Protein 2G2F (pdb70)

Nearest PDB structures (foldseek):
  2g2f-assembly1_A  TM=1.004E+00  e=1.976E-54  Homo sapiens
  6bl8-assembly1_A  TM=9.936E-01  e=3.580E-49  Homo sapiens
  4xey-assembly1_A  TM=9.812E-01  e=2.771E-48  Homo sapiens
  7w7y-assembly1_A  TM=9.870E-01  e=2.144E-47  Homo sapiens
  3hmi-assembly1_A  TM=9.717E-01  e=5.959E-45  Homo sapiens

Structure (mmCIF, N/CA/C/O backbone):
data_2G2F
#
_entry.id   2G2F
#
_cell.length_a   105.669
_cell.length_b   133.322
_cell.length_c   56.576
_cell.angle_alpha   90.00
_cell.angle_beta   90.00
_cell.angle_gamma   90.00
#
_symmetry.space_group_name_H-M   'P 21 21 2'
#
loop_
_entity.id
_entity.type
_entity.pdbx_description
1 polymer 'Abl Kinase'
2 polymer 'ATP-Peptide Conjugate'
3 non-polymer 'PHOSPHOTHIOPHOSPHORIC ACID-ADENYLATE ESTER'
4 non-polymer 'THIOPHOSPHORIC ACID O-((ADENOSYL-PHOSPHO)PHOSPHO)-S-ACETAMIDYL-DIESTER'
5 water water
#
loop_
_atom_site.group_PDB
_atom_site.id
_atom_site.type_symbol
_atom_site.label_atom_id
_atom_site.label_alt_id
_atom_site.label_comp_id
_atom_site.label_asym_id
_atom_site.label_entity_id
_atom_site.label_seq_id
_atom_site.pdbx_PDB_ins_code
_atom_site.Cartn_x
_atom_site.Cartn_y
_atom_site.Cartn_z
_atom_site.occupancy
_atom_site.B_iso_or_equiv
_atom_site.auth_seq_id
_atom_site.auth_comp_id
_atom_site.auth_asym_id
_atom_site.auth_atom_id
_atom_site.pdbx_PDB_model_num
ATOM 1 N N . TYR A 1 7 ? 39.596 24.229 -5.874 1.00 87.68 232 TYR A N 1
ATOM 2 C CA . TYR A 1 7 ? 39.348 22.824 -6.312 1.00 87.99 232 TYR A CA 1
ATOM 3 C C . TYR A 1 7 ? 38.827 21.966 -5.154 1.00 87.49 232 TYR A C 1
ATOM 4 O O . TYR A 1 7 ? 39.211 22.165 -4.000 1.00 88.55 232 TYR A O 1
ATOM 13 N N . ASP A 1 8 ? 37.956 21.010 -5.474 1.00 85.82 233 ASP A N 1
ATOM 14 C CA . ASP A 1 8 ? 37.364 20.118 -4.475 1.00 82.83 233 ASP A CA 1
ATOM 15 C C . ASP A 1 8 ? 36.566 19.047 -5.227 1.00 79.97 233 ASP A C 1
ATOM 16 O O . ASP A 1 8 ? 35.780 19.375 -6.116 1.00 79.47 233 ASP A O 1
ATOM 21 N N . LYS A 1 9 ? 36.758 17.776 -4.881 1.00 76.61 234 LYS A N 1
ATOM 22 C CA . LYS A 1 9 ? 36.047 16.702 -5.579 1.00 73.64 234 LYS A CA 1
ATOM 23 C C . LYS A 1 9 ? 34.548 16.614 -5.256 1.00 71.54 234 LYS A C 1
ATOM 24 O O . LYS A 1 9 ? 33.812 15.873 -5.912 1.00 71.29 234 LYS A O 1
ATOM 30 N N . TRP A 1 10 ? 34.095 17.369 -4.254 1.00 67.85 235 TRP A N 1
ATOM 31 C CA . TRP A 1 10 ? 32.682 17.377 -3.879 1.00 63.97 235 TRP A CA 1
ATOM 32 C C . TRP A 1 10 ? 31.949 18.486 -4.624 1.00 64.72 235 TRP A C 1
ATOM 33 O O . TRP A 1 10 ? 30.723 18.509 -4.671 1.00 65.07 235 TRP A O 1
ATOM 44 N N . GLU A 1 11 ? 32.702 19.416 -5.197 1.00 65.97 236 GLU A N 1
ATOM 45 C CA . GLU A 1 11 ? 32.098 20.521 -5.923 1.00 66.99 236 GLU A CA 1
ATOM 46 C C . GLU A 1 11 ? 31.370 20.044 -7.164 1.00 68.76 236 GLU A C 1
ATOM 47 O O . GLU A 1 11 ? 31.934 19.331 -7.995 1.00 68.71 236 GLU A O 1
ATOM 53 N N . MET A 1 12 ? 30.109 20.445 -7.280 1.00 70.99 237 MET A N 1
ATOM 54 C CA . MET A 1 12 ? 29.273 20.081 -8.418 1.00 72.10 237 MET A CA 1
ATOM 55 C C . MET A 1 12 ? 28.665 21.337 -8.980 1.00 72.44 237 MET A C 1
ATOM 56 O O . MET A 1 12 ? 28.203 22.187 -8.229 1.00 71.73 237 MET A O 1
ATOM 61 N N . GLU A 1 13 ? 28.652 21.461 -10.299 1.00 73.38 238 GLU A N 1
ATOM 62 C CA . GLU A 1 13 ? 28.064 22.647 -10.885 1.00 74.71 238 GLU A CA 1
ATOM 63 C C . GLU A 1 13 ? 26.561 22.569 -10.633 1.00 72.72 238 GLU A C 1
ATOM 64 O O . GLU A 1 13 ? 25.966 21.494 -10.723 1.00 72.72 238 GLU A O 1
ATOM 70 N N . ARG A 1 14 ? 25.960 23.704 -10.302 1.00 70.29 239 ARG A N 1
ATOM 71 C CA . ARG A 1 14 ? 24.527 23.782 -10.025 1.00 70.10 239 ARG A CA 1
ATOM 72 C C . ARG A 1 14 ? 23.652 23.112 -11.095 1.00 68.85 239 ARG A C 1
ATOM 73 O O . ARG A 1 14 ? 22.543 22.645 -10.819 1.00 67.86 239 ARG A O 1
ATOM 81 N N . THR A 1 15 ? 24.175 23.066 -12.315 1.00 67.48 240 THR A N 1
ATOM 82 C CA . THR A 1 15 ? 23.490 22.496 -13.469 1.00 65.70 240 THR A CA 1
ATOM 83 C C . THR A 1 15 ? 23.213 20.986 -13.456 1.00 64.01 240 THR A C 1
ATOM 84 O O . THR A 1 15 ? 22.268 20.526 -14.097 1.00 62.21 240 THR A O 1
ATOM 88 N N . ASP A 1 16 ? 24.021 20.221 -12.726 1.00 62.92 241 ASP A N 1
ATOM 89 C CA . ASP A 1 16 ? 23.865 18.766 -12.662 1.00 60.64 241 ASP A CA 1
ATOM 90 C C . ASP A 1 16 ? 22.613 18.263 -11.953 1.00 58.03 241 ASP A C 1
ATOM 91 O O . ASP A 1 16 ? 22.224 17.108 -12.125 1.00 57.83 241 ASP A O 1
ATOM 96 N N . ILE A 1 17 ? 21.989 19.126 -11.160 1.00 55.20 242 ILE A N 1
ATOM 97 C CA . ILE A 1 17 ? 20.804 18.756 -10.387 1.00 53.31 242 ILE A CA 1
ATOM 98 C C . ILE A 1 17 ? 19.538 19.527 -10.767 1.00 52.26 242 ILE A C 1
ATOM 99 O O . ILE A 1 17 ? 19.592 20.718 -11.068 1.00 52.10 242 ILE A O 1
ATOM 104 N N . THR A 1 18 ? 18.403 18.834 -10.748 1.00 51.44 243 THR A N 1
ATOM 105 C CA . THR A 1 18 ? 17.108 19.448 -11.022 1.00 51.61 243 THR A CA 1
ATOM 106 C C . THR A 1 18 ? 16.229 19.162 -9.805 1.00 51.66 243 THR A C 1
ATOM 107 O O . THR A 1 18 ? 16.282 18.080 -9.226 1.00 50.25 243 THR A O 1
ATOM 111 N N . MET A 1 19 ? 15.432 20.144 -9.416 1.00 53.45 244 MET A N 1
ATOM 112 C CA . MET A 1 19 ? 14.553 19.999 -8.272 1.00 54.88 244 MET A CA 1
ATOM 113 C C . MET A 1 19 ? 13.262 19.373 -8.744 1.00 56.18 244 MET A C 1
ATOM 114 O O . MET A 1 19 ? 12.680 19.804 -9.741 1.00 57.13 244 MET A O 1
ATOM 119 N N . LYS A 1 20 ? 12.812 18.355 -8.027 1.00 57.07 245 LYS A N 1
ATOM 120 C CA . LYS A 1 20 ? 11.581 17.688 -8.397 1.00 57.96 245 LYS A CA 1
ATOM 121 C C . LYS A 1 20 ? 10.402 18.140 -7.546 1.00 57.12 245 LYS A C 1
ATOM 122 O O . LYS A 1 20 ? 9.483 18.791 -8.045 1.00 56.93 245 LYS A O 1
ATOM 128 N N . HIS A 1 21 ? 10.439 17.785 -6.266 1.00 56.58 246 HIS A N 1
ATOM 129 C CA . HIS A 1 21 ? 9.383 18.131 -5.325 1.00 56.57 246 HIS A CA 1
ATOM 130 C C . HIS A 1 21 ? 9.990 18.634 -4.026 1.00 57.70 246 HIS A C 1
ATOM 131 O O . HIS A 1 21 ? 11.058 18.183 -3.617 1.00 58.87 246 HIS A O 1
ATOM 138 N N . LYS A 1 22 ? 9.311 19.562 -3.366 1.00 58.91 247 LYS A N 1
ATOM 139 C CA . LYS A 1 22 ? 9.794 20.053 -2.080 1.00 60.04 247 LYS A CA 1
ATOM 140 C C . LYS A 1 22 ? 9.247 19.094 -1.025 1.00 59.31 247 LYS A C 1
ATOM 141 O O . LYS A 1 22 ? 8.073 18.740 -1.064 1.00 58.57 247 LYS A O 1
ATOM 147 N N . LEU A 1 23 ? 10.094 18.663 -0.096 1.00 60.44 248 LEU A N 1
ATOM 148 C CA . LEU A 1 23 ? 9.664 17.725 0.937 1.00 63.07 248 LEU A CA 1
ATOM 149 C C . LEU A 1 23 ? 9.057 18.450 2.131 1.00 66.94 248 LEU A C 1
ATOM 150 O O . LEU A 1 23 ? 7.866 18.330 2.413 1.00 67.39 248 LEU A O 1
ATOM 155 N N . GLY A 1 24 ? 9.896 19.194 2.836 1.00 70.92 249 GLY A N 1
ATOM 156 C CA . GLY A 1 24 ? 9.439 19.938 3.989 1.00 75.38 249 GLY A CA 1
ATOM 157 C C . GLY A 1 24 ? 10.349 21.131 4.210 1.00 79.10 249 GLY A C 1
ATOM 158 O O . GLY A 1 24 ? 11.525 21.114 3.818 1.00 78.82 249 GLY A O 1
ATOM 159 N N . GLY A 1 25 ? 9.802 22.181 4.814 1.00 81.16 250 GLY A N 1
ATOM 160 C CA . GLY A 1 25 ? 10.601 23.357 5.088 1.00 83.38 250 GLY A CA 1
ATOM 161 C C . GLY A 1 25 ? 11.407 23.096 6.342 1.00 84.55 250 GLY A C 1
ATOM 162 O O . GLY A 1 25 ? 11.303 22.023 6.946 1.00 83.94 250 GLY A O 1
ATOM 163 N N . GLY A 1 26 ? 12.213 24.068 6.744 1.00 85.61 251 GLY A N 1
ATOM 164 C CA . GLY A 1 26 ? 13.005 23.877 7.937 1.00 87.46 251 GLY A CA 1
ATOM 165 C C . GLY A 1 26 ? 13.563 25.163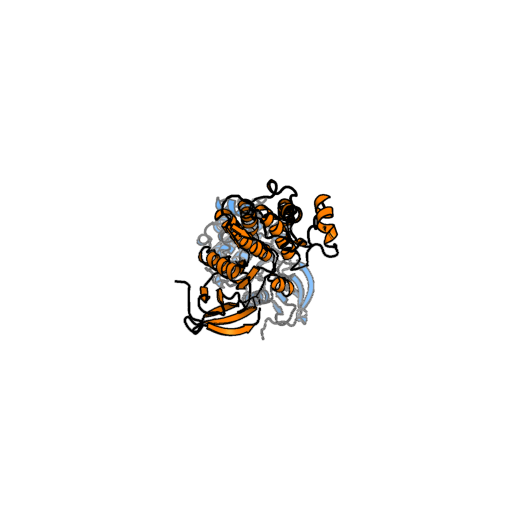 8.490 1.00 88.63 251 GLY A C 1
ATOM 166 O O . GLY A 1 26 ? 13.958 26.054 7.740 1.00 88.66 251 GLY A O 1
ATOM 167 N N . GLN A 1 27 ? 13.587 25.263 9.813 1.00 89.70 252 GLN A N 1
ATOM 168 C CA . GLN A 1 27 ? 14.128 26.442 10.464 1.00 90.88 252 GLN A CA 1
ATOM 169 C C . GLN A 1 27 ? 15.631 26.531 10.176 1.00 91.63 252 GLN A C 1
ATOM 170 O O . GLN A 1 27 ? 16.369 27.213 10.891 1.00 92.45 252 GLN A O 1
ATOM 176 N N . TYR A 1 28 ? 16.079 25.827 9.133 1.00 91.45 253 TYR A N 1
ATOM 177 C CA . TYR A 1 28 ? 17.489 25.818 8.738 1.00 90.43 253 TYR A CA 1
ATOM 178 C C . TYR A 1 28 ? 17.685 25.569 7.240 1.00 88.55 253 TYR A C 1
ATOM 179 O O . TYR A 1 28 ? 18.809 25.360 6.782 1.00 88.84 253 TYR A O 1
ATOM 188 N N . GLY A 1 29 ? 16.592 25.592 6.481 1.00 85.98 254 GLY A N 1
ATOM 189 C CA . GLY A 1 29 ? 16.688 25.370 5.047 1.00 82.69 254 GLY A CA 1
ATOM 190 C C . GLY A 1 29 ? 15.783 24.274 4.504 1.00 80.04 254 GLY A C 1
ATOM 191 O O . GLY A 1 29 ? 15.836 23.123 4.947 1.00 80.07 254 GLY A O 1
ATOM 192 N N . GLU A 1 30 ? 14.950 24.636 3.533 1.00 76.55 255 GLU A N 1
ATOM 193 C CA . GLU A 1 30 ? 14.026 23.697 2.908 1.00 73.05 255 GLU A CA 1
ATOM 194 C C . GLU A 1 30 ? 14.813 22.558 2.252 1.00 69.06 255 GLU A C 1
ATOM 195 O O . GLU A 1 30 ? 15.923 22.763 1.756 1.00 67.70 255 GLU A O 1
ATOM 201 N N . VAL A 1 31 ? 14.238 21.361 2.249 1.00 63.86 256 VAL A N 1
ATOM 202 C CA . VAL A 1 31 ? 14.898 20.224 1.623 1.00 59.72 256 VAL A CA 1
ATOM 203 C C . VAL A 1 31 ? 14.056 19.741 0.438 1.00 55.64 256 VAL A C 1
ATOM 204 O O . VAL A 1 31 ? 12.830 19.730 0.489 1.00 54.25 256 VAL A O 1
ATOM 208 N N . TYR A 1 32 ? 14.730 19.350 -0.633 1.00 52.80 257 TYR A N 1
ATOM 209 C CA . TYR A 1 32 ? 14.052 18.914 -1.840 1.00 49.78 257 TYR A CA 1
ATOM 210 C C . TYR A 1 32 ? 14.422 17.530 -2.322 1.00 47.27 257 TYR A C 1
ATOM 211 O O . TYR A 1 32 ? 15.460 16.971 -1.971 1.00 45.56 257 TYR A O 1
ATOM 220 N N . GLU A 1 33 ? 13.542 16.990 -3.113 1.00 46.05 258 GLU A N 1
ATOM 221 C CA . GLU A 1 33 ? 13.789 15.753 -3.787 1.00 46.17 258 GLU A CA 1
ATOM 222 C C . GLU A 1 33 ? 14.240 16.213 -5.158 1.00 44.64 258 GLU A C 1
ATOM 223 O O . GLU A 1 33 ? 13.511 16.926 -5.836 1.00 43.57 258 GLU A O 1
ATOM 229 N N . GLY A 1 34 ? 15.421 15.801 -5.587 1.00 43.42 259 GLY A N 1
ATOM 230 C CA . GLY A 1 34 ? 15.893 16.250 -6.876 1.00 43.62 259 GLY A CA 1
ATOM 231 C C . GLY A 1 34 ? 16.471 15.127 -7.699 1.00 43.59 259 GLY A C 1
ATOM 232 O O . GLY A 1 34 ? 16.494 13.972 -7.261 1.00 42.73 259 GLY A O 1
ATOM 233 N N . VAL A 1 35 ? 16.945 15.470 -8.894 1.00 44.42 260 VAL A N 1
ATOM 234 C CA . VAL A 1 35 ? 17.528 14.478 -9.778 1.00 44.61 260 VAL A CA 1
ATOM 235 C C . VAL A 1 35 ? 18.951 14.838 -10.183 1.00 44.52 260 VAL A C 1
ATOM 236 O O . VAL A 1 35 ? 19.234 15.978 -10.548 1.00 43.05 260 VAL A O 1
ATOM 240 N N . TRP A 1 36 ? 19.843 13.859 -10.104 1.00 46.24 261 TRP A N 1
ATOM 241 C CA . TRP A 1 36 ? 21.228 14.049 -10.509 1.00 48.48 261 TRP A CA 1
ATOM 242 C C . TRP A 1 36 ? 21.277 13.438 -11.913 1.00 48.49 261 TRP A C 1
ATOM 243 O O . TRP A 1 36 ? 21.636 12.267 -12.090 1.00 47.66 261 TRP A O 1
ATOM 254 N N . LYS A 1 37 ? 20.885 14.248 -12.896 1.00 48.44 262 LYS A N 1
ATOM 255 C CA . LYS A 1 37 ? 20.809 13.846 -14.302 1.00 48.65 262 LYS A CA 1
ATOM 256 C C . LYS A 1 37 ? 21.788 12.762 -14.771 1.00 49.53 262 LYS A C 1
ATOM 257 O O . LYS A 1 37 ? 21.358 11.663 -15.172 1.00 48.20 262 LYS A O 1
ATOM 263 N N . LYS A 1 38 ? 23.087 13.069 -14.715 1.00 49.51 263 LYS A N 1
ATOM 264 C CA . LYS A 1 38 ? 24.137 12.141 -15.138 1.00 50.05 263 LYS A CA 1
ATOM 265 C C . LYS A 1 38 ? 23.810 10.700 -14.789 1.00 49.74 263 LYS A C 1
ATOM 266 O O . LYS A 1 38 ? 23.971 9.807 -15.613 1.00 49.58 263 LYS A O 1
ATOM 272 N N . TYR A 1 39 ? 23.343 10.473 -13.564 1.00 49.46 264 TYR A N 1
ATOM 273 C CA . TYR A 1 39 ? 23.039 9.120 -13.129 1.00 48.73 264 TYR A CA 1
ATOM 274 C C . TYR A 1 39 ? 21.565 8.773 -13.051 1.00 49.29 264 TYR A C 1
ATOM 275 O O . TYR A 1 39 ? 21.230 7.647 -12.675 1.00 50.24 264 TYR A O 1
ATOM 284 N N . SER A 1 40 ? 20.682 9.708 -13.398 1.00 49.24 265 SER A N 1
ATOM 285 C CA . SER A 1 40 ? 19.243 9.428 -13.302 1.00 49.56 265 SER A CA 1
ATOM 286 C C . SER A 1 40 ? 18.998 8.952 -11.867 1.00 48.07 265 SER A C 1
ATOM 287 O O . SER A 1 40 ? 18.259 7.995 -11.636 1.00 48.82 265 SER A O 1
ATOM 290 N N . LEU A 1 41 ? 19.634 9.630 -10.914 1.00 46.35 266 LEU A N 1
ATOM 291 C CA . LEU A 1 41 ? 19.555 9.272 -9.497 1.00 42.48 266 LEU A CA 1
ATOM 292 C C . LEU A 1 41 ? 18.736 10.268 -8.674 1.00 41.12 266 LEU A C 1
ATOM 293 O O . LEU A 1 41 ? 18.909 11.489 -8.777 1.00 40.79 266 LEU A O 1
ATOM 298 N N . THR A 1 42 ? 17.819 9.747 -7.875 1.00 39.12 267 THR A N 1
ATOM 299 C CA . THR A 1 42 ? 17.010 10.602 -7.024 1.00 38.64 267 THR A CA 1
ATOM 300 C C . THR A 1 42 ? 17.850 10.959 -5.788 1.00 37.58 267 THR A C 1
ATOM 301 O O . THR A 1 42 ? 18.367 10.090 -5.091 1.00 36.40 267 THR A O 1
ATOM 305 N N . VAL A 1 43 ? 17.994 12.248 -5.528 1.00 35.92 268 VAL A N 1
ATOM 306 C CA . VAL A 1 43 ? 18.793 12.682 -4.403 1.00 35.62 268 VAL A CA 1
ATOM 307 C C . VAL A 1 43 ? 18.001 13.631 -3.512 1.00 36.60 268 VAL A C 1
ATOM 308 O O . VAL A 1 43 ? 16.852 13.975 -3.812 1.00 35.35 268 VAL A O 1
ATOM 312 N N . ALA A 1 44 ? 18.607 14.025 -2.397 1.00 35.81 269 ALA A N 1
ATOM 313 C CA . ALA A 1 44 ? 17.967 14.967 -1.490 1.00 36.07 269 ALA A CA 1
ATOM 314 C C . ALA A 1 44 ? 18.793 16.245 -1.579 1.00 35.17 269 ALA A C 1
ATOM 315 O O . ALA A 1 44 ? 20.020 16.200 -1.510 1.00 34.37 269 ALA A O 1
ATOM 317 N N . VAL A 1 45 ? 18.128 17.379 -1.758 1.00 36.02 270 VAL A N 1
ATOM 318 C CA . VAL A 1 45 ? 18.837 18.644 -1.860 1.00 37.81 270 VAL A CA 1
ATOM 319 C C . VAL A 1 45 ? 18.517 19.551 -0.680 1.00 41.57 270 VAL A C 1
ATOM 320 O O . VAL A 1 45 ? 17.358 19.893 -0.434 1.00 40.62 270 VAL A O 1
ATOM 324 N N . LYS A 1 46 ? 19.565 19.921 0.052 1.00 45.85 271 LYS A N 1
ATOM 325 C CA . LYS A 1 46 ? 19.452 20.815 1.199 1.00 49.43 271 LYS A CA 1
ATOM 326 C C . LYS A 1 46 ? 19.749 22.219 0.680 1.00 50.56 271 LYS A C 1
ATOM 327 O O . LYS A 1 46 ? 20.808 22.455 0.102 1.00 48.49 271 LYS A O 1
ATOM 333 N N . THR A 1 47 ? 18.816 23.140 0.889 1.00 55.15 272 THR A N 1
ATOM 334 C CA . THR A 1 47 ? 18.975 24.514 0.422 1.00 60.81 272 THR A CA 1
ATOM 335 C C . THR A 1 47 ? 18.948 25.541 1.562 1.00 64.65 272 THR A C 1
ATOM 336 O O . THR A 1 47 ? 18.602 25.217 2.700 1.00 65.51 272 THR A O 1
ATOM 340 N N . LEU A 1 48 ? 19.329 26.777 1.241 1.00 68.98 273 LEU A N 1
ATOM 341 C CA . LEU A 1 48 ? 19.352 27.883 2.197 1.00 72.37 273 LEU A CA 1
ATOM 342 C C . LEU A 1 48 ? 19.449 29.210 1.449 1.00 76.73 273 LEU A C 1
ATOM 343 O O . LEU A 1 48 ? 20.421 29.452 0.728 1.00 78.15 273 LEU A O 1
ATOM 348 N N . LYS A 1 49 ? 18.431 30.055 1.598 1.00 80.90 274 LYS A N 1
ATOM 349 C CA . LYS A 1 49 ? 18.418 31.379 0.955 1.00 85.14 274 LYS A CA 1
ATOM 350 C C . LYS A 1 49 ? 18.898 32.364 2.022 1.00 87.12 274 LYS A C 1
ATOM 351 O O . LYS A 1 49 ? 19.714 31.993 2.867 1.00 88.85 274 LYS A O 1
ATOM 357 N N . GLU A 1 50 ? 18.426 33.609 2.003 1.00 88.53 275 GLU A N 1
ATOM 358 C CA . GLU A 1 50 ? 18.836 34.537 3.059 1.00 90.19 275 GLU A CA 1
ATOM 359 C C . GLU A 1 50 ? 17.948 34.123 4.231 1.00 89.55 275 GLU A C 1
ATOM 360 O O . GLU A 1 50 ? 17.511 34.930 5.051 1.00 88.57 275 GLU A O 1
ATOM 366 N N . ASP A 1 51 ? 17.709 32.817 4.257 1.00 89.70 276 ASP A N 1
ATOM 367 C CA . ASP A 1 51 ? 16.878 32.102 5.211 1.00 88.85 276 ASP A CA 1
ATOM 368 C C . ASP A 1 51 ? 17.252 32.235 6.693 1.00 87.62 276 ASP A C 1
ATOM 369 O O . ASP A 1 51 ? 17.480 33.336 7.204 1.00 87.30 276 ASP A O 1
ATOM 374 N N . THR A 1 52 ? 17.306 31.087 7.363 1.00 85.12 277 THR A N 1
ATOM 375 C CA . THR A 1 52 ? 17.604 30.999 8.786 1.00 82.41 277 THR A CA 1
ATOM 376 C C . THR A 1 52 ? 19.089 31.022 9.121 1.00 79.90 277 THR A C 1
ATOM 377 O O . THR A 1 52 ? 19.549 31.904 9.839 1.00 80.89 277 THR A O 1
ATOM 381 N N . MET A 1 53 ? 19.839 30.048 8.620 1.00 76.28 278 MET A N 1
ATOM 382 C CA . MET A 1 53 ? 21.267 30.008 8.899 1.00 71.91 278 MET A CA 1
ATOM 383 C C . MET A 1 53 ? 21.991 31.125 8.190 1.00 68.98 278 MET A C 1
ATOM 384 O O . MET A 1 53 ? 21.433 31.814 7.339 1.00 68.86 278 MET A O 1
ATOM 389 N N . GLU A 1 54 ? 23.253 31.291 8.546 1.00 65.71 279 GLU A N 1
ATOM 390 C CA . GLU A 1 54 ? 24.069 32.300 7.920 1.00 62.12 279 GLU A CA 1
ATOM 391 C C . GLU A 1 54 ? 25.160 31.539 7.163 1.00 58.67 279 GLU A C 1
ATOM 392 O O . GLU A 1 54 ? 25.749 30.590 7.672 1.00 56.47 279 GLU A O 1
ATOM 398 N N . VAL A 1 55 ? 25.386 31.952 5.924 1.00 56.54 280 VAL A N 1
ATOM 399 C CA . VAL A 1 55 ? 26.347 31.331 5.024 1.00 54.60 280 VAL A CA 1
ATOM 400 C C . VAL A 1 55 ? 27.559 30.592 5.605 1.00 54.99 280 VAL A C 1
ATOM 401 O O . VAL A 1 55 ? 27.720 29.391 5.387 1.00 54.36 280 VAL A O 1
ATOM 405 N N . GLU A 1 56 ? 28.419 31.296 6.328 1.00 55.65 281 GLU A N 1
ATOM 406 C CA . GLU A 1 56 ? 29.609 30.661 6.895 1.00 55.73 281 GLU A CA 1
ATOM 407 C C . GLU A 1 56 ? 29.331 29.396 7.705 1.00 53.94 281 GLU A C 1
ATOM 408 O O . GLU A 1 56 ? 30.074 28.418 7.613 1.00 53.15 281 GLU A O 1
ATOM 414 N N . GLU A 1 57 ? 28.266 29.425 8.501 1.00 53.11 282 GLU A N 1
ATOM 415 C CA . GLU A 1 57 ? 27.884 28.292 9.338 1.00 51.37 282 GLU A CA 1
ATOM 416 C C . GLU A 1 57 ? 27.520 27.105 8.442 1.00 49.21 282 GLU A C 1
ATOM 417 O O . GLU A 1 57 ? 27.973 25.987 8.662 1.00 48.99 282 GLU A O 1
ATOM 423 N N . PHE A 1 58 ? 26.713 27.379 7.420 1.00 47.05 283 PHE A N 1
ATOM 424 C CA . PHE A 1 58 ? 26.258 26.394 6.432 1.00 45.23 283 PHE A CA 1
ATOM 425 C C . PHE A 1 58 ? 27.441 25.723 5.727 1.00 45.04 283 PHE A C 1
ATOM 426 O O . PHE A 1 58 ? 27.479 24.497 5.555 1.00 45.16 283 PHE A O 1
ATOM 434 N N . LEU A 1 59 ? 28.395 26.545 5.299 1.00 43.61 284 LEU A N 1
ATOM 435 C CA . LEU A 1 59 ? 29.577 26.058 4.611 1.00 41.68 284 LEU A CA 1
ATOM 436 C C . LEU A 1 59 ? 30.419 25.178 5.519 1.00 40.95 284 LEU A C 1
ATOM 437 O O . LEU A 1 59 ? 31.066 24.238 5.040 1.00 40.68 284 LEU A O 1
ATOM 442 N N . LYS A 1 60 ? 30.410 25.470 6.825 1.00 38.88 285 LYS A N 1
ATOM 443 C CA . LYS A 1 60 ? 31.171 24.660 7.780 1.00 36.87 285 LYS A CA 1
ATOM 444 C C . LYS A 1 60 ? 30.495 23.312 7.999 1.00 36.40 285 LYS A C 1
ATOM 445 O O . LYS A 1 60 ? 31.165 22.302 8.201 1.00 34.56 285 LYS A O 1
ATOM 451 N N . GLU A 1 61 ? 29.166 23.297 7.990 1.00 36.12 286 GLU A N 1
ATOM 452 C CA . GLU A 1 61 ? 28.464 22.042 8.152 1.00 38.06 286 GLU A CA 1
ATOM 453 C C . GLU A 1 61 ? 28.882 21.183 6.968 1.00 39.02 286 GLU A C 1
ATOM 454 O O . GLU A 1 61 ? 29.257 20.022 7.134 1.00 37.80 286 GLU A O 1
ATOM 460 N N . ALA A 1 62 ? 28.843 21.777 5.772 1.00 39.67 287 ALA A N 1
ATOM 461 C CA . ALA A 1 62 ? 29.228 21.083 4.542 1.00 38.56 287 ALA A CA 1
ATOM 462 C C . ALA A 1 62 ? 30.637 20.509 4.645 1.00 38.79 287 ALA A C 1
ATOM 463 O O . ALA A 1 62 ? 30.876 19.357 4.277 1.00 39.12 287 ALA A O 1
ATOM 465 N N . ALA A 1 63 ? 31.573 21.306 5.148 1.00 38.54 288 ALA A N 1
ATOM 466 C CA . ALA A 1 63 ? 32.943 20.825 5.302 1.00 38.93 288 ALA A CA 1
ATOM 467 C C . ALA A 1 63 ? 32.987 19.584 6.200 1.00 39.21 288 ALA A C 1
ATOM 468 O O . ALA A 1 63 ? 33.715 18.635 5.909 1.00 40.93 288 ALA A O 1
ATOM 470 N N . VAL A 1 64 ? 32.202 19.587 7.279 1.00 37.84 289 VAL A N 1
ATOM 471 C CA . VAL A 1 64 ? 32.165 18.462 8.202 1.00 38.64 289 VAL A CA 1
ATOM 472 C C . VAL A 1 64 ? 31.545 17.205 7.574 1.00 37.83 289 VAL A C 1
ATOM 473 O O . VAL A 1 64 ? 32.030 16.099 7.785 1.00 36.28 289 VAL A O 1
ATOM 477 N N . MET A 1 65 ? 30.479 17.379 6.803 1.00 38.25 290 MET A N 1
ATOM 478 C CA . MET A 1 65 ? 29.822 16.256 6.142 1.00 40.28 290 MET A CA 1
ATOM 479 C C . MET A 1 65 ? 30.751 15.510 5.166 1.00 41.76 290 MET A C 1
ATOM 480 O O . MET A 1 65 ? 30.617 14.300 4.969 1.00 43.76 290 MET A O 1
ATOM 485 N N . LYS A 1 66 ? 31.701 16.219 4.568 1.00 41.36 291 LYS A N 1
ATOM 486 C CA . LYS A 1 66 ? 32.625 15.590 3.631 1.00 41.89 291 LYS A CA 1
ATOM 487 C C . LYS A 1 66 ? 33.568 14.618 4.336 1.00 44.16 291 LYS A C 1
ATOM 488 O O . LYS A 1 66 ? 34.154 13.748 3.694 1.00 44.03 291 LYS A O 1
ATOM 494 N N . GLU A 1 67 ? 33.709 14.768 5.654 1.00 46.24 292 GLU A N 1
ATOM 495 C CA . GLU A 1 67 ? 34.627 13.932 6.431 1.00 48.18 292 GLU A CA 1
ATOM 496 C C . GLU A 1 67 ? 34.047 12.667 7.055 1.00 48.72 292 GLU A C 1
ATOM 497 O O . GLU A 1 67 ? 34.777 11.886 7.668 1.00 47.02 292 GLU A O 1
ATOM 503 N N . ILE A 1 68 ? 32.745 12.456 6.923 1.00 49.28 293 ILE A N 1
ATOM 504 C CA . ILE A 1 68 ? 32.170 11.266 7.522 1.00 51.36 293 ILE A CA 1
ATOM 505 C C . ILE A 1 68 ? 31.708 10.252 6.498 1.00 49.06 293 ILE A C 1
ATOM 506 O O . ILE A 1 68 ? 31.297 10.599 5.403 1.00 50.34 293 ILE A O 1
ATOM 511 N N . LYS A 1 69 ? 31.796 8.987 6.872 1.00 47.64 294 LYS A N 1
ATOM 512 C CA . LYS A 1 69 ? 31.376 7.897 6.017 1.00 45.25 294 LYS A CA 1
ATOM 513 C C . LYS A 1 69 ? 31.081 6.718 6.928 1.00 42.59 294 LYS A C 1
ATOM 514 O O . LYS A 1 69 ? 31.976 6.236 7.606 1.00 43.12 294 LYS A O 1
ATOM 520 N N . HIS A 1 70 ? 29.822 6.286 6.965 1.00 39.22 295 HIS A N 1
ATOM 521 C CA . HIS A 1 70 ? 29.401 5.153 7.797 1.00 36.90 295 HIS A CA 1
ATOM 522 C C . HIS A 1 70 ? 28.086 4.621 7.245 1.00 35.07 295 HIS A C 1
ATOM 523 O O . HIS A 1 70 ? 27.220 5.383 6.821 1.00 34.02 295 HIS A O 1
ATOM 530 N N . PRO A 1 71 ? 27.910 3.300 7.248 1.00 34.18 296 PRO A N 1
ATOM 531 C CA . PRO A 1 71 ? 26.646 2.801 6.712 1.00 33.23 296 PRO A CA 1
ATOM 532 C C . PRO A 1 71 ? 25.377 3.348 7.387 1.00 32.65 296 PRO A C 1
ATOM 533 O O . PRO A 1 71 ? 24.294 3.332 6.803 1.00 34.71 296 PRO A O 1
ATOM 537 N N . ASN A 1 72 ? 25.493 3.866 8.598 1.00 31.82 297 ASN A N 1
ATOM 538 C CA . ASN A 1 72 ? 24.302 4.370 9.254 1.00 30.44 297 ASN A CA 1
ATOM 539 C C . ASN A 1 72 ? 24.228 5.878 9.391 1.00 29.78 297 ASN A C 1
ATOM 540 O O . ASN A 1 72 ? 23.524 6.408 10.243 1.00 29.96 297 ASN A O 1
ATOM 545 N N . LEU A 1 73 ? 24.970 6.567 8.542 1.00 29.61 298 LEU A N 1
ATOM 546 C CA . LEU A 1 73 ? 24.940 8.015 8.517 1.00 32.16 298 LEU A CA 1
ATOM 547 C C . LEU A 1 73 ? 24.589 8.382 7.071 1.00 33.08 298 LEU A C 1
ATOM 548 O O . LEU A 1 73 ? 25.189 7.843 6.129 1.00 33.34 298 LEU A O 1
ATOM 553 N N . VAL A 1 74 ? 23.594 9.250 6.890 1.00 31.56 299 VAL A N 1
ATOM 554 C CA . VAL A 1 74 ? 23.205 9.654 5.546 1.00 31.93 299 VAL A CA 1
ATOM 555 C C . VAL A 1 74 ? 24.466 10.107 4.832 1.00 34.12 299 VAL A C 1
ATOM 556 O O . VAL A 1 74 ? 25.267 10.858 5.386 1.00 34.07 299 VAL A O 1
ATOM 560 N N . GLN A 1 75 ? 24.638 9.635 3.601 1.00 36.03 300 GLN A N 1
ATOM 561 C CA . GLN A 1 75 ? 25.822 9.924 2.806 1.00 37.05 300 GLN A CA 1
ATOM 562 C C . GLN A 1 75 ? 25.750 11.186 1.956 1.00 38.06 300 GLN A C 1
ATOM 563 O O . GLN A 1 75 ? 24.765 11.415 1.247 1.00 38.44 300 GLN A O 1
ATOM 569 N N . LEU A 1 76 ? 26.807 11.998 2.028 1.00 38.27 301 LEU A N 1
ATOM 570 C CA . LEU A 1 76 ? 26.911 13.232 1.243 1.00 38.09 301 LEU A CA 1
ATOM 571 C C . LEU A 1 76 ? 27.298 12.844 -0.183 1.00 38.84 301 LEU A C 1
ATOM 572 O O . LEU A 1 76 ? 28.149 11.973 -0.388 1.00 37.17 301 LEU A O 1
ATOM 577 N N . LEU A 1 77 ? 26.683 13.482 -1.174 1.00 38.26 302 LEU A N 1
ATOM 578 C CA . LEU A 1 77 ? 26.996 13.144 -2.555 1.00 39.51 302 LEU A CA 1
ATOM 579 C C . LEU A 1 77 ? 27.773 14.235 -3.288 1.00 41.80 302 LEU A C 1
ATOM 580 O O . LEU A 1 77 ? 28.551 13.941 -4.199 1.00 42.81 302 LEU A O 1
ATOM 585 N N . GLY A 1 78 ? 27.577 15.486 -2.880 1.00 41.02 303 GLY A N 1
ATOM 586 C CA . GLY A 1 78 ? 28.278 16.579 -3.520 1.00 40.63 303 GLY A CA 1
ATOM 587 C C . GLY A 1 78 ? 27.824 17.903 -2.956 1.00 41.55 303 GLY A C 1
ATOM 588 O O . GLY A 1 78 ? 26.900 17.944 -2.151 1.00 41.11 303 GLY A O 1
ATOM 589 N N . VAL A 1 79 ? 28.461 18.990 -3.375 1.00 43.09 304 VAL A N 1
ATOM 590 C CA . VAL A 1 79 ? 28.081 20.303 -2.880 1.00 45.56 304 VAL A CA 1
ATOM 591 C C . VAL A 1 79 ? 28.224 21.414 -3.918 1.00 47.54 304 VAL A C 1
ATOM 592 O O . VAL A 1 79 ? 28.929 21.268 -4.920 1.00 46.01 304 VAL A O 1
ATOM 596 N N . CYS A 1 80 ? 27.520 22.512 -3.662 1.00 50.44 305 CYS A N 1
ATOM 597 C CA . CYS A 1 80 ? 27.557 23.701 -4.499 1.00 55.44 305 CYS A CA 1
ATOM 598 C C . CYS A 1 80 ? 27.746 24.846 -3.527 1.00 57.79 305 CYS A C 1
ATOM 599 O O . CYS A 1 80 ? 26.779 25.464 -3.070 1.00 57.30 305 CYS A O 1
ATOM 602 N N . THR A 1 81 ? 29.011 25.108 -3.207 1.00 60.89 306 THR A N 1
ATOM 603 C CA . THR A 1 81 ? 29.367 26.139 -2.246 1.00 64.81 306 THR A CA 1
ATOM 604 C C . THR A 1 81 ? 30.079 27.364 -2.826 1.00 67.11 306 THR A C 1
ATOM 605 O O . THR A 1 81 ? 30.322 28.333 -2.106 1.00 67.71 306 THR A O 1
ATOM 609 N N . ARG A 1 82 ? 30.390 27.334 -4.120 1.00 69.91 307 ARG A N 1
ATOM 610 C CA . ARG A 1 82 ? 31.068 28.455 -4.773 1.00 71.16 307 ARG A CA 1
ATOM 611 C C . ARG A 1 82 ? 30.206 29.715 -4.909 1.00 71.62 307 ARG A C 1
ATOM 612 O O . ARG A 1 82 ? 30.646 30.808 -4.568 1.00 72.07 307 ARG A O 1
ATOM 620 N N . GLU A 1 83 ? 28.983 29.569 -5.405 1.00 72.29 308 GLU A N 1
ATOM 621 C CA . GLU A 1 83 ? 28.109 30.726 -5.589 1.00 73.53 308 GLU A CA 1
ATOM 622 C C . GLU A 1 83 ? 26.667 30.427 -5.190 1.00 72.80 308 GLU A C 1
ATOM 623 O O . GLU A 1 83 ? 26.182 29.310 -5.372 1.00 73.18 308 GLU A O 1
ATOM 629 N N . PRO A 1 84 ? 25.959 31.428 -4.645 1.00 71.63 309 PRO A N 1
ATOM 630 C CA . PRO A 1 84 ? 24.562 31.264 -4.225 1.00 71.71 309 PRO A CA 1
ATOM 631 C C . PRO A 1 84 ? 23.701 30.879 -5.428 1.00 71.20 309 PRO A C 1
ATOM 632 O O . PRO A 1 84 ? 23.975 31.305 -6.546 1.00 71.81 309 PRO A O 1
ATOM 636 N N 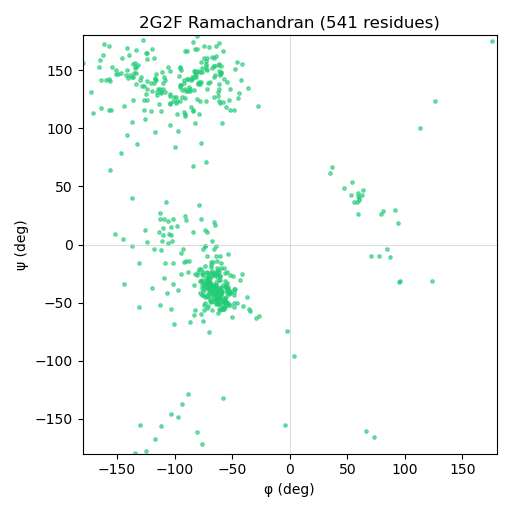. PRO A 1 85 ? 22.662 30.052 -5.225 1.00 70.54 310 PRO A N 1
ATOM 637 C CA . PRO A 1 85 ? 22.220 29.442 -3.970 1.00 68.70 310 PRO A CA 1
ATOM 638 C C . PRO A 1 85 ? 23.150 28.295 -3.615 1.00 67.48 310 PRO A C 1
ATOM 639 O O . PRO A 1 85 ? 23.741 27.674 -4.502 1.00 67.11 310 PRO A O 1
ATOM 643 N N . PHE A 1 86 ? 23.272 28.011 -2.322 1.00 66.05 311 PHE A N 1
ATOM 644 C CA . PHE A 1 86 ? 24.136 26.934 -1.869 1.00 63.39 311 PHE A CA 1
ATOM 645 C C . PHE A 1 86 ? 23.364 25.621 -1.754 1.00 60.95 311 PHE A C 1
ATOM 646 O O . PHE A 1 86 ? 22.200 25.597 -1.348 1.00 59.73 311 PHE A O 1
ATOM 654 N N . TYR A 1 87 ? 24.019 24.529 -2.134 1.00 58.70 312 TYR A N 1
ATOM 655 C CA . TYR A 1 87 ? 23.391 23.213 -2.134 1.00 56.40 312 TYR A CA 1
ATOM 656 C C . TYR A 1 87 ? 24.214 22.144 -1.436 1.00 54.51 312 TYR A C 1
ATOM 657 O O . TYR A 1 87 ? 25.437 22.108 -1.564 1.00 55.42 312 TYR A O 1
ATOM 666 N N . ILE A 1 88 ? 23.526 21.263 -0.715 1.00 51.05 313 ILE A N 1
ATOM 667 C CA . ILE A 1 88 ? 24.150 20.122 -0.058 1.00 46.95 313 ILE A CA 1
ATOM 668 C C . ILE A 1 88 ? 23.308 18.976 -0.588 1.00 43.96 313 ILE A C 1
ATOM 669 O O . ILE A 1 88 ? 22.106 18.926 -0.327 1.00 42.94 313 ILE A O 1
ATOM 674 N N . ILE A 1 89 ? 23.926 18.076 -1.346 1.00 40.48 314 ILE A N 1
ATOM 675 C CA . ILE A 1 89 ? 23.218 16.936 -1.932 1.00 38.02 314 ILE A CA 1
ATOM 676 C C . ILE A 1 89 ? 23.513 15.632 -1.192 1.00 35.73 314 ILE A C 1
ATOM 677 O O . ILE A 1 89 ? 24.669 15.283 -0.974 1.00 36.04 314 ILE A O 1
ATOM 682 N N . THR A 1 90 ? 22.469 14.906 -0.814 1.00 35.35 315 THR A N 1
ATOM 683 C CA . THR A 1 90 ? 22.649 13.636 -0.099 1.00 36.15 315 THR A CA 1
ATOM 684 C C . THR A 1 90 ? 21.778 12.544 -0.688 1.00 36.52 315 THR A C 1
ATOM 685 O O . THR A 1 90 ? 20.880 12.813 -1.493 1.00 37.99 315 THR A O 1
ATOM 689 N N . GLU A 1 91 ? 22.047 11.309 -0.284 1.00 38.20 316 GLU A N 1
ATOM 690 C CA . GLU A 1 91 ? 21.256 10.185 -0.759 1.00 39.38 316 GLU A CA 1
ATOM 691 C C . GLU A 1 91 ? 19.826 10.420 -0.291 1.00 39.62 316 GLU A C 1
ATOM 692 O O . GLU A 1 91 ? 19.592 11.142 0.676 1.00 39.61 316 GLU A O 1
ATOM 698 N N . PHE A 1 92 ? 18.875 9.825 -1.002 1.00 39.90 317 PHE A N 1
ATOM 699 C CA . PHE A 1 92 ? 17.472 9.963 -0.674 1.00 39.03 317 PHE A CA 1
ATOM 700 C C . PHE A 1 92 ? 16.967 8.728 0.061 1.00 39.76 317 PHE A C 1
ATOM 701 O O . PHE A 1 92 ? 17.094 7.606 -0.436 1.00 41.03 317 PHE A O 1
ATOM 709 N N . MET A 1 93 ? 16.414 8.941 1.253 1.00 38.93 318 MET A N 1
ATOM 710 C CA . MET A 1 93 ? 15.854 7.867 2.065 1.00 36.94 318 MET A CA 1
ATOM 711 C C . MET A 1 93 ? 14.392 7.800 1.661 1.00 36.21 318 MET A C 1
ATOM 712 O O . MET A 1 93 ? 13.637 8.733 1.937 1.00 35.39 318 MET A O 1
ATOM 717 N N . THR A 1 94 ? 13.998 6.704 1.008 1.00 33.65 319 THR A N 1
ATOM 718 C CA . THR A 1 94 ? 12.632 6.554 0.508 1.00 33.60 319 THR A CA 1
ATOM 719 C C . THR A 1 94 ? 11.474 6.554 1.502 1.00 31.80 319 THR A C 1
ATOM 720 O O . THR A 1 94 ? 10.387 7.001 1.156 1.00 31.45 319 THR A O 1
ATOM 724 N N . TYR A 1 95 ? 11.685 6.087 2.725 1.00 30.86 320 TYR A N 1
ATOM 725 C CA . TYR A 1 95 ? 10.586 6.067 3.676 1.00 31.52 320 TYR A CA 1
ATOM 726 C C . TYR A 1 95 ? 10.509 7.210 4.681 1.00 29.98 320 TYR A C 1
ATOM 727 O O . TYR A 1 95 ? 9.800 7.118 5.673 1.00 33.17 320 TYR A O 1
ATOM 736 N N . GLY A 1 96 ? 11.236 8.287 4.428 1.00 28.51 321 GLY A N 1
ATOM 737 C CA . GLY A 1 96 ? 11.175 9.428 5.319 1.00 25.85 321 GLY A CA 1
ATOM 738 C C . GLY A 1 96 ? 11.718 9.199 6.704 1.00 25.68 321 GLY A C 1
ATOM 739 O O . GLY A 1 96 ? 12.491 8.256 6.936 1.00 27.02 321 GLY A O 1
ATOM 740 N N . ASN A 1 97 ? 11.316 10.059 7.631 1.00 23.38 322 ASN A N 1
ATOM 741 C CA . ASN A 1 97 ? 11.792 9.959 8.997 1.00 23.83 322 ASN A CA 1
ATOM 742 C C . ASN A 1 97 ? 11.162 8.851 9.835 1.00 25.39 322 ASN A C 1
ATOM 743 O O . ASN A 1 97 ? 9.999 8.481 9.665 1.00 27.07 322 ASN A O 1
ATOM 748 N N . LEU A 1 98 ? 11.964 8.337 10.756 1.00 25.40 323 LEU A N 1
ATOM 749 C CA . LEU A 1 98 ? 11.579 7.263 11.654 1.00 25.27 323 LEU A CA 1
ATOM 750 C C . LEU A 1 98 ? 10.329 7.533 12.492 1.00 26.64 323 LEU A C 1
ATOM 751 O O . LEU A 1 98 ? 9.544 6.623 12.747 1.00 28.29 323 LEU A O 1
ATOM 756 N N . LEU A 1 99 ? 10.142 8.772 12.926 1.00 27.79 324 LEU A N 1
ATOM 757 C CA . LEU A 1 99 ? 8.985 9.105 13.753 1.00 29.12 324 LEU A CA 1
ATOM 758 C C . LEU A 1 99 ? 7.683 8.823 13.020 1.00 30.41 324 LEU A C 1
ATOM 759 O O . LEU A 1 99 ? 6.793 8.165 13.560 1.00 31.64 324 LEU A O 1
ATOM 764 N N . ASP A 1 100 ? 7.557 9.324 11.794 1.00 31.41 325 ASP A N 1
ATOM 765 C CA . ASP A 1 100 ? 6.336 9.090 11.032 1.00 32.14 325 ASP A CA 1
ATOM 766 C C . ASP A 1 100 ? 6.205 7.638 10.566 1.00 30.64 325 ASP A C 1
ATOM 767 O O . ASP A 1 100 ? 5.104 7.109 10.464 1.00 28.48 325 ASP A O 1
ATOM 772 N N . TYR A 1 101 ? 7.336 6.997 10.295 1.00 29.68 326 TYR A N 1
ATOM 773 C CA . TYR A 1 101 ? 7.341 5.607 9.866 1.00 29.89 326 TYR A CA 1
ATOM 774 C C . TYR A 1 101 ? 6.733 4.740 10.964 1.00 29.54 326 TYR A C 1
ATOM 775 O O . TYR A 1 101 ? 5.787 4.003 10.715 1.00 28.04 326 TYR A O 1
ATOM 784 N N . LEU A 1 102 ? 7.281 4.831 12.178 1.00 29.83 327 LEU A N 1
ATOM 785 C CA . LEU A 1 102 ? 6.772 4.078 13.332 1.00 31.56 327 LEU A CA 1
ATOM 786 C C . LEU A 1 102 ? 5.278 4.308 13.579 1.00 31.76 327 LEU A C 1
ATOM 787 O O . LEU A 1 102 ? 4.562 3.384 13.927 1.00 32.00 327 LEU A O 1
ATOM 792 N N . ARG A 1 103 ? 4.808 5.536 13.396 1.00 32.86 328 ARG A N 1
ATOM 793 C CA . ARG A 1 103 ? 3.397 5.849 13.622 1.00 34.09 328 ARG A CA 1
ATOM 794 C C . ARG A 1 103 ? 2.395 5.262 12.636 1.00 34.14 328 ARG A C 1
ATOM 795 O O . ARG A 1 103 ? 1.263 4.962 13.002 1.00 34.94 328 ARG A O 1
ATOM 803 N N . GLU A 1 104 ? 2.791 5.109 11.385 1.00 33.17 329 GLU A N 1
ATOM 804 C CA . GLU A 1 104 ? 1.866 4.590 10.392 1.00 34.09 329 GLU A CA 1
ATOM 805 C C . GLU A 1 104 ? 2.193 3.193 9.903 1.00 33.63 329 GLU A C 1
ATOM 806 O O . GLU A 1 104 ? 1.552 2.705 8.974 1.00 32.35 329 GLU A O 1
ATOM 812 N N . CYS A 1 105 ? 3.167 2.540 10.532 1.00 31.36 330 CYS A N 1
ATOM 813 C CA . CYS A 1 105 ? 3.584 1.221 10.086 1.00 29.97 330 CYS A CA 1
ATOM 814 C C . CYS A 1 105 ? 2.637 0.112 10.426 1.00 30.92 330 CYS A C 1
ATOM 815 O O . CYS A 1 105 ? 1.656 0.296 11.147 1.00 29.66 330 CYS A O 1
ATOM 818 N N . ASN A 1 106 ? 2.949 -1.016 9.855 1.00 30.18 331 ASN A N 1
ATOM 819 C CA . ASN A 1 106 ? 2.253 -2.274 10.092 1.00 29.40 331 ASN A CA 1
ATOM 820 C C . ASN A 1 106 ? 3.036 -2.880 11.238 1.00 28.03 331 ASN A C 1
ATOM 821 O O . ASN A 1 106 ? 4.194 -3.287 11.045 1.00 27.20 331 ASN A O 1
ATOM 826 N N . ARG A 1 107 ? 2.461 -2.957 12.432 1.00 26.60 332 ARG A N 1
ATOM 827 C CA . ARG A 1 107 ? 3.199 -3.499 13.572 1.00 27.35 332 ARG A CA 1
ATOM 828 C C . ARG A 1 107 ? 3.511 -4.996 13.498 1.00 29.80 332 ARG A C 1
ATOM 829 O O . ARG A 1 107 ? 4.346 -5.512 14.252 1.00 29.08 332 ARG A O 1
ATOM 837 N N . GLN A 1 108 ? 2.841 -5.708 12.599 1.00 31.45 333 GLN A N 1
ATOM 838 C CA . GLN A 1 108 ? 3.138 -7.120 12.438 1.00 32.49 333 GLN A CA 1
ATOM 839 C C . GLN A 1 108 ? 4.473 -7.183 11.669 1.00 33.56 333 GLN A C 1
ATOM 840 O O . GLN A 1 108 ? 5.343 -7.987 11.974 1.00 33.59 333 GLN A O 1
ATOM 846 N N . GLU A 1 109 ? 4.649 -6.315 10.684 1.00 34.78 334 GLU A N 1
ATOM 847 C CA . GLU A 1 109 ? 5.901 -6.297 9.948 1.00 36.41 334 GLU A CA 1
ATOM 848 C C . GLU A 1 109 ? 6.967 -5.659 10.835 1.00 36.06 334 GLU A C 1
ATOM 849 O O . GLU A 1 109 ? 8.036 -6.238 11.033 1.00 37.11 334 GLU A O 1
ATOM 855 N N . VAL A 1 110 ? 6.684 -4.466 11.367 1.00 35.40 335 VAL A N 1
ATOM 856 C CA . VAL A 1 110 ? 7.651 -3.780 12.234 1.00 35.11 335 VAL A CA 1
ATOM 857 C C . VAL A 1 110 ? 7.498 -4.316 13.657 1.00 34.25 335 VAL A C 1
ATOM 858 O O . VAL A 1 110 ? 7.067 -3.618 14.573 1.00 32.60 335 VAL A O 1
ATOM 862 N N . ASN A 1 111 ? 7.862 -5.587 13.798 1.00 36.91 336 ASN A N 1
ATOM 863 C CA . ASN A 1 111 ? 7.771 -6.357 15.037 1.00 33.92 336 ASN A CA 1
ATOM 864 C C . ASN A 1 111 ? 8.854 -6.007 16.037 1.00 32.65 336 ASN A C 1
ATOM 865 O O . ASN A 1 111 ? 9.621 -5.066 15.832 1.00 30.87 336 ASN A O 1
ATOM 870 N N . ALA A 1 112 ? 8.925 -6.791 17.108 1.00 30.34 337 ALA A N 1
ATOM 871 C CA . ALA A 1 112 ? 9.910 -6.563 18.164 1.00 29.96 337 ALA A CA 1
ATOM 872 C C . ALA A 1 112 ? 11.374 -6.708 17.756 1.00 28.51 337 ALA A C 1
ATOM 873 O O . ALA A 1 112 ? 12.218 -5.978 18.262 1.00 31.44 337 ALA A O 1
ATOM 875 N N . VAL A 1 113 ? 11.684 -7.628 16.848 1.00 27.28 338 VAL A N 1
ATOM 876 C CA . VAL A 1 113 ? 13.069 -7.824 16.437 1.00 28.07 338 VAL A CA 1
ATOM 877 C C . VAL A 1 113 ? 13.506 -6.678 15.503 1.00 30.07 338 VAL A C 1
ATOM 878 O O . VAL A 1 113 ? 14.692 -6.333 15.417 1.00 28.92 338 VAL A O 1
ATOM 882 N N . VAL A 1 114 ? 12.534 -6.082 14.819 1.00 30.16 339 VAL A N 1
ATOM 883 C CA . VAL A 1 114 ? 12.818 -4.986 13.908 1.00 30.12 339 VAL A CA 1
ATOM 884 C C . VAL A 1 114 ? 13.115 -3.722 14.701 1.00 30.35 339 VAL A C 1
ATOM 885 O O . VAL A 1 114 ? 13.900 -2.892 14.265 1.00 30.42 339 VAL A O 1
ATOM 889 N N . LEU A 1 115 ? 12.479 -3.557 15.854 1.00 29.53 340 LEU A N 1
ATOM 890 C CA . LEU A 1 115 ? 12.745 -2.372 16.666 1.00 30.33 340 LEU A CA 1
ATOM 891 C C . LEU A 1 115 ? 14.158 -2.473 17.262 1.00 31.23 340 LEU A C 1
ATOM 892 O O . LEU A 1 115 ? 14.876 -1.481 17.362 1.00 33.00 340 LEU A O 1
ATOM 897 N N . LEU A 1 116 ? 14.558 -3.683 17.638 1.00 32.39 341 LEU A N 1
ATOM 898 C CA . LEU A 1 116 ? 15.878 -3.938 18.215 1.00 33.26 341 LEU A CA 1
ATOM 899 C C . LEU A 1 116 ? 16.941 -3.709 17.121 1.00 34.84 341 LEU A C 1
ATOM 900 O O . LEU A 1 116 ? 18.009 -3.127 17.361 1.00 35.90 341 LEU A O 1
ATOM 905 N N . TYR A 1 117 ? 16.632 -4.166 15.911 1.00 33.76 342 TYR A N 1
ATOM 906 C CA . TYR A 1 117 ? 17.517 -3.996 14.767 1.00 32.74 342 TYR A CA 1
ATOM 907 C C . TYR A 1 117 ? 17.735 -2.497 14.519 1.00 33.51 342 TYR A C 1
ATOM 908 O O . TYR A 1 117 ? 18.862 -2.044 14.319 1.00 33.84 342 TYR A O 1
ATOM 917 N N . MET A 1 118 ? 16.654 -1.728 14.538 1.00 33.99 343 MET A N 1
ATOM 918 C CA . MET A 1 118 ? 16.757 -0.292 14.329 1.00 34.48 343 MET A CA 1
ATOM 919 C C . MET A 1 118 ? 17.610 0.387 15.406 1.00 33.53 343 MET A C 1
ATOM 920 O O . MET A 1 118 ? 18.438 1.248 15.099 1.00 32.46 343 MET A O 1
ATOM 925 N N . ALA A 1 119 ? 17.428 -0.004 16.661 1.00 34.08 344 ALA A N 1
ATOM 926 C CA . ALA A 1 119 ? 18.225 0.577 17.740 1.00 34.74 344 ALA A CA 1
ATOM 927 C C . ALA A 1 119 ? 19.717 0.258 17.509 1.00 35.95 344 ALA A C 1
ATOM 928 O O . ALA A 1 119 ? 20.595 1.110 17.711 1.00 37.32 344 ALA A O 1
ATOM 930 N N . THR A 1 120 ? 19.998 -0.968 17.077 1.00 34.40 345 THR A N 1
ATOM 931 C CA . THR A 1 120 ? 21.372 -1.370 16.822 1.00 33.53 345 THR A CA 1
ATOM 932 C C . THR A 1 120 ? 22.053 -0.519 15.749 1.00 32.02 345 THR A C 1
ATOM 933 O O . THR A 1 120 ? 23.231 -0.187 15.881 1.00 33.81 345 THR A O 1
ATOM 937 N N . GLN A 1 121 ? 21.320 -0.160 14.699 1.00 30.03 346 GLN A N 1
ATOM 938 C CA . GLN A 1 121 ? 21.874 0.646 13.614 1.00 28.83 346 GLN A CA 1
ATOM 939 C C . GLN A 1 121 ? 22.194 2.067 14.069 1.00 29.26 346 GLN A C 1
ATOM 940 O O . GLN A 1 121 ? 23.178 2.662 13.619 1.00 26.55 346 GLN A O 1
ATOM 946 N N . ILE A 1 122 ? 21.354 2.612 14.947 1.00 29.49 347 ILE A N 1
ATOM 947 C CA . ILE A 1 122 ? 21.569 3.960 15.457 1.00 31.87 347 ILE A CA 1
ATOM 948 C C . ILE A 1 122 ? 22.775 3.958 16.394 1.00 33.82 347 ILE A C 1
ATOM 949 O O . ILE A 1 122 ? 23.697 4.750 16.221 1.00 35.14 347 ILE A O 1
ATOM 954 N N . SER A 1 123 ? 22.784 3.074 17.385 1.00 34.66 348 SER A N 1
ATOM 955 C CA . SER A 1 123 ? 23.926 3.042 18.294 1.00 37.79 348 SER A CA 1
ATOM 956 C C . SER A 1 123 ? 25.214 2.868 17.495 1.00 37.76 348 SER A C 1
ATOM 957 O O . SER A 1 123 ? 26.250 3.438 17.836 1.00 39.57 348 SER A O 1
ATOM 960 N N . SER A 1 124 ? 25.148 2.089 16.424 1.00 36.51 349 SER A N 1
ATOM 961 C CA . SER A 1 124 ? 26.319 1.879 15.587 1.00 36.17 349 SER A CA 1
ATOM 962 C C . SER A 1 124 ? 26.867 3.213 15.059 1.00 36.55 349 SER A C 1
ATOM 963 O O . SER A 1 124 ? 28.064 3.484 15.144 1.00 37.85 349 SER A O 1
ATOM 966 N N . ALA A 1 125 ? 25.984 4.043 14.516 1.00 35.71 350 ALA A N 1
ATOM 967 C CA . ALA A 1 125 ? 26.364 5.337 13.982 1.00 34.77 350 ALA A CA 1
ATOM 968 C C . ALA A 1 125 ? 26.919 6.247 15.076 1.00 35.64 350 ALA A C 1
ATOM 969 O O . ALA A 1 125 ? 27.926 6.939 14.885 1.00 34.73 350 ALA A O 1
ATOM 971 N N . MET A 1 126 ? 26.261 6.253 16.228 1.00 37.00 351 MET A N 1
ATOM 972 C CA . MET A 1 126 ? 26.710 7.104 17.322 1.00 37.55 351 MET A CA 1
ATOM 973 C C . MET A 1 126 ? 28.059 6.663 17.878 1.00 38.09 351 MET A C 1
ATOM 974 O O . MET A 1 126 ? 28.871 7.500 18.243 1.00 38.60 351 MET A O 1
ATOM 979 N N . GLU A 1 127 ? 28.304 5.358 17.945 1.00 38.82 352 GLU A N 1
ATOM 980 C CA . GLU A 1 127 ? 29.589 4.869 18.446 1.00 40.39 352 GLU A CA 1
ATOM 981 C C . GLU A 1 127 ? 30.703 5.461 17.586 1.00 40.25 352 GLU A C 1
ATOM 982 O O . GLU A 1 127 ? 31.688 5.999 18.097 1.00 40.77 352 GLU A O 1
ATOM 988 N N . TYR A 1 128 ? 30.517 5.356 16.275 1.00 40.09 353 TYR A N 1
ATOM 989 C CA . TYR A 1 128 ? 31.457 5.856 15.281 1.00 40.24 353 TYR A CA 1
ATOM 990 C C . TYR A 1 128 ? 31.645 7.365 15.388 1.00 40.15 353 TYR A C 1
ATOM 991 O O . TYR A 1 128 ? 32.743 7.868 15.245 1.00 41.23 353 TYR A O 1
ATOM 1000 N N . LEU A 1 129 ? 30.559 8.080 15.634 1.00 41.01 354 LEU A N 1
ATOM 1001 C CA . LEU A 1 129 ? 30.583 9.530 15.763 1.00 41.41 354 LEU A CA 1
ATOM 1002 C C . LEU A 1 129 ? 31.356 9.936 17.016 1.00 42.96 354 LEU A C 1
ATOM 1003 O O . LEU A 1 129 ? 31.878 11.048 17.110 1.00 43.71 354 LEU A O 1
ATOM 1008 N N . GLU A 1 130 ? 31.411 9.020 17.974 1.00 44.56 355 GLU A N 1
ATOM 1009 C CA . GLU A 1 130 ? 32.083 9.240 19.241 1.00 47.75 355 GLU A CA 1
ATOM 1010 C C . GLU A 1 130 ? 33.595 9.148 19.061 1.00 48.96 355 GLU A C 1
ATOM 1011 O O . GLU A 1 130 ? 34.352 9.860 19.729 1.00 49.76 355 GLU A O 1
ATOM 1017 N N . LYS A 1 131 ? 34.028 8.270 18.160 1.00 50.35 356 LYS A N 1
ATOM 1018 C CA . LYS A 1 131 ? 35.453 8.096 17.873 1.00 51.52 356 LYS A CA 1
ATOM 1019 C C . LYS A 1 131 ? 35.982 9.259 17.041 1.00 51.12 356 LYS A C 1
ATOM 1020 O O . LYS A 1 131 ? 36.921 9.943 17.432 1.00 53.14 356 LYS A O 1
ATOM 1026 N N . LYS A 1 132 ? 35.366 9.485 15.892 1.00 50.77 357 LYS A N 1
ATOM 1027 C CA . LYS A 1 132 ? 35.780 10.557 15.000 1.00 51.09 357 LYS A CA 1
ATOM 1028 C C . LYS A 1 132 ? 35.587 11.949 15.592 1.00 50.13 357 LYS A C 1
ATOM 1029 O O . LYS A 1 132 ? 35.596 12.940 14.868 1.00 50.72 357 LYS A O 1
ATOM 1035 N N . ASN A 1 133 ? 35.415 12.020 16.907 1.00 48.72 358 ASN A N 1
ATOM 1036 C CA . ASN A 1 133 ? 35.220 13.296 17.599 1.00 48.90 358 ASN A CA 1
ATOM 1037 C C . ASN A 1 133 ? 34.096 14.173 17.067 1.00 47.81 358 ASN A C 1
ATOM 1038 O O . ASN A 1 133 ? 34.315 15.345 16.759 1.00 48.19 358 ASN A O 1
ATOM 1043 N N . PHE A 1 134 ? 32.893 13.605 16.979 1.00 47.27 359 PHE A N 1
ATOM 1044 C CA . PHE A 1 134 ? 31.720 14.340 16.519 1.00 44.94 359 PHE A CA 1
ATOM 1045 C C . PHE A 1 134 ? 30.581 14.281 17.530 1.00 43.31 359 PHE A C 1
ATOM 1046 O O . PHE A 1 134 ? 30.595 13.460 18.443 1.00 42.50 359 PHE A O 1
ATOM 1054 N N . ILE A 1 135 ? 29.607 15.171 17.349 1.00 42.90 360 ILE A N 1
ATOM 1055 C CA . ILE A 1 135 ? 28.394 15.239 18.171 1.00 43.16 360 ILE A CA 1
ATOM 1056 C C . ILE A 1 135 ? 27.224 15.589 17.245 1.00 43.54 360 ILE A C 1
ATOM 1057 O O . ILE A 1 135 ? 27.390 16.328 16.272 1.00 43.01 360 ILE A O 1
ATOM 1062 N N . HIS A 1 136 ? 26.046 15.054 17.549 1.00 42.95 361 HIS A N 1
ATOM 1063 C CA . HIS A 1 136 ? 24.853 15.349 16.764 1.00 41.55 361 HIS A CA 1
ATOM 1064 C C . HIS A 1 136 ? 24.028 16.339 17.586 1.00 40.63 361 HIS A C 1
ATOM 1065 O O . HIS A 1 136 ? 23.652 16.049 18.719 1.00 41.30 361 HIS A O 1
ATOM 1072 N N . ARG A 1 137 ? 23.756 17.510 17.029 1.00 40.32 362 ARG A N 1
ATOM 1073 C CA . ARG A 1 137 ? 22.992 18.529 17.753 1.00 40.37 362 ARG A CA 1
ATOM 1074 C C . ARG A 1 137 ? 21.570 18.139 18.179 1.00 39.84 362 ARG A C 1
ATOM 1075 O O . ARG A 1 137 ? 21.058 18.682 19.163 1.00 39.42 362 ARG A O 1
ATOM 1083 N N . ASP A 1 138 ? 20.930 17.216 17.453 1.00 38.75 363 ASP A N 1
ATOM 1084 C CA . ASP A 1 138 ? 19.565 16.810 17.799 1.00 38.09 363 ASP A CA 1
ATOM 1085 C C . ASP A 1 138 ? 19.235 15.344 17.509 1.00 38.39 363 ASP A C 1
ATOM 1086 O O . ASP A 1 138 ? 18.586 15.027 16.504 1.00 38.25 363 ASP A O 1
ATOM 1091 N N . LEU A 1 139 ? 19.679 14.452 18.393 1.00 36.28 364 LEU A N 1
ATOM 1092 C CA . LEU A 1 139 ? 19.397 13.037 18.230 1.00 34.08 364 LEU A CA 1
ATOM 1093 C C . LEU A 1 139 ? 17.964 12.794 18.690 1.00 35.07 364 LEU A C 1
ATOM 1094 O O . LEU A 1 139 ? 17.645 12.913 19.883 1.00 35.90 364 LEU A O 1
ATOM 1099 N N . ALA A 1 140 ? 17.113 12.457 17.725 1.00 32.34 365 ALA A N 1
ATOM 1100 C CA . ALA A 1 140 ? 15.707 12.217 17.960 1.00 28.04 365 ALA A CA 1
ATOM 1101 C C . ALA A 1 140 ? 15.167 11.494 16.732 1.00 27.69 365 ALA A C 1
ATOM 1102 O O . ALA A 1 140 ? 15.748 11.580 15.643 1.00 25.95 365 ALA A O 1
ATOM 1104 N N . ALA A 1 141 ? 14.048 10.803 16.908 1.00 25.58 366 ALA A N 1
ATOM 1105 C CA . ALA A 1 141 ? 13.447 10.046 15.831 1.00 24.71 366 ALA A CA 1
ATOM 1106 C C . ALA A 1 141 ? 13.132 10.884 14.598 1.00 25.55 366 ALA A C 1
ATOM 1107 O O . ALA A 1 141 ? 13.197 10.379 13.482 1.00 28.07 366 ALA A O 1
ATOM 1109 N N . ARG A 1 142 ? 12.811 12.163 14.781 1.00 25.87 367 ARG A N 1
ATOM 1110 C CA . ARG A 1 142 ? 12.494 13.034 13.646 1.00 24.85 367 ARG A CA 1
ATOM 1111 C C . ARG A 1 142 ? 13.717 13.273 12.763 1.00 26.30 367 ARG A C 1
ATOM 1112 O O . ARG A 1 142 ? 13.581 13.745 11.632 1.00 26.03 367 ARG A O 1
ATOM 1120 N N . ASN A 1 143 ? 14.903 12.948 13.276 1.00 26.57 368 ASN A N 1
ATOM 1121 C CA . ASN A 1 143 ? 16.132 13.121 12.517 1.00 29.62 368 ASN A CA 1
ATOM 1122 C C . ASN A 1 143 ? 16.802 11.801 12.159 1.00 31.04 368 ASN A C 1
ATOM 1123 O O . ASN A 1 143 ? 18.019 11.725 12.000 1.00 32.37 368 ASN A O 1
ATOM 1128 N N . CYS A 1 144 ? 15.998 10.751 12.058 1.00 30.98 369 CYS A N 1
ATOM 1129 C CA . CYS A 1 144 ? 16.490 9.451 11.639 1.00 29.23 369 CYS A CA 1
ATOM 1130 C C . CYS A 1 144 ? 15.676 9.178 10.380 1.00 29.43 369 CYS A C 1
ATOM 1131 O O . CYS A 1 144 ? 14.454 9.381 10.370 1.00 27.41 369 CYS A O 1
ATOM 1134 N N . LEU A 1 145 ? 16.346 8.767 9.310 1.00 29.12 370 LEU A N 1
ATOM 1135 C CA . LEU A 1 145 ? 15.657 8.494 8.053 1.00 30.41 370 LEU A CA 1
ATOM 1136 C C . LEU A 1 145 ? 15.579 7.004 7.837 1.00 31.49 370 LEU A C 1
ATOM 1137 O O . LEU A 1 145 ? 16.427 6.254 8.323 1.00 34.21 370 LEU A O 1
ATOM 1142 N N . VAL A 1 146 ? 14.570 6.558 7.103 1.00 31.96 371 VAL A N 1
ATOM 1143 C CA . VAL A 1 146 ? 14.437 5.130 6.851 1.00 31.92 371 VAL A CA 1
ATOM 1144 C C . VAL A 1 146 ? 14.465 4.758 5.368 1.00 31.81 371 VAL A C 1
ATOM 1145 O O . VAL A 1 146 ? 13.905 5.447 4.526 1.00 30.04 371 VAL A O 1
ATOM 1149 N N . GLY A 1 147 ? 15.151 3.664 5.057 1.00 34.40 372 GLY A N 1
ATOM 1150 C CA . GLY A 1 147 ? 15.234 3.199 3.685 1.00 36.02 372 GLY A CA 1
ATOM 1151 C C . GLY A 1 147 ? 14.586 1.829 3.556 1.00 38.01 372 GLY A C 1
ATOM 1152 O O . GLY A 1 147 ? 13.886 1.372 4.471 1.00 36.95 372 GLY A O 1
ATOM 1153 N N . GLU A 1 148 ? 14.806 1.164 2.425 1.00 39.30 373 GLU A N 1
ATOM 1154 C CA . GLU A 1 148 ? 14.233 -0.160 2.222 1.00 39.46 373 GLU A CA 1
ATOM 1155 C C . GLU A 1 148 ? 14.743 -1.137 3.268 1.00 37.69 373 GLU A C 1
ATOM 1156 O O . GLU A 1 148 ? 15.858 -0.999 3.777 1.00 35.47 373 GLU A O 1
ATOM 1162 N N . ASN A 1 149 ? 13.894 -2.109 3.596 1.00 35.52 374 ASN A N 1
ATOM 1163 C CA . ASN A 1 149 ? 14.224 -3.165 4.546 1.00 34.15 374 ASN A CA 1
ATOM 1164 C C . ASN A 1 149 ? 14.596 -2.727 5.941 1.00 34.96 374 ASN A C 1
ATOM 1165 O O . ASN A 1 149 ? 15.545 -3.234 6.518 1.00 36.45 374 ASN A O 1
ATOM 1170 N N . HIS A 1 150 ? 13.847 -1.790 6.494 1.00 36.82 375 HIS A N 1
ATOM 1171 C CA . HIS A 1 150 ? 14.116 -1.324 7.843 1.00 36.60 375 HIS A CA 1
ATOM 1172 C C . HIS A 1 150 ? 15.508 -0.738 8.032 1.00 36.04 375 HIS A C 1
ATOM 1173 O O . HIS A 1 150 ? 16.047 -0.757 9.140 1.00 37.79 375 HIS A O 1
ATOM 1180 N N . LEU A 1 151 ? 16.095 -0.216 6.959 1.00 35.70 376 LEU A N 1
ATOM 1181 C CA . LEU A 1 151 ? 17.420 0.404 7.045 1.00 33.93 376 LEU A CA 1
ATOM 1182 C C . LEU A 1 151 ? 17.239 1.799 7.656 1.00 33.66 376 LEU A C 1
ATOM 1183 O O . LEU A 1 151 ? 16.457 2.621 7.152 1.00 32.06 376 LEU A O 1
ATOM 1188 N N . VAL A 1 152 ? 17.937 2.056 8.758 1.00 32.61 377 VAL A N 1
ATOM 1189 C CA . VAL A 1 152 ? 17.846 3.357 9.401 1.00 31.83 377 VAL A CA 1
ATOM 1190 C C . VAL A 1 152 ? 19.203 4.050 9.405 1.00 30.84 377 VAL A C 1
ATOM 1191 O O . VAL A 1 152 ? 20.226 3.417 9.632 1.00 30.50 377 VAL A O 1
ATOM 1195 N N . LYS A 1 153 ? 19.193 5.352 9.144 1.00 29.36 378 LYS A N 1
ATOM 1196 C CA . LYS A 1 153 ? 20.407 6.156 9.123 1.00 31.27 378 LYS A CA 1
ATOM 1197 C C . LYS A 1 153 ? 20.169 7.448 9.891 1.00 32.70 378 LYS A C 1
ATOM 1198 O O . LYS A 1 153 ? 19.043 7.923 9.973 1.00 34.65 378 LYS A O 1
ATOM 1204 N N . VAL A 1 154 ? 21.225 8.017 10.456 1.00 33.72 379 VAL A N 1
ATOM 1205 C CA . VAL A 1 154 ? 21.096 9.274 11.175 1.00 34.42 379 VAL A CA 1
ATOM 1206 C C . VAL A 1 154 ? 21.415 10.412 10.215 1.00 35.48 379 VAL A C 1
ATOM 1207 O O . VAL A 1 154 ? 22.371 10.339 9.436 1.00 33.66 379 VAL A O 1
ATOM 1211 N N . ALA A 1 155 ? 20.606 11.464 10.276 1.00 37.46 380 ALA A N 1
ATOM 1212 C CA . ALA A 1 155 ? 20.795 12.635 9.427 1.00 39.04 380 ALA A CA 1
ATOM 1213 C C . ALA A 1 155 ? 22.148 13.238 9.769 1.00 39.48 380 ALA A C 1
ATOM 1214 O O . ALA A 1 155 ? 22.430 13.496 10.932 1.00 39.31 380 ALA A O 1
ATOM 1216 N N . ASP A 1 156 ? 22.980 13.463 8.758 1.00 42.26 381 ASP A N 1
ATOM 1217 C CA . ASP A 1 156 ? 24.315 14.006 8.993 1.00 45.56 381 ASP A CA 1
ATOM 1218 C C . ASP A 1 156 ? 24.444 15.535 9.042 1.00 45.08 381 ASP A C 1
ATOM 1219 O O . ASP A 1 156 ? 25.461 16.042 9.508 1.00 47.18 381 ASP A O 1
ATOM 1224 N N . PHE A 1 157 ? 23.429 16.263 8.585 1.00 44.20 382 PHE A N 1
ATOM 1225 C CA . PHE A 1 157 ? 23.476 17.726 8.596 1.00 46.19 382 PHE A CA 1
ATOM 1226 C C . PHE A 1 157 ? 23.536 18.336 10.002 1.00 47.55 382 PHE A C 1
ATOM 1227 O O . PHE A 1 157 ? 23.768 19.535 10.154 1.00 47.45 382 PHE A O 1
ATOM 1235 N N . GLY A 1 158 ? 23.336 17.516 11.029 1.00 48.02 383 GLY A N 1
ATOM 1236 C CA . GLY A 1 158 ? 23.370 18.023 12.388 1.00 48.47 383 GLY A CA 1
ATOM 1237 C C . GLY A 1 158 ? 24.642 17.708 13.156 1.00 49.79 383 GLY A C 1
ATOM 1238 O O . GLY A 1 158 ? 24.661 17.845 14.377 1.00 50.35 383 GLY A O 1
ATOM 1239 N N . LEU A 1 159 ? 25.695 17.293 12.450 1.00 49.76 384 LEU A N 1
ATOM 1240 C CA . LEU A 1 159 ? 26.988 16.964 13.068 1.00 48.87 384 LEU A CA 1
ATOM 1241 C C . LEU A 1 159 ? 27.840 18.194 13.353 1.00 48.51 384 LEU A C 1
ATOM 1242 O O . LEU A 1 159 ? 27.821 19.162 12.593 1.00 48.88 384 LEU A O 1
ATOM 1247 N N . SER A 1 160 ? 28.609 18.134 14.436 1.00 46.63 385 SER A N 1
ATOM 1248 C CA . SER A 1 160 ? 29.497 19.225 14.803 1.00 44.94 385 SER A CA 1
ATOM 1249 C C . SER A 1 160 ? 30.809 18.657 15.294 1.00 46.19 385 SER A C 1
ATOM 1250 O O . SER A 1 160 ? 30.904 17.473 15.608 1.00 47.17 385 SER A O 1
ATOM 1253 N N . ARG A 1 161 ? 31.831 19.500 15.336 1.00 48.84 386 ARG A N 1
ATOM 1254 C CA . ARG A 1 161 ? 33.150 19.084 15.792 1.00 50.62 386 ARG A CA 1
ATOM 1255 C C . ARG A 1 161 ? 33.254 19.320 17.287 1.00 49.97 386 ARG A C 1
ATOM 1256 O O . ARG A 1 161 ? 32.889 20.390 17.781 1.00 50.15 386 ARG A O 1
ATOM 1264 N N . LEU A 1 162 ? 33.763 18.327 17.999 1.00 48.09 387 LEU A N 1
ATOM 1265 C CA . LEU A 1 162 ? 33.927 18.437 19.434 1.00 47.54 387 LEU A CA 1
ATOM 1266 C C . LEU A 1 162 ? 34.729 17.237 19.852 1.00 49.22 387 LEU A C 1
ATOM 1267 O O . LEU A 1 162 ? 34.268 16.106 19.734 1.00 49.37 387 LEU A O 1
ATOM 1272 N N . MET A 1 163 ? 35.949 17.473 20.310 1.00 50.75 388 MET A N 1
ATOM 1273 C CA . MET A 1 163 ? 36.791 16.370 20.743 1.00 50.91 388 MET A CA 1
ATOM 1274 C C . MET A 1 163 ? 35.997 15.620 21.791 1.00 49.49 388 MET A C 1
ATOM 1275 O O . MET A 1 163 ? 35.630 16.184 22.825 1.00 46.96 388 MET A O 1
ATOM 1280 N N . THR A 1 164 ? 35.706 14.359 21.490 1.00 48.86 389 THR A N 1
ATOM 1281 C CA . THR A 1 164 ? 34.937 13.509 22.387 1.00 48.72 389 THR A CA 1
ATOM 1282 C C . THR A 1 164 ? 35.478 13.573 23.810 1.00 48.00 389 THR A C 1
ATOM 1283 O O . THR A 1 164 ? 36.610 13.178 24.082 1.00 47.05 389 THR A O 1
ATOM 1287 N N . GLY A 1 165 ? 34.648 14.088 24.709 1.00 47.41 390 GLY A N 1
ATOM 1288 C CA . GLY A 1 165 ? 35.042 14.235 26.093 1.00 47.94 390 GLY A CA 1
ATOM 1289 C C . GLY A 1 165 ? 34.896 15.684 26.515 1.00 48.44 390 GLY A C 1
ATOM 1290 O O . GLY A 1 165 ? 34.608 15.965 27.679 1.00 49.93 390 GLY A O 1
ATOM 1291 N N . ASP A 1 166 ? 35.086 16.611 25.578 1.00 46.70 391 ASP A N 1
ATOM 1292 C CA . ASP A 1 166 ? 34.966 18.026 25.897 1.00 45.99 391 ASP A CA 1
ATOM 1293 C C . ASP A 1 166 ? 33.532 18.514 25.896 1.00 44.38 391 ASP A C 1
ATOM 1294 O O . ASP A 1 166 ? 32.626 17.831 25.430 1.00 43.11 391 ASP A O 1
ATOM 1299 N N . THR A 1 167 ? 33.346 19.721 26.414 1.00 42.80 392 THR A N 1
ATOM 1300 C CA . THR A 1 167 ? 32.033 20.316 26.540 1.00 41.16 392 THR A CA 1
ATOM 1301 C C . THR A 1 167 ? 31.854 21.584 25.735 1.00 42.61 392 THR A C 1
ATOM 1302 O O . THR A 1 167 ? 32.761 22.407 25.635 1.00 45.72 392 THR A O 1
ATOM 1306 N N . TYR A 1 168 ? 30.657 21.749 25.191 1.00 41.62 393 TYR A N 1
ATOM 1307 C CA . TYR A 1 168 ? 30.317 22.917 24.401 1.00 41.39 393 TYR A CA 1
ATOM 1308 C C . TYR A 1 168 ? 29.331 23.788 25.180 1.00 40.21 393 TYR A C 1
ATOM 1309 O O . TYR A 1 168 ? 28.475 23.275 25.898 1.00 40.27 393 TYR A O 1
ATOM 1318 N N . THR A 1 169 ? 29.449 25.105 25.048 1.00 39.27 394 THR A N 1
ATOM 1319 C CA . THR A 1 169 ? 28.517 25.996 25.726 1.00 37.48 394 THR A CA 1
ATOM 1320 C C . THR A 1 169 ? 27.797 26.839 24.689 1.00 40.55 394 THR A C 1
ATOM 1321 O O . THR A 1 169 ? 28.408 27.651 24.000 1.00 41.42 394 THR A O 1
ATOM 1325 N N . ALA A 1 170 ? 26.493 26.628 24.585 1.00 42.09 395 ALA A N 1
ATOM 1326 C CA . ALA A 1 170 ? 25.668 27.337 23.631 1.00 44.87 395 ALA A CA 1
ATOM 1327 C C . ALA A 1 170 ? 25.347 28.756 24.074 1.00 46.65 395 ALA A C 1
ATOM 1328 O O . ALA A 1 170 ? 25.390 29.079 25.255 1.00 45.66 395 ALA A O 1
ATOM 1330 N N . PRO A 1 171 ? 25.018 29.628 23.114 1.00 48.71 396 PRO A N 1
ATOM 1331 C CA . PRO A 1 171 ? 24.686 31.014 23.432 1.00 50.36 396 PRO A CA 1
ATOM 1332 C C . PRO A 1 171 ? 23.522 31.087 24.409 1.00 52.58 396 PRO A C 1
ATOM 1333 O O . PRO A 1 171 ? 22.833 30.097 24.638 1.00 54.32 396 PRO A O 1
ATOM 1337 N N . ALA A 1 172 ? 23.307 32.263 24.985 1.00 54.11 397 ALA A N 1
ATOM 1338 C CA . ALA A 1 172 ? 22.221 32.450 25.939 1.00 55.40 397 ALA A CA 1
ATOM 1339 C C . ALA A 1 172 ? 20.908 32.764 25.223 1.00 56.05 397 ALA A C 1
ATOM 1340 O O . ALA A 1 172 ? 20.897 33.480 24.217 1.00 56.59 397 ALA A O 1
ATOM 1342 N N . GLY A 1 173 ? 19.806 32.225 25.752 1.00 55.61 398 GLY A N 1
ATOM 1343 C CA . GLY A 1 173 ? 18.498 32.453 25.161 1.00 52.68 398 GLY A CA 1
ATOM 1344 C C . GLY A 1 173 ? 18.167 31.503 24.020 1.00 52.44 398 GLY A C 1
ATOM 1345 O O . GLY A 1 173 ? 17.062 31.557 23.472 1.00 53.44 398 GLY A O 1
ATOM 1346 N N . ALA A 1 174 ? 19.115 30.642 23.653 1.00 50.19 399 ALA A N 1
ATOM 1347 C CA . ALA A 1 174 ? 18.896 29.685 22.576 1.00 48.54 399 ALA A CA 1
ATOM 1348 C C . ALA A 1 174 ? 17.839 28.627 22.953 1.00 48.40 399 ALA A C 1
ATOM 1349 O O . ALA A 1 174 ? 17.648 28.291 24.127 1.00 46.52 399 ALA A O 1
ATOM 1351 N N . LYS A 1 175 ? 17.154 28.109 21.940 1.00 47.73 400 LYS A N 1
ATOM 1352 C CA . LYS A 1 175 ? 16.108 27.115 22.147 1.00 47.48 400 LYS A CA 1
ATOM 1353 C C . LYS A 1 175 ? 16.610 25.684 21.955 1.00 45.03 400 LYS A C 1
ATOM 1354 O O . LYS A 1 175 ? 17.465 25.422 21.115 1.00 45.57 400 LYS A O 1
ATOM 1360 N N . PHE A 1 176 ? 16.072 24.761 22.742 1.00 42.16 401 PHE A N 1
ATOM 1361 C CA . PHE A 1 176 ? 16.455 23.355 22.655 1.00 38.86 401 PHE A CA 1
ATOM 1362 C C . PHE A 1 176 ? 15.201 22.500 22.617 1.00 35.25 401 PHE A C 1
ATOM 1363 O O . PHE A 1 176 ? 14.136 22.912 23.093 1.00 34.28 401 PHE A O 1
ATOM 1371 N N . PRO A 1 177 ? 15.300 21.300 22.027 1.00 32.16 402 PRO A N 1
ATOM 1372 C CA . PRO A 1 177 ? 14.109 20.445 22.005 1.00 30.67 402 PRO A CA 1
ATOM 1373 C C . PRO A 1 177 ? 14.054 19.890 23.439 1.00 29.64 402 PRO A C 1
ATOM 1374 O O . PRO A 1 177 ? 14.611 18.841 23.732 1.00 28.79 402 PRO A O 1
ATOM 1378 N N . ILE A 1 178 ? 13.409 20.641 24.324 1.00 29.09 403 ILE A N 1
ATOM 1379 C CA . ILE A 1 178 ? 13.304 20.321 25.750 1.00 30.39 403 ILE A CA 1
ATOM 1380 C C . ILE A 1 178 ? 13.210 18.864 26.221 1.00 30.12 403 ILE A C 1
ATOM 1381 O O . ILE A 1 178 ? 14.036 18.416 27.011 1.00 30.88 403 ILE A O 1
ATOM 1386 N N . LYS A 1 179 ? 12.212 18.129 25.746 1.00 29.94 404 LYS A N 1
ATOM 1387 C CA . LYS A 1 179 ? 12.008 16.740 26.154 1.00 28.25 404 LYS A CA 1
ATOM 1388 C C . LYS A 1 179 ? 13.092 15.747 25.733 1.00 26.90 404 LYS A C 1
ATOM 1389 O O . LYS A 1 179 ? 13.042 14.578 26.113 1.00 26.03 404 LYS A O 1
ATOM 1395 N N . TRP A 1 180 ? 14.074 16.199 24.967 1.00 24.12 405 TRP A N 1
ATOM 1396 C CA . TRP A 1 180 ? 15.153 15.311 24.537 1.00 24.91 405 TRP A CA 1
ATOM 1397 C C . TRP A 1 180 ? 16.495 15.786 25.080 1.00 26.16 405 TRP A C 1
ATOM 1398 O O . TRP A 1 180 ? 17.513 15.127 24.892 1.00 28.18 405 TRP A O 1
ATOM 1409 N N . THR A 1 181 ? 16.484 16.930 25.754 1.00 26.55 406 THR A N 1
ATOM 1410 C CA . THR A 1 181 ? 17.697 17.549 26.280 1.00 29.17 406 THR A CA 1
ATOM 1411 C C . THR A 1 181 ? 18.133 17.094 27.684 1.00 29.43 406 THR A C 1
ATOM 1412 O O . THR A 1 181 ? 17.319 16.978 28.600 1.00 28.67 406 THR A O 1
ATOM 1416 N N . ALA A 1 182 ? 19.433 16.841 27.834 1.00 29.83 407 ALA A N 1
ATOM 1417 C CA . ALA A 1 182 ? 20.010 16.413 29.100 1.00 27.91 407 ALA A CA 1
ATOM 1418 C C . ALA A 1 182 ? 19.936 17.544 30.123 1.00 30.69 407 ALA A C 1
ATOM 1419 O O . ALA A 1 182 ? 19.757 18.717 29.769 1.00 28.17 407 ALA A O 1
ATOM 1421 N N . PRO A 1 183 ? 20.069 17.201 31.421 1.00 33.28 408 PRO A N 1
ATOM 1422 C CA . PRO A 1 183 ? 20.013 18.174 32.515 1.00 33.14 408 PRO A CA 1
ATOM 1423 C C . PRO A 1 183 ? 21.095 19.245 32.445 1.00 33.24 408 PRO A C 1
ATOM 1424 O O . PRO A 1 183 ? 20.812 20.418 32.665 1.00 32.51 408 PRO A O 1
ATOM 1428 N N . GLU A 1 184 ? 22.325 18.854 32.132 1.00 34.14 409 GLU A N 1
ATOM 1429 C CA . GLU A 1 184 ? 23.411 19.830 32.032 1.00 36.62 409 GLU A CA 1
ATOM 1430 C C . GLU A 1 184 ? 23.137 20.898 30.950 1.00 38.27 409 GLU A C 1
ATOM 1431 O O . GLU A 1 184 ? 23.622 22.027 31.048 1.00 39.35 409 GLU A O 1
ATOM 1437 N N . SER A 1 185 ? 22.358 20.554 29.925 1.00 38.21 410 SER A N 1
ATOM 1438 C CA . SER A 1 185 ? 22.050 21.513 28.864 1.00 38.60 410 SER A CA 1
ATOM 1439 C C . SER A 1 185 ? 20.892 22.435 29.245 1.00 39.18 410 SER A C 1
ATOM 1440 O O . SER A 1 185 ? 20.863 23.610 28.867 1.00 38.77 410 SER A O 1
ATOM 1443 N N . LEU A 1 186 ? 19.920 21.906 29.978 1.00 39.54 411 LEU A N 1
ATOM 1444 C CA . LEU A 1 186 ? 18.783 22.728 30.349 1.00 40.16 411 LEU A CA 1
ATOM 1445 C C . LEU A 1 186 ? 19.207 23.765 31.373 1.00 41.80 411 LEU A C 1
ATOM 1446 O O . LEU A 1 186 ? 18.858 24.942 31.258 1.00 42.67 411 LEU A O 1
ATOM 1451 N N . ALA A 1 187 ? 19.985 23.330 32.358 1.00 42.14 412 ALA A N 1
ATOM 1452 C CA . ALA A 1 187 ? 20.427 24.222 33.421 1.00 42.46 412 ALA A CA 1
ATOM 1453 C C . ALA A 1 187 ? 21.578 25.148 33.054 1.00 42.43 412 ALA A C 1
ATOM 1454 O O . ALA A 1 187 ? 21.559 26.323 33.429 1.00 40.05 412 ALA A O 1
ATOM 1456 N N . TYR A 1 188 ? 22.576 24.638 32.330 1.00 42.53 413 TYR A N 1
ATOM 1457 C CA . TYR A 1 188 ? 23.728 25.467 31.987 1.00 42.81 413 TYR A CA 1
ATOM 1458 C C . TYR A 1 188 ? 24.115 25.594 30.523 1.00 42.33 413 TYR A C 1
ATOM 1459 O O . TYR A 1 188 ? 25.202 26.087 30.232 1.00 42.96 413 TYR A O 1
ATOM 1468 N N . ASN A 1 189 ? 23.261 25.156 29.603 1.00 41.55 414 ASN A N 1
ATOM 1469 C CA . ASN A 1 189 ? 23.573 25.255 28.176 1.00 40.03 414 ASN A CA 1
ATOM 1470 C C . ASN A 1 189 ? 24.868 24.516 27.804 1.00 41.36 414 ASN A C 1
ATOM 1471 O O . ASN A 1 189 ? 25.624 24.968 26.948 1.00 42.48 414 ASN A O 1
ATOM 1476 N N . LYS A 1 190 ? 25.125 23.375 28.438 1.00 41.27 415 LYS A N 1
ATOM 1477 C CA . LYS A 1 190 ? 26.328 22.594 28.136 1.00 42.84 415 LYS A CA 1
ATOM 1478 C C . LYS A 1 190 ? 26.016 21.304 27.368 1.00 41.18 415 LYS A C 1
ATOM 1479 O O . LYS A 1 190 ? 25.019 20.650 27.633 1.00 41.92 415 LYS A O 1
ATOM 1485 N N . PHE A 1 191 ? 26.866 20.943 26.413 1.00 38.81 416 PHE A N 1
ATOM 1486 C CA . PHE A 1 191 ? 26.648 19.737 25.630 1.00 37.66 416 PHE A CA 1
ATOM 1487 C C . PHE A 1 191 ? 27.910 18.901 25.505 1.00 36.86 416 PHE A C 1
ATOM 1488 O O . PHE A 1 191 ? 29.012 19.420 25.555 1.00 38.66 416 PHE A O 1
ATOM 1496 N N . SER A 1 192 ? 27.739 17.600 25.340 1.00 34.79 417 SER A N 1
ATOM 1497 C CA . SER A 1 192 ? 28.871 16.708 25.195 1.00 34.97 417 SER A CA 1
ATOM 1498 C C . SER A 1 192 ? 28.328 15.436 24.570 1.00 35.34 417 SER A C 1
ATOM 1499 O O . SER A 1 192 ? 27.121 15.301 24.425 1.00 36.05 417 SER A O 1
ATOM 1502 N N . ILE A 1 193 ? 29.201 14.511 24.189 1.00 34.49 418 ILE A N 1
ATOM 1503 C CA . ILE A 1 193 ? 28.731 13.264 23.615 1.00 34.33 418 ILE A CA 1
ATOM 1504 C C . ILE A 1 193 ? 27.764 12.627 24.636 1.00 35.56 418 ILE A C 1
ATOM 1505 O O . ILE A 1 193 ? 26.886 11.856 24.270 1.00 37.53 418 ILE A O 1
ATOM 1510 N N . LYS A 1 194 ? 27.907 12.970 25.917 1.00 35.53 419 LYS A N 1
ATOM 1511 C CA . LYS A 1 194 ? 27.021 12.435 26.960 1.00 34.63 419 LYS A CA 1
ATOM 1512 C C . LYS A 1 194 ? 25.611 13.007 26.843 1.00 35.13 419 LYS A C 1
ATOM 1513 O O . LYS A 1 194 ? 24.636 12.376 27.253 1.00 36.58 419 LYS A O 1
ATOM 1519 N N . SER A 1 195 ? 25.503 14.216 26.306 1.00 34.57 420 SER A N 1
ATOM 1520 C CA . SER A 1 195 ? 24.200 14.809 26.094 1.00 33.39 420 SER A CA 1
ATOM 1521 C C . SER A 1 195 ? 23.527 13.985 24.994 1.00 33.17 420 SER A C 1
ATOM 1522 O O . SER A 1 195 ? 22.313 13.794 25.002 1.00 34.19 420 SER A O 1
ATOM 1525 N N . ASP A 1 196 ? 24.317 13.494 24.043 1.00 33.20 421 ASP A N 1
ATOM 1526 C CA . ASP A 1 196 ? 23.764 12.676 22.977 1.00 32.81 421 ASP A CA 1
ATOM 1527 C C . ASP A 1 196 ? 23.281 11.369 23.567 1.00 31.49 421 ASP A C 1
ATOM 1528 O O . ASP A 1 196 ? 22.252 10.847 23.151 1.00 34.29 421 ASP A O 1
ATOM 1533 N N . VAL A 1 197 ? 24.011 10.842 24.545 1.00 28.91 422 VAL A N 1
ATOM 1534 C CA . VAL A 1 197 ? 23.611 9.583 25.182 1.00 26.83 422 VAL A CA 1
ATOM 1535 C C . VAL A 1 197 ? 22.243 9.733 25.821 1.00 25.38 422 VAL A C 1
ATOM 1536 O O . VAL A 1 197 ? 21.411 8.828 25.744 1.00 23.67 422 VAL A O 1
ATOM 1540 N N . TRP A 1 198 ? 22.007 10.875 26.466 1.00 24.42 423 TRP A N 1
ATOM 1541 C CA . TRP A 1 198 ? 20.716 11.127 27.091 1.00 21.94 423 TRP A CA 1
ATOM 1542 C C . TRP A 1 198 ? 19.610 11.155 26.031 1.00 21.92 423 TRP A C 1
ATOM 1543 O O . TRP A 1 198 ? 18.541 10.584 26.232 1.00 22.02 423 TRP A O 1
ATOM 1554 N N . ALA A 1 199 ? 19.865 11.821 24.904 1.00 22.46 424 ALA A N 1
ATOM 1555 C CA . ALA A 1 199 ? 18.870 11.901 23.840 1.00 22.89 424 ALA A CA 1
ATOM 1556 C C . ALA A 1 199 ? 18.595 10.509 23.274 1.00 23.76 424 ALA A C 1
ATOM 1557 O O . ALA A 1 199 ? 17.464 10.205 22.903 1.00 23.64 424 ALA A O 1
ATOM 1559 N N . PHE A 1 200 ? 19.623 9.665 23.215 1.00 22.59 425 PHE A N 1
ATOM 1560 C CA . PHE A 1 200 ? 19.469 8.304 22.702 1.00 25.40 425 PHE A CA 1
ATOM 1561 C C . PHE A 1 200 ? 18.448 7.546 23.553 1.00 27.21 425 PHE A C 1
ATOM 1562 O O . PHE A 1 200 ? 17.638 6.768 23.041 1.00 27.75 425 PHE A O 1
ATOM 1570 N N . GLY A 1 201 ? 18.509 7.770 24.862 1.00 28.98 426 GLY A N 1
ATOM 1571 C CA . GLY A 1 201 ? 17.579 7.124 25.767 1.00 26.78 426 GLY A CA 1
ATOM 1572 C C . GLY A 1 201 ? 16.165 7.525 25.409 1.00 25.32 426 GLY A C 1
ATOM 1573 O O . GLY A 1 201 ? 15.269 6.688 25.414 1.00 26.51 426 GLY A O 1
ATOM 1574 N N . VAL A 1 202 ? 15.954 8.800 25.091 1.00 23.80 427 VAL A N 1
ATOM 1575 C CA . VAL A 1 202 ? 14.621 9.258 24.728 1.00 23.34 427 VAL A CA 1
ATOM 1576 C C . VAL A 1 202 ? 14.240 8.677 23.373 1.00 23.60 427 VAL A C 1
ATOM 1577 O O . VAL A 1 202 ? 13.088 8.338 23.140 1.00 23.77 427 VAL A O 1
ATOM 1581 N N . LEU A 1 203 ? 15.216 8.537 22.484 1.00 24.16 428 LEU A N 1
ATOM 1582 C CA . LEU A 1 203 ? 14.937 7.968 21.176 1.00 24.66 428 LEU A CA 1
ATOM 1583 C C . LEU A 1 203 ? 14.481 6.519 21.358 1.00 26.85 428 LEU A C 1
ATOM 1584 O O . LEU A 1 203 ? 13.549 6.067 20.674 1.00 27.90 428 LEU A O 1
ATOM 1589 N N . LEU A 1 204 ? 15.116 5.794 22.286 1.00 25.92 429 LEU A N 1
ATOM 1590 C CA . LEU A 1 204 ? 14.735 4.406 22.548 1.00 26.77 429 LEU A CA 1
ATOM 1591 C C . LEU A 1 204 ? 13.277 4.339 22.980 1.00 28.14 429 LEU A C 1
ATOM 1592 O O . LEU A 1 204 ? 12.546 3.407 22.605 1.00 29.90 429 LEU A O 1
ATOM 1597 N N . TRP A 1 205 ? 12.850 5.337 23.748 1.00 26.77 430 TRP A N 1
ATOM 1598 C CA . TRP A 1 205 ? 11.465 5.416 24.207 1.00 26.42 430 TRP A CA 1
ATOM 1599 C C . TRP A 1 205 ? 10.499 5.716 23.051 1.00 27.83 430 TRP A C 1
ATOM 1600 O O . TRP A 1 205 ? 9.410 5.151 23.003 1.00 28.85 430 TRP A O 1
ATOM 1611 N N . GLU A 1 206 ? 10.878 6.599 22.124 1.00 27.37 431 GLU A N 1
ATOM 1612 C CA . GLU A 1 206 ? 9.987 6.890 20.998 1.00 28.23 431 GLU A CA 1
ATOM 1613 C C . GLU A 1 206 ? 9.814 5.596 20.194 1.00 27.42 431 GLU A C 1
ATOM 1614 O O . GLU A 1 206 ? 8.726 5.283 19.713 1.00 25.99 431 GLU A O 1
ATOM 1620 N N . ILE A 1 207 ? 10.910 4.860 20.034 1.00 27.26 432 ILE A N 1
ATOM 1621 C CA . ILE A 1 207 ? 10.890 3.595 19.306 1.00 25.94 432 ILE A CA 1
ATOM 1622 C C . ILE A 1 207 ? 10.019 2.550 20.021 1.00 26.40 432 ILE A C 1
ATOM 1623 O O . ILE A 1 207 ? 9.170 1.927 19.402 1.00 25.85 432 ILE A O 1
ATOM 1628 N N . ALA A 1 208 ? 10.218 2.364 21.321 1.00 26.38 433 ALA A N 1
ATOM 1629 C CA . ALA A 1 208 ? 9.428 1.374 22.038 1.00 27.51 433 ALA A CA 1
ATOM 1630 C C . ALA A 1 208 ? 7.945 1.690 22.053 1.00 27.55 433 ALA A C 1
ATOM 1631 O O . ALA A 1 208 ? 7.138 0.785 22.204 1.00 33.19 433 ALA A O 1
ATOM 1633 N N . THR A 1 209 ? 7.579 2.958 21.895 1.00 27.57 434 THR A N 1
ATOM 1634 C CA . THR A 1 209 ? 6.165 3.358 21.894 1.00 26.40 434 THR A CA 1
ATOM 1635 C C . THR A 1 209 ? 5.630 3.636 20.491 1.00 27.17 434 THR A C 1
ATOM 1636 O O . THR A 1 209 ? 4.527 4.134 20.347 1.00 27.21 434 THR A O 1
ATOM 1640 N N . TYR A 1 210 ? 6.420 3.332 19.463 1.00 29.38 435 TYR A N 1
ATOM 1641 C CA . TYR A 1 210 ? 6.033 3.575 18.070 1.00 30.51 435 TYR A CA 1
ATOM 1642 C C . TYR A 1 210 ? 5.740 5.046 17.747 1.00 31.21 435 TYR A C 1
ATOM 1643 O O . TYR A 1 210 ? 4.786 5.367 17.040 1.00 31.68 435 TYR A O 1
ATOM 1652 N N . GLY A 1 211 ? 6.560 5.945 18.272 1.00 31.40 436 GLY A N 1
ATOM 1653 C CA . GLY A 1 211 ? 6.365 7.345 17.963 1.00 33.12 436 GLY A CA 1
ATOM 1654 C C . GLY A 1 211 ? 5.534 8.194 18.900 1.00 34.67 436 GLY A C 1
ATOM 1655 O O . GLY A 1 211 ? 5.073 9.259 18.491 1.00 34.10 436 GLY A O 1
ATOM 1656 N N . MET A 1 212 ? 5.322 7.742 20.135 1.00 34.71 437 MET A N 1
ATOM 1657 C CA . MET A 1 212 ? 4.566 8.541 21.093 1.00 35.86 437 MET A CA 1
ATOM 1658 C C . MET A 1 212 ? 5.434 9.719 21.526 1.00 35.34 437 MET A C 1
ATOM 1659 O O . MET A 1 212 ? 6.657 9.647 21.461 1.00 35.18 437 MET A O 1
ATOM 1664 N N . SER A 1 213 ? 4.806 10.805 21.968 1.00 35.28 438 SER A N 1
ATOM 1665 C CA . SER A 1 213 ? 5.550 11.982 22.422 1.00 34.14 438 SER A CA 1
ATOM 1666 C C . SER A 1 213 ? 6.069 11.798 23.841 1.00 32.80 438 SER A C 1
ATOM 1667 O O . SER A 1 213 ? 5.374 11.281 24.709 1.00 32.46 438 SER A O 1
ATOM 1670 N N . PRO A 1 214 ? 7.308 12.222 24.095 1.00 32.46 439 PRO A N 1
ATOM 1671 C CA . PRO A 1 214 ? 7.896 12.088 25.436 1.00 31.83 439 PRO A CA 1
ATOM 1672 C C . PRO A 1 214 ? 7.092 12.822 26.519 1.00 30.12 439 PRO A C 1
ATOM 1673 O O . PRO A 1 214 ? 6.417 13.808 26.232 1.00 26.33 439 PRO A O 1
ATOM 1677 N N . TYR A 1 215 ? 7.196 12.333 27.756 1.00 31.19 440 TYR A N 1
ATOM 1678 C CA . TYR A 1 215 ? 6.503 12.886 28.929 1.00 31.10 440 TYR A CA 1
ATOM 1679 C C . TYR A 1 215 ? 5.119 13.421 28.602 1.00 33.16 440 TYR A C 1
ATOM 1680 O O . TYR A 1 215 ? 4.829 14.613 28.796 1.00 32.62 440 TYR A O 1
ATOM 1689 N N . PRO A 1 216 ? 4.231 12.537 28.126 1.00 34.97 441 PRO A N 1
ATOM 1690 C CA . PRO A 1 216 ? 2.850 12.882 27.753 1.00 34.89 441 PRO A CA 1
ATOM 1691 C C . PRO A 1 216 ? 2.124 13.766 28.757 1.00 36.73 441 PRO A C 1
ATOM 1692 O O . PRO A 1 216 ? 2.048 13.442 29.941 1.00 38.70 441 PRO A O 1
ATOM 1696 N N . GLY A 1 217 ? 1.598 14.889 28.281 1.00 36.27 442 GLY A N 1
ATOM 1697 C CA . GLY A 1 217 ? 0.872 15.779 29.159 1.00 35.45 442 GLY A CA 1
ATOM 1698 C C . GLY A 1 217 ? 1.712 16.651 30.068 1.00 37.03 442 GLY A C 1
ATOM 1699 O O . GLY A 1 217 ? 1.183 17.541 30.721 1.00 38.55 442 GLY A O 1
ATOM 1700 N N . ILE A 1 218 ? 3.011 16.403 30.137 1.00 39.04 443 ILE A N 1
ATOM 1701 C CA . ILE A 1 218 ? 3.884 17.219 30.975 1.00 39.76 443 ILE A CA 1
ATOM 1702 C C . ILE A 1 218 ? 4.296 18.435 30.154 1.00 41.89 443 ILE A C 1
ATOM 1703 O O . ILE A 1 218 ? 4.918 18.299 29.100 1.00 43.59 443 ILE A O 1
ATOM 1708 N N . ASP A 1 219 ? 3.936 19.616 30.631 1.00 43.52 444 ASP A N 1
ATOM 1709 C CA . ASP A 1 219 ? 4.270 20.876 29.966 1.00 45.92 444 ASP A CA 1
ATOM 1710 C C . ASP A 1 219 ? 5.785 21.120 29.960 1.00 45.44 444 ASP A C 1
ATOM 1711 O O . ASP A 1 219 ? 6.467 20.797 30.928 1.00 45.23 444 ASP A O 1
ATOM 1716 N N . LEU A 1 220 ? 6.304 21.705 28.883 1.00 45.69 445 LEU A N 1
ATOM 1717 C CA . LEU A 1 220 ? 7.740 21.966 28.782 1.00 45.31 445 LEU A CA 1
ATOM 1718 C C . LEU A 1 220 ? 8.356 22.643 29.998 1.00 44.86 445 LEU A C 1
ATOM 1719 O O . LEU A 1 220 ? 9.476 22.332 30.390 1.00 45.06 445 LEU A O 1
ATOM 1724 N N . SER A 1 221 ? 7.630 23.575 30.594 1.00 45.48 446 SER A N 1
ATOM 1725 C CA . SER A 1 221 ? 8.141 24.293 31.752 1.00 46.21 446 SER A CA 1
ATOM 1726 C C . SER A 1 221 ? 8.341 23.432 32.993 1.00 46.15 446 SER A C 1
ATOM 1727 O O . SER A 1 221 ? 9.159 23.760 33.850 1.00 46.13 446 SER A O 1
ATOM 1730 N N . GLN A 1 222 ? 7.617 22.324 33.097 1.00 45.59 447 GLN A N 1
ATOM 1731 C CA . GLN A 1 222 ? 7.743 21.476 34.280 1.00 45.84 447 GLN A CA 1
ATOM 1732 C C . GLN A 1 222 ? 8.729 20.297 34.176 1.00 43.82 447 GLN A C 1
ATOM 1733 O O . GLN A 1 222 ? 9.014 19.636 35.181 1.00 43.88 447 GLN A O 1
ATOM 1739 N N . VAL A 1 223 ? 9.266 20.047 32.981 1.00 40.16 448 VAL A N 1
ATOM 1740 C CA . VAL A 1 223 ? 10.189 18.928 32.770 1.00 36.69 448 VAL A CA 1
ATOM 1741 C C . VAL A 1 223 ? 11.458 18.952 33.623 1.00 35.18 448 VAL A C 1
ATOM 1742 O O . VAL A 1 223 ? 11.755 17.987 34.323 1.00 33.98 448 VAL A O 1
ATOM 1746 N N . TYR A 1 224 ? 12.209 20.044 33.574 1.00 35.58 449 TYR A N 1
ATOM 1747 C CA . TYR A 1 224 ? 13.428 20.124 34.372 1.00 36.32 449 TYR A CA 1
ATOM 1748 C C . TYR A 1 224 ? 13.182 19.883 35.872 1.00 36.23 449 TYR A C 1
ATOM 1749 O O . TYR A 1 224 ? 13.883 19.084 36.487 1.00 35.35 449 TYR A O 1
ATOM 1758 N N . GLU A 1 225 ? 12.205 20.570 36.463 1.00 37.89 450 GLU A N 1
ATOM 1759 C CA . GLU A 1 225 ? 11.914 20.368 37.885 1.00 41.03 450 GLU A CA 1
ATOM 1760 C C . GLU A 1 225 ? 11.644 18.884 38.200 1.00 39.84 450 GLU A C 1
ATOM 1761 O O . GLU A 1 225 ? 12.125 18.359 39.211 1.00 38.78 450 GLU A O 1
ATOM 1767 N N . LEU A 1 226 ? 10.891 18.205 37.336 1.00 38.55 451 LEU A N 1
ATOM 1768 C CA . LEU A 1 226 ? 10.614 16.777 37.535 1.00 37.05 451 LEU A CA 1
ATOM 1769 C C . LEU A 1 226 ? 11.915 15.960 37.480 1.00 37.17 451 LEU A C 1
ATOM 1770 O O . LEU A 1 226 ? 12.182 15.154 38.369 1.00 35.36 451 LEU A O 1
ATOM 1775 N N . LEU A 1 227 ? 12.720 16.173 36.434 1.00 38.12 452 LEU A N 1
ATOM 1776 C CA . LEU A 1 227 ? 13.981 15.449 36.284 1.00 38.83 452 LEU A CA 1
ATOM 1777 C C . LEU A 1 227 ? 14.864 15.603 37.513 1.00 39.44 452 LEU A C 1
ATOM 1778 O O . LEU A 1 227 ? 15.543 14.665 37.925 1.00 38.58 452 LEU A O 1
ATOM 1783 N N . GLU A 1 228 ? 14.853 16.805 38.079 1.00 42.06 453 GLU A N 1
ATOM 1784 C CA . GLU A 1 228 ? 15.642 17.126 39.263 1.00 43.42 453 GLU A CA 1
ATOM 1785 C C . GLU A 1 228 ? 15.244 16.260 40.445 1.00 42.14 453 GLU A C 1
ATOM 1786 O O . GLU A 1 228 ? 16.092 15.639 41.080 1.00 42.16 453 GLU A O 1
ATOM 1792 N N . LYS A 1 229 ? 13.947 16.220 40.733 1.00 40.87 454 LYS A N 1
ATOM 1793 C CA . LYS A 1 229 ? 13.442 15.428 41.840 1.00 40.37 454 LYS A CA 1
ATOM 1794 C C . LYS A 1 229 ? 13.443 13.934 41.569 1.00 39.17 454 LYS A C 1
ATOM 1795 O O . LYS A 1 229 ? 12.850 13.160 42.305 1.00 41.73 454 LYS A O 1
ATOM 1801 N N . ASP A 1 230 ? 14.130 13.547 40.502 1.00 39.08 455 ASP A N 1
ATOM 1802 C CA . ASP A 1 230 ? 14.306 12.158 40.090 1.00 38.98 455 ASP A CA 1
ATOM 1803 C C . ASP A 1 230 ? 13.187 11.417 39.349 1.00 36.78 455 ASP A C 1
ATOM 1804 O O . ASP A 1 230 ? 13.114 10.191 39.406 1.00 36.41 455 ASP A O 1
ATOM 1809 N N . TYR A 1 231 ? 12.332 12.146 38.643 1.00 33.08 456 TYR A N 1
ATOM 1810 C CA . TYR A 1 231 ? 11.265 11.521 37.872 1.00 29.84 456 TYR A CA 1
ATOM 1811 C C . TYR A 1 231 ? 11.844 11.057 36.531 1.00 30.28 456 TYR A C 1
ATOM 1812 O O . TYR A 1 231 ? 12.753 11.683 35.987 1.00 31.81 456 TYR A O 1
ATOM 1821 N N . ARG A 1 232 ? 11.322 9.960 35.999 1.00 29.91 457 ARG A N 1
ATOM 1822 C CA . ARG A 1 232 ? 11.772 9.444 34.711 1.00 29.85 457 ARG A CA 1
ATOM 1823 C C . ARG A 1 232 ? 10.599 8.710 34.068 1.00 29.35 457 ARG A C 1
ATOM 1824 O O . ARG A 1 232 ? 9.784 8.131 34.766 1.00 30.37 457 ARG A O 1
ATOM 1832 N N . MET A 1 233 ? 10.501 8.745 32.744 1.00 29.44 458 MET A N 1
ATOM 1833 C CA . MET A 1 233 ? 9.413 8.057 32.073 1.00 31.26 458 MET A CA 1
ATOM 1834 C C . MET A 1 233 ? 9.357 6.577 32.471 1.00 32.76 458 MET A C 1
ATOM 1835 O O . MET A 1 233 ? 10.391 5.929 32.611 1.00 31.85 458 MET A O 1
ATOM 1840 N N . GLU A 1 234 ? 8.147 6.052 32.669 1.00 35.08 459 GLU A N 1
ATOM 1841 C CA . GLU A 1 234 ? 7.981 4.640 33.028 1.00 38.19 459 GLU A CA 1
ATOM 1842 C C . GLU A 1 234 ? 8.248 3.692 31.850 1.00 36.27 459 GLU A C 1
ATOM 1843 O O . GLU A 1 234 ? 8.176 4.077 30.687 1.00 34.74 459 GLU A O 1
ATOM 1849 N N . ARG A 1 235 ? 8.559 2.447 32.167 1.00 37.09 460 ARG A N 1
ATOM 1850 C CA . ARG A 1 235 ? 8.824 1.447 31.146 1.00 37.49 460 ARG A CA 1
ATOM 1851 C C . ARG A 1 235 ? 7.615 1.245 30.251 1.00 36.57 460 ARG A C 1
ATOM 1852 O O . ARG A 1 235 ? 6.544 0.890 30.717 1.00 37.15 460 ARG A O 1
ATOM 1860 N N . PRO A 1 236 ? 7.780 1.458 28.942 1.00 35.79 461 PRO A N 1
ATOM 1861 C CA . PRO A 1 236 ? 6.668 1.290 28.019 1.00 36.05 461 PRO A CA 1
ATOM 1862 C C . PRO A 1 236 ? 6.136 -0.121 27.985 1.00 37.71 461 PRO A C 1
ATOM 1863 O O . PRO A 1 236 ? 6.845 -1.071 28.278 1.00 38.41 461 PRO A O 1
ATOM 1867 N N . GLU A 1 237 ? 4.871 -0.224 27.606 1.00 41.81 462 GLU A N 1
ATOM 1868 C CA . GLU A 1 237 ? 4.137 -1.481 27.464 1.00 45.83 462 GLU A CA 1
ATOM 1869 C C . GLU A 1 237 ? 4.801 -2.367 26.395 1.00 45.85 462 GLU A C 1
ATOM 1870 O O . GLU A 1 237 ? 4.968 -1.948 25.246 1.00 46.42 462 GLU A O 1
ATOM 1876 N N . GLY A 1 238 ? 5.185 -3.582 26.770 1.00 45.18 463 GLY A N 1
ATOM 1877 C CA . GLY A 1 238 ? 5.810 -4.476 25.811 1.00 45.17 463 GLY A CA 1
ATOM 1878 C C . GLY A 1 238 ? 7.317 -4.329 25.671 1.00 45.69 463 GLY A C 1
ATOM 1879 O O . GLY A 1 238 ? 7.981 -5.164 25.042 1.00 45.78 463 GLY A O 1
ATOM 1880 N N . CYS A 1 239 ? 7.866 -3.273 26.263 1.00 45.24 464 CYS A N 1
ATOM 1881 C CA . CYS A 1 239 ? 9.301 -3.008 26.197 1.00 43.23 464 CYS A CA 1
ATOM 1882 C C . CYS A 1 239 ? 10.118 -3.970 27.071 1.00 42.67 464 CYS A C 1
ATOM 1883 O O . CYS A 1 239 ? 9.890 -4.093 28.276 1.00 41.28 464 CYS A O 1
ATOM 1886 N N . PRO A 1 240 ? 11.074 -4.680 26.461 1.00 42.95 465 PRO A N 1
ATOM 1887 C CA . PRO A 1 240 ? 11.909 -5.617 27.217 1.00 44.65 465 PRO A CA 1
ATOM 1888 C C . PRO A 1 240 ? 12.635 -4.910 28.357 1.00 46.17 465 PRO A C 1
ATOM 1889 O O . PRO A 1 240 ? 13.083 -3.774 28.204 1.00 47.99 465 PRO A O 1
ATOM 1893 N N . GLU A 1 241 ? 12.758 -5.583 29.492 1.00 48.55 466 GLU A N 1
ATOM 1894 C CA . GLU A 1 241 ? 13.410 -5.004 30.666 1.00 50.61 466 GLU A CA 1
ATOM 1895 C C . GLU A 1 241 ? 14.859 -4.572 30.453 1.00 49.72 466 GLU A C 1
ATOM 1896 O O . GLU A 1 241 ? 15.285 -3.524 30.950 1.00 48.54 466 GLU A O 1
ATOM 1902 N N . LYS A 1 242 ? 15.621 -5.377 29.722 1.00 49.22 467 LYS A N 1
ATOM 1903 C CA . LYS A 1 242 ? 17.025 -5.055 29.484 1.00 48.10 467 LYS A CA 1
ATOM 1904 C C . LYS A 1 242 ? 17.159 -3.743 28.718 1.00 44.62 467 LYS A C 1
ATOM 1905 O O . LYS A 1 242 ? 18.047 -2.946 28.995 1.00 43.20 467 LYS A O 1
ATOM 1911 N N . VAL A 1 243 ? 16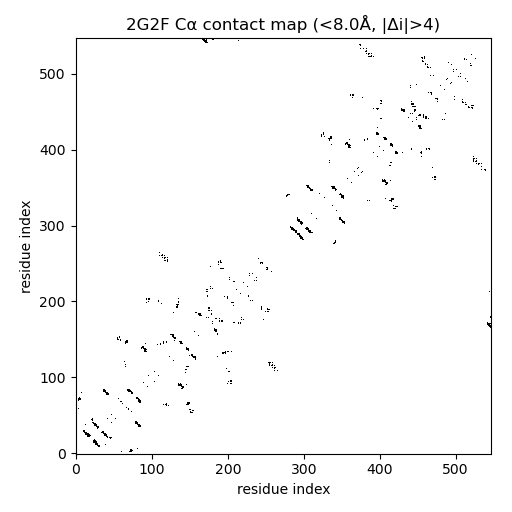.262 -3.520 27.763 1.00 42.33 468 VAL A N 1
ATOM 1912 C CA . VAL A 1 243 ? 16.276 -2.298 26.974 1.00 39.98 468 VAL A CA 1
ATOM 1913 C C . VAL A 1 243 ? 15.922 -1.116 27.874 1.00 40.81 468 VAL A C 1
ATOM 1914 O O . VAL A 1 243 ? 16.465 -0.015 27.721 1.00 40.92 468 VAL A O 1
ATOM 1918 N N . TYR A 1 244 ? 15.025 -1.348 28.827 1.00 39.17 469 TYR A N 1
ATOM 1919 C CA . TYR A 1 244 ? 14.629 -0.298 29.749 1.00 37.52 469 TYR A CA 1
ATOM 1920 C C . TYR A 1 244 ? 15.755 0.066 30.708 1.00 38.33 469 TYR A C 1
ATOM 1921 O O . TYR A 1 244 ? 15.833 1.191 31.190 1.00 40.17 469 TYR A O 1
ATOM 1930 N N . GLU A 1 245 ? 16.627 -0.883 31.003 1.00 38.43 470 GLU A N 1
ATOM 1931 C CA . GLU A 1 245 ? 17.729 -0.595 31.902 1.00 39.22 470 GLU A CA 1
ATOM 1932 C C . GLU A 1 245 ? 18.748 0.327 31.250 1.00 37.58 470 GLU A C 1
ATOM 1933 O O . GLU A 1 245 ? 19.315 1.197 31.914 1.00 34.48 470 GLU A O 1
ATOM 1939 N N . LEU A 1 246 ? 18.991 0.109 29.956 1.00 36.74 471 LEU A N 1
ATOM 1940 C CA . LEU A 1 246 ? 19.914 0.933 29.181 1.00 36.56 471 LEU A CA 1
ATOM 1941 C C . LEU A 1 246 ? 19.287 2.317 29.101 1.00 35.99 471 LEU A C 1
ATOM 1942 O O . LEU A 1 246 ? 19.935 3.339 29.333 1.00 36.15 471 LEU A O 1
ATOM 1947 N N . MET A 1 247 ? 18.004 2.328 28.778 1.00 34.58 472 MET A N 1
ATOM 1948 C CA . MET A 1 247 ? 17.237 3.550 28.679 1.00 34.51 472 MET A CA 1
ATOM 1949 C C . MET A 1 247 ? 17.444 4.325 29.975 1.00 34.44 472 MET A C 1
ATOM 1950 O O . MET A 1 247 ? 17.590 5.548 29.968 1.00 34.96 472 MET A O 1
ATOM 1955 N N . ARG A 1 248 ? 17.474 3.604 31.091 1.00 33.57 473 ARG A N 1
ATOM 1956 C CA . ARG A 1 248 ? 17.658 4.232 32.395 1.00 33.68 473 ARG A CA 1
ATOM 1957 C C . ARG A 1 248 ? 19.088 4.642 32.698 1.00 32.66 473 ARG A C 1
ATOM 1958 O O . ARG A 1 248 ? 19.330 5.601 33.428 1.00 31.81 473 ARG A O 1
ATOM 1966 N N . ALA A 1 249 ? 20.036 3.893 32.156 1.00 34.19 474 ALA A N 1
ATOM 1967 C CA . ALA A 1 249 ? 21.441 4.198 32.351 1.00 34.30 474 ALA A CA 1
ATOM 1968 C C . ALA A 1 249 ? 21.758 5.474 31.560 1.00 35.53 474 ALA A C 1
ATOM 1969 O O . ALA A 1 249 ? 22.640 6.245 31.948 1.00 37.57 474 ALA A O 1
ATOM 1971 N N . CYS A 1 250 ? 21.022 5.693 30.463 1.00 34.42 475 CYS A N 1
ATOM 1972 C CA . CYS A 1 250 ? 21.185 6.877 29.618 1.00 33.22 475 CYS A CA 1
ATOM 1973 C C . CYS A 1 250 ? 20.671 8.150 30.287 1.00 32.69 475 CYS A C 1
ATOM 1974 O O . CYS A 1 250 ? 21.105 9.258 29.939 1.00 34.62 475 CYS A O 1
ATOM 1977 N N . TRP A 1 251 ? 19.739 8.007 31.229 1.00 30.60 476 TRP A N 1
ATOM 1978 C CA . TRP A 1 251 ? 19.190 9.176 31.908 1.00 29.32 476 TRP A CA 1
ATOM 1979 C C . TRP A 1 251 ? 19.776 9.408 33.304 1.00 30.84 476 TRP A C 1
ATOM 1980 O O . TRP A 1 251 ? 19.166 10.065 34.149 1.00 32.22 476 TRP A O 1
ATOM 1991 N N . GLN A 1 252 ? 20.958 8.865 33.561 1.00 30.67 477 GLN A N 1
ATOM 1992 C CA . GLN A 1 252 ? 21.604 9.106 34.835 1.00 32.28 477 GLN A CA 1
ATOM 1993 C C . GLN A 1 252 ? 21.833 10.613 34.882 1.00 33.01 477 GLN A C 1
ATOM 1994 O O . GLN A 1 252 ? 22.323 11.205 33.926 1.00 33.56 477 GLN A O 1
ATOM 2000 N N . TRP A 1 253 ? 21.460 11.242 35.988 1.00 34.14 478 TRP A N 1
ATOM 2001 C CA . TRP A 1 253 ? 21.611 12.687 36.136 1.00 34.42 478 TRP A CA 1
ATOM 2002 C C . TRP A 1 253 ? 23.030 13.194 35.888 1.00 37.36 478 TRP A C 1
ATOM 2003 O O . TRP A 1 253 ? 23.222 14.303 35.386 1.00 38.71 478 TRP A O 1
ATOM 2014 N N . ASN A 1 254 ? 24.019 12.379 36.245 1.00 39.54 479 ASN A N 1
ATOM 2015 C CA . ASN A 1 254 ? 25.428 12.735 36.092 1.00 40.79 479 ASN A CA 1
ATOM 2016 C C . ASN A 1 254 ? 26.086 12.162 34.822 1.00 40.78 479 ASN A C 1
ATOM 2017 O O . ASN A 1 254 ? 26.280 10.946 34.693 1.00 39.98 479 ASN A O 1
ATOM 2022 N N . PRO A 1 255 ? 26.450 13.044 33.880 1.00 39.92 480 PRO A N 1
ATOM 2023 C CA . PRO A 1 255 ? 27.088 12.746 32.594 1.00 39.75 480 PRO A CA 1
ATOM 2024 C C . PRO A 1 255 ? 28.074 11.590 32.576 1.00 40.01 480 PRO A C 1
ATOM 2025 O O . PRO A 1 255 ? 27.939 10.647 31.785 1.00 40.01 480 PRO A O 1
ATOM 2029 N N . SER A 1 256 ? 29.078 11.661 33.438 1.00 41.78 481 SER A N 1
ATOM 2030 C CA . SER A 1 256 ? 30.081 10.612 33.497 1.00 42.62 481 SER A CA 1
ATOM 2031 C C . SER A 1 256 ? 29.555 9.275 34.003 1.00 43.36 481 SER A C 1
ATOM 2032 O O . SER A 1 256 ? 30.318 8.322 34.130 1.00 46.12 481 SER A O 1
ATOM 2035 N N . ASP A 1 257 ? 28.258 9.191 34.279 1.00 43.38 482 ASP A N 1
ATOM 2036 C CA . ASP A 1 257 ? 27.675 7.938 34.745 1.00 42.64 482 ASP A CA 1
ATOM 2037 C C . ASP A 1 257 ? 26.945 7.198 33.633 1.00 41.06 482 ASP A C 1
ATOM 2038 O O . ASP A 1 257 ? 26.642 6.012 33.754 1.00 42.31 482 ASP A O 1
ATOM 2043 N N . ARG A 1 258 ? 26.661 7.911 32.550 1.00 38.81 483 ARG A N 1
ATOM 2044 C CA . ARG A 1 258 ? 25.959 7.339 31.413 1.00 35.80 483 ARG A CA 1
ATOM 2045 C C . ARG A 1 258 ? 26.965 6.536 30.610 1.00 34.47 483 ARG A C 1
ATOM 2046 O O . ARG A 1 258 ? 28.104 6.946 30.442 1.00 34.25 483 ARG A O 1
ATOM 2054 N N . PRO A 1 259 ? 26.560 5.376 30.104 1.00 33.28 484 PRO A N 1
ATOM 2055 C CA . PRO A 1 259 ? 27.514 4.589 29.327 1.00 32.93 484 PRO A CA 1
ATOM 2056 C C . PRO A 1 259 ? 27.953 5.293 28.054 1.00 33.93 484 PRO A C 1
ATOM 2057 O O . PRO A 1 259 ? 27.420 6.329 27.674 1.00 33.37 484 PRO A O 1
ATOM 2061 N N . SER A 1 260 ? 28.948 4.710 27.410 1.00 34.73 485 SER A N 1
ATOM 2062 C CA . SER A 1 260 ? 29.479 5.214 26.161 1.00 36.11 485 SER A CA 1
ATOM 2063 C C . SER A 1 260 ? 28.659 4.542 25.071 1.00 37.08 485 SER A C 1
ATOM 2064 O O . SER A 1 260 ? 27.952 3.566 25.336 1.00 36.83 485 SER A O 1
ATOM 2067 N N . PHE A 1 261 ? 28.764 5.051 23.846 1.00 37.46 486 PHE A N 1
ATOM 2068 C CA . PHE A 1 261 ? 28.051 4.456 22.720 1.00 35.97 486 PHE A CA 1
ATOM 2069 C C . PHE A 1 261 ? 28.737 3.154 22.329 1.00 36.33 486 PHE A C 1
ATOM 2070 O O . PHE A 1 261 ? 28.150 2.303 21.659 1.00 36.87 486 PHE A O 1
ATOM 2078 N N . ALA A 1 262 ? 29.982 2.995 22.763 1.00 38.03 487 ALA A N 1
ATOM 2079 C CA . ALA A 1 262 ? 30.717 1.777 22.472 1.00 40.23 487 ALA A CA 1
ATOM 2080 C C . ALA A 1 262 ? 30.112 0.640 23.296 1.00 42.00 487 ALA A C 1
ATOM 2081 O O . ALA A 1 262 ? 30.036 -0.500 22.839 1.00 41.86 487 ALA A O 1
ATOM 2083 N N . GLU A 1 263 ? 29.669 0.953 24.511 1.00 44.50 488 GLU A N 1
ATOM 2084 C CA . GLU A 1 263 ? 29.056 -0.064 25.371 1.00 46.32 488 GLU A CA 1
ATOM 2085 C C . GLU A 1 263 ? 27.634 -0.345 24.887 1.00 45.32 488 GLU A C 1
ATOM 2086 O O . GLU A 1 263 ? 27.214 -1.506 24.794 1.00 44.89 488 GLU A O 1
ATOM 2092 N N . ILE A 1 264 ? 26.909 0.729 24.570 1.00 43.00 489 ILE A N 1
ATOM 2093 C CA . ILE A 1 264 ? 25.532 0.639 24.097 1.00 42.21 489 ILE A CA 1
ATOM 2094 C C . ILE A 1 264 ? 25.391 -0.142 22.800 1.00 42.11 489 ILE A C 1
ATOM 2095 O O . ILE A 1 264 ? 24.425 -0.873 22.619 1.00 40.64 489 ILE A O 1
ATOM 2100 N N . HIS A 1 265 ? 26.348 0.012 21.891 1.00 43.48 490 HIS A N 1
ATOM 2101 C CA . HIS A 1 265 ? 26.267 -0.706 20.630 1.00 44.68 490 HIS A CA 1
ATOM 2102 C C . HIS A 1 265 ? 26.555 -2.179 20.864 1.00 44.83 490 HIS A C 1
ATOM 2103 O O . HIS A 1 265 ? 26.024 -3.047 20.174 1.00 44.89 490 HIS A O 1
ATOM 2110 N N . GLN A 1 266 ? 27.402 -2.450 21.850 1.00 45.92 491 GLN A N 1
ATOM 2111 C CA . GLN A 1 266 ? 27.765 -3.809 22.206 1.00 45.94 491 GLN A CA 1
ATOM 2112 C C . GLN A 1 266 ? 26.525 -4.483 22.766 1.00 46.38 491 GLN A C 1
ATOM 2113 O O . GLN A 1 266 ? 26.209 -5.615 22.411 1.00 47.97 491 GLN A O 1
ATOM 2119 N N . ALA A 1 267 ? 25.809 -3.771 23.634 1.00 45.45 492 ALA A N 1
ATOM 2120 C CA . ALA A 1 267 ? 24.602 -4.305 24.251 1.00 42.93 492 ALA A CA 1
ATOM 2121 C C . ALA A 1 267 ? 23.559 -4.714 23.222 1.00 43.84 492 ALA A C 1
ATOM 2122 O O . ALA A 1 267 ? 23.099 -5.861 23.217 1.00 45.20 492 ALA A O 1
ATOM 2124 N N . PHE A 1 268 ? 23.183 -3.778 22.352 1.00 42.52 493 PHE A N 1
ATOM 2125 C CA . PHE A 1 268 ? 22.179 -4.047 21.328 1.00 41.65 493 PHE A CA 1
ATOM 2126 C C . PHE A 1 268 ? 22.627 -5.114 20.338 1.00 42.50 493 PHE A C 1
ATOM 2127 O O . PHE A 1 268 ? 21.824 -5.928 19.888 1.00 42.39 493 PHE A O 1
ATOM 2135 N N . GLU A 1 269 ? 23.909 -5.112 20.002 1.00 44.62 494 GLU A N 1
ATOM 2136 C CA . GLU A 1 269 ? 24.447 -6.123 19.099 1.00 47.78 494 GLU A CA 1
ATOM 2137 C C . GLU A 1 269 ? 24.071 -7.494 19.665 1.00 46.78 494 GLU A C 1
ATOM 2138 O O . GLU A 1 269 ? 23.521 -8.346 18.960 1.00 45.31 494 GLU A O 1
ATOM 2144 N N . THR A 1 270 ? 24.362 -7.680 20.951 1.00 45.75 495 THR A N 1
ATOM 2145 C CA . THR A 1 270 ? 24.083 -8.929 21.664 1.00 46.25 495 THR A CA 1
ATOM 2146 C C . THR A 1 270 ? 22.605 -9.316 21.673 1.00 46.66 495 THR A C 1
ATOM 2147 O O . THR A 1 270 ? 22.252 -10.477 21.461 1.00 45.59 495 THR A O 1
ATOM 2151 N N . MET A 1 271 ? 21.740 -8.344 21.935 1.00 47.14 496 MET A N 1
ATOM 2152 C CA . MET A 1 271 ? 20.324 -8.635 21.978 1.00 47.58 496 MET A CA 1
ATOM 2153 C C . MET A 1 271 ? 19.765 -8.914 20.593 1.00 48.38 496 MET A C 1
ATOM 2154 O O . MET A 1 271 ? 18.849 -9.725 20.436 1.00 49.66 496 MET A O 1
ATOM 2159 N N . PHE A 1 272 ? 20.317 -8.269 19.576 1.00 48.31 497 PHE A N 1
ATOM 2160 C CA . PHE A 1 272 ? 19.795 -8.507 18.244 1.00 48.32 497 PHE A CA 1
ATOM 2161 C C . PHE A 1 272 ? 20.165 -9.877 17.716 1.00 49.71 497 PHE A C 1
ATOM 2162 O O . PHE A 1 272 ? 19.370 -10.505 17.026 1.00 49.33 497 PHE A O 1
ATOM 2170 N N . GLN A 1 273 ? 21.368 -10.348 18.018 1.00 54.21 498 GLN A N 1
ATOM 2171 C CA . GLN A 1 273 ? 21.745 -11.672 17.534 1.00 58.70 498 GLN A CA 1
ATOM 2172 C C . GLN A 1 273 ? 20.978 -12.744 18.309 1.00 59.52 498 GLN A C 1
ATOM 2173 O O . GLN A 1 273 ? 20.294 -13.568 17.710 1.00 59.26 498 GLN A O 1
ATOM 2179 N N . GLU A 1 274 ? 21.071 -12.724 19.638 1.00 60.23 499 GLU A N 1
ATOM 2180 C CA . GLU A 1 274 ? 20.378 -13.719 20.438 1.00 61.40 499 GLU A CA 1
ATOM 2181 C C . GLU A 1 274 ? 18.875 -13.652 20.211 1.00 61.94 499 GLU A C 1
ATOM 2182 O O . GLU A 1 274 ? 18.133 -14.527 20.643 1.00 63.48 499 GLU A O 1
ATOM 2188 N N . SER A 1 275 ? 18.424 -12.615 19.519 1.00 63.04 500 SER A N 1
ATOM 2189 C CA . SER A 1 275 ? 17.005 -12.481 19.223 1.00 63.18 500 SER A CA 1
ATOM 2190 C C . SER A 1 275 ? 16.727 -13.077 17.849 1.00 63.74 500 SER A C 1
ATOM 2191 O O . SER A 1 275 ? 15.611 -13.504 17.557 1.00 63.50 500 SER A O 1
ATOM 2194 N N . SER A 1 276 ? 17.753 -13.094 17.004 1.00 64.87 501 SER A N 1
ATOM 2195 C CA . SER A 1 276 ? 17.640 -13.653 15.664 1.00 65.64 501 SER A CA 1
ATOM 2196 C C . SER A 1 276 ? 17.743 -15.171 15.769 1.00 67.15 501 SER A C 1
ATOM 2197 O O . SER A 1 276 ? 17.269 -15.896 14.896 1.00 67.50 501 SER A O 1
ATOM 2200 N N . ILE A 1 277 ? 18.367 -15.646 16.845 1.00 69.09 502 ILE A N 1
ATOM 2201 C CA . ILE A 1 277 ? 18.529 -17.077 17.064 1.00 70.80 502 ILE A CA 1
ATOM 2202 C C . ILE A 1 277 ? 17.232 -17.695 17.564 1.00 72.14 502 ILE A C 1
ATOM 2203 O O . ILE A 1 277 ? 16.681 -18.589 16.925 1.00 72.08 502 ILE A O 1
ATOM 2208 N N . SER A 1 278 ? 16.740 -17.220 18.704 1.00 73.85 503 SER A N 1
ATOM 2209 C CA . SER A 1 278 ? 15.502 -17.767 19.246 1.00 76.57 503 SER A CA 1
ATOM 2210 C C . SER A 1 278 ? 14.414 -17.669 18.185 1.00 77.83 503 SER A C 1
ATOM 2211 O O . SER A 1 278 ? 13.439 -18.418 18.209 1.00 78.84 503 SER A O 1
ATOM 2214 N N . ASP A 1 279 ? 14.599 -16.743 17.248 1.00 79.47 504 ASP A N 1
ATOM 2215 C CA . ASP A 1 279 ? 13.651 -16.535 16.161 1.00 81.00 504 ASP A CA 1
ATOM 2216 C C . ASP A 1 279 ? 13.699 -17.708 15.186 1.00 82.73 504 ASP A C 1
ATOM 2217 O O . ASP A 1 279 ? 12.806 -18.557 15.174 1.00 82.81 504 ASP A O 1
ATOM 2219 N N . GLU A 1 280 ? 14.754 -17.753 14.377 1.00 84.84 505 GLU A N 1
ATOM 2220 C CA . GLU A 1 280 ? 14.937 -18.811 13.388 1.00 86.79 505 GLU A CA 1
ATOM 2221 C C . GLU A 1 280 ? 14.847 -20.206 14.000 1.00 88.27 505 GLU A C 1
ATOM 2222 O O . GLU A 1 280 ? 14.826 -21.200 13.277 1.00 89.30 505 GLU A O 1
ATOM 2224 N N . VAL A 1 281 ? 14.797 -20.277 15.328 1.00 89.28 506 VAL A N 1
ATOM 2225 C CA . VAL A 1 281 ? 14.703 -21.556 16.029 1.00 89.40 506 VAL A CA 1
ATOM 2226 C C . VAL A 1 281 ? 13.237 -21.925 16.253 1.00 89.61 506 VAL A C 1
ATOM 2227 O O . VAL A 1 281 ? 12.811 -21.997 17.428 1.00 89.64 506 VAL A O 1
ATOM 2229 N N . LYS B 1 9 ? 41.581 121.266 60.063 1.00 111.00 234 LYS B N 1
ATOM 2230 C CA . LYS B 1 9 ? 42.152 120.130 59.271 1.00 111.16 234 LYS B CA 1
ATOM 2231 C C . LYS B 1 9 ? 41.853 120.281 57.789 1.00 110.96 234 LYS B C 1
ATOM 2232 O O . LYS B 1 9 ? 42.723 120.051 56.951 1.00 111.10 234 LYS B O 1
ATOM 2238 N N . TRP B 1 10 ? 40.619 120.669 57.477 1.00 110.40 235 TRP B N 1
ATOM 2239 C CA . TRP B 1 10 ? 40.185 120.813 56.096 1.00 109.31 235 TRP B CA 1
ATOM 2240 C C . TRP B 1 10 ? 40.969 121.790 55.230 1.00 110.17 235 TRP B C 1
ATOM 2241 O O . TRP B 1 10 ? 41.447 121.419 54.157 1.00 110.32 235 TRP B O 1
ATOM 2252 N N . GLU B 1 11 ? 41.101 123.032 55.682 1.00 111.13 236 GLU B N 1
ATOM 2253 C CA . GLU B 1 11 ? 41.819 124.040 54.911 1.00 112.09 236 GLU B CA 1
ATOM 2254 C C . GLU B 1 11 ? 43.012 123.448 54.168 1.00 112.49 236 GLU B C 1
ATOM 2255 O O . GLU B 1 11 ? 43.772 122.664 54.731 1.00 112.43 236 GLU B O 1
ATOM 2261 N N . MET B 1 12 ? 43.166 123.819 52.900 1.00 113.57 237 MET B N 1
ATOM 2262 C CA . MET B 1 12 ? 44.279 123.335 52.084 1.00 114.89 237 MET B CA 1
ATOM 2263 C C . MET B 1 12 ? 44.996 124.489 51.388 1.00 115.53 237 MET B C 1
ATOM 2264 O O . MET B 1 12 ? 44.953 125.633 51.845 1.00 115.76 237 MET B O 1
ATOM 2269 N N . GLU B 1 13 ? 45.652 124.170 50.275 1.00 115.67 238 GLU B N 1
ATOM 2270 C CA . GLU B 1 13 ? 46.375 125.158 49.485 1.00 116.03 238 GLU B CA 1
ATOM 2271 C C . GLU B 1 13 ? 46.027 124.954 48.017 1.00 115.90 238 GLU B C 1
ATOM 2272 O O . GLU B 1 13 ? 45.954 123.818 47.548 1.00 116.13 238 GLU B O 1
ATOM 2278 N N . ARG B 1 14 ? 45.814 126.049 47.293 1.00 115.66 239 ARG B N 1
ATOM 2279 C CA . ARG B 1 14 ? 45.462 125.958 45.880 1.00 115.20 239 ARG B CA 1
ATOM 2280 C C . ARG B 1 14 ? 46.659 125.647 44.985 1.00 114.89 239 ARG B C 1
ATOM 2281 O O . ARG B 1 14 ? 46.637 125.918 43.785 1.00 114.79 239 ARG B O 1
ATOM 2289 N N . THR B 1 15 ? 47.698 125.068 45.578 1.00 114.80 240 THR B N 1
ATOM 2290 C CA . THR B 1 15 ? 48.905 124.706 44.843 1.00 114.31 240 THR B CA 1
ATOM 2291 C C . THR B 1 15 ? 48.852 123.238 44.457 1.00 113.87 240 THR B C 1
ATOM 2292 O O . THR B 1 15 ? 49.258 122.858 43.359 1.00 113.92 240 THR B O 1
ATOM 2296 N N . ASP B 1 16 ? 48.346 122.419 45.371 1.00 113.38 241 ASP B N 1
ATOM 2297 C CA . ASP B 1 16 ? 48.239 120.983 45.153 1.00 112.89 241 ASP B CA 1
ATOM 2298 C C . ASP B 1 16 ? 47.252 120.675 44.032 1.00 112.28 241 ASP B C 1
ATOM 2299 O O . ASP B 1 16 ? 47.442 119.730 43.266 1.00 112.14 241 ASP B O 1
ATOM 2304 N N . ILE B 1 17 ? 46.200 121.480 43.944 1.00 111.82 242 ILE B N 1
ATOM 2305 C CA . ILE B 1 17 ? 45.171 121.305 42.925 1.00 111.20 242 ILE B CA 1
ATOM 2306 C C . ILE B 1 17 ? 45.583 121.930 41.598 1.00 111.46 242 ILE B C 1
ATOM 2307 O O . ILE B 1 17 ? 46.314 122.920 41.565 1.00 111.30 242 ILE B O 1
ATOM 2312 N N . THR B 1 18 ? 45.110 121.337 40.505 1.00 111.74 243 THR B N 1
ATOM 2313 C CA . THR B 1 18 ? 45.413 121.820 39.165 1.00 111.89 243 THR B CA 1
ATOM 2314 C C . THR B 1 18 ? 44.160 121.797 38.300 1.00 112.16 243 THR B C 1
ATOM 2315 O O . THR B 1 18 ? 43.722 120.734 37.865 1.00 112.16 243 THR B O 1
ATOM 2319 N N . MET B 1 19 ? 43.588 122.972 38.052 1.00 112.61 244 MET B N 1
ATOM 2320 C CA . MET B 1 19 ? 42.382 123.086 37.236 1.00 113.16 244 MET B CA 1
ATOM 2321 C C . MET B 1 19 ? 42.668 122.525 35.841 1.00 113.44 244 MET B C 1
ATOM 2322 O O . MET B 1 19 ? 43.790 122.634 35.347 1.00 113.52 244 MET B O 1
ATOM 2327 N N . LYS B 1 20 ? 41.660 121.929 35.205 1.00 113.41 245 LYS B N 1
ATOM 2328 C CA . LYS B 1 20 ? 41.856 121.352 33.877 1.00 113.61 245 LYS B CA 1
ATOM 2329 C C . LYS B 1 20 ? 40.677 121.476 32.921 1.00 113.44 245 LYS B C 1
ATOM 2330 O O . LYS B 1 20 ? 40.870 121.606 31.713 1.00 114.03 245 LYS B O 1
ATOM 2336 N N . HIS B 1 21 ? 39.459 121.423 33.450 1.00 112.76 246 HIS B N 1
ATOM 2337 C CA . HIS B 1 21 ? 38.277 121.509 32.601 1.00 112.07 246 HIS B CA 1
ATOM 2338 C C . HIS B 1 21 ? 37.131 122.140 33.379 1.00 111.16 246 HIS B C 1
ATOM 2339 O O . HIS B 1 21 ? 37.061 122.000 34.597 1.00 111.82 246 HIS B O 1
ATOM 2346 N N . LYS B 1 22 ? 36.239 122.838 32.686 1.00 109.95 247 LYS B N 1
ATOM 2347 C CA . LYS B 1 22 ? 35.099 123.457 33.354 1.00 108.97 247 LYS B CA 1
ATOM 2348 C C . LYS B 1 22 ? 33.824 122.658 33.094 1.00 108.20 247 LYS B C 1
ATOM 2349 O O . LYS B 1 22 ? 33.489 122.364 31.947 1.00 108.00 247 LYS B O 1
ATOM 2355 N N . LEU B 1 23 ? 33.120 122.303 34.165 1.00 107.25 248 LEU B N 1
ATOM 2356 C CA . LEU B 1 23 ? 31.887 121.532 34.051 1.00 105.10 248 LEU B CA 1
ATOM 2357 C C . LEU B 1 23 ? 30.708 122.314 34.626 1.00 103.24 248 LEU B C 1
ATOM 2358 O O . LEU B 1 23 ? 30.121 123.161 33.954 1.00 104.43 248 LEU B O 1
ATOM 2363 N N . GLY B 1 29 ? 28.752 128.695 42.533 1.00 104.18 254 GLY B N 1
ATOM 2364 C CA . GLY B 1 29 ? 29.538 129.334 41.492 1.00 102.26 254 GLY B CA 1
ATOM 2365 C C . GLY B 1 29 ? 29.917 128.391 40.363 1.00 101.32 254 GLY B C 1
ATOM 2366 O O . GLY B 1 29 ? 29.236 127.391 40.124 1.00 102.22 254 GLY B O 1
ATOM 2367 N N . GLU B 1 30 ? 31.008 128.712 39.669 1.00 100.46 255 GLU B N 1
ATOM 2368 C CA . GLU B 1 30 ? 31.499 127.904 38.553 1.00 99.25 255 GLU B CA 1
ATOM 2369 C C . GLU B 1 30 ? 32.275 126.682 39.048 1.00 98.49 255 GLU B C 1
ATOM 2370 O O . GLU B 1 30 ? 33.058 126.779 39.991 1.00 97.82 255 GLU B O 1
ATOM 2372 N N . VAL B 1 31 ? 32.066 125.538 38.401 1.00 98.35 256 VAL B N 1
ATOM 2373 C CA . VAL B 1 31 ? 32.741 124.304 38.800 1.00 98.48 256 VAL B CA 1
ATOM 2374 C C . VAL B 1 31 ? 33.766 123.782 37.792 1.00 98.82 256 VAL B C 1
ATOM 2375 O O . VAL B 1 31 ? 33.476 123.655 36.599 1.00 98.95 256 VAL B O 1
ATOM 2379 N N . TYR B 1 32 ? 34.961 123.474 38.294 1.00 98.57 257 TYR B N 1
ATOM 2380 C CA . TYR B 1 32 ? 36.051 122.950 37.479 1.00 98.14 257 TYR B CA 1
ATOM 2381 C C . TYR B 1 32 ? 36.421 121.543 37.923 1.00 98.16 257 TYR B C 1
ATOM 2382 O O . TYR B 1 32 ? 36.345 121.210 39.107 1.00 97.41 257 TYR B O 1
ATOM 2391 N N . GLU B 1 33 ? 36.836 120.729 36.961 1.00 98.54 258 GLU B N 1
ATOM 2392 C CA . GLU B 1 33 ? 37.255 119.365 37.235 1.00 98.44 258 GLU B CA 1
ATOM 2393 C C . GLU B 1 33 ? 38.774 119.343 37.163 1.00 98.29 258 GLU B C 1
ATOM 2394 O O . GLU B 1 33 ? 39.351 119.363 36.080 1.00 98.51 258 GLU B O 1
ATOM 2400 N N . GLY B 1 34 ? 39.423 119.316 38.319 1.00 98.46 259 GLY B N 1
ATOM 2401 C CA . GLY B 1 34 ? 40.872 119.307 38.336 1.00 99.04 259 GLY B CA 1
ATOM 2402 C C . GLY B 1 34 ? 41.475 118.009 38.835 1.00 99.68 259 GLY B C 1
ATOM 2403 O O . GLY B 1 34 ? 40.850 116.949 38.768 1.00 99.72 259 GLY B O 1
ATOM 2404 N N . VAL B 1 35 ? 42.705 118.099 39.330 1.00 100.11 260 VAL B N 1
ATOM 2405 C CA . VAL B 1 35 ? 43.418 116.943 39.852 1.00 100.24 260 VAL B CA 1
ATOM 2406 C C . VAL B 1 35 ? 44.309 117.371 41.009 1.00 100.37 260 VAL B C 1
ATOM 2407 O O . VAL B 1 35 ? 44.828 118.486 41.035 1.00 99.83 260 VAL B O 1
ATOM 2411 N N . TRP B 1 36 ? 44.469 116.468 41.966 1.00 101.04 261 TRP B N 1
ATOM 2412 C CA . TRP B 1 36 ? 45.290 116.710 43.140 1.00 101.37 261 TRP B CA 1
ATOM 2413 C C . TRP B 1 36 ? 46.636 116.037 42.876 1.00 101.89 261 TRP B C 1
ATOM 2414 O O . TRP B 1 36 ? 46.690 114.834 42.614 1.00 102.18 261 TRP B O 1
ATOM 2425 N N . LYS B 1 37 ? 47.718 116.810 42.914 1.00 102.29 262 LYS B N 1
ATOM 2426 C CA . LYS B 1 37 ? 49.046 116.245 42.687 1.00 102.30 262 LYS B CA 1
ATOM 2427 C C . LYS B 1 37 ? 49.315 115.228 43.788 1.00 102.33 262 LYS B C 1
ATOM 2428 O O . LYS B 1 37 ? 49.543 114.047 43.512 1.00 102.05 262 LYS B O 1
ATOM 2434 N N . LYS B 1 38 ? 49.273 115.690 45.034 1.00 102.24 263 LYS B N 1
ATOM 2435 C CA . LYS B 1 38 ? 49.479 114.813 46.179 1.00 101.91 263 LYS B CA 1
ATOM 2436 C C . LYS B 1 38 ? 48.355 113.784 46.120 1.00 101.38 263 LYS B C 1
ATOM 2437 O O . LYS B 1 38 ? 47.208 114.132 45.832 1.00 101.45 263 LYS B O 1
ATOM 2443 N N . TYR B 1 39 ? 48.680 112.525 46.391 1.00 100.13 264 TYR B N 1
ATOM 2444 C CA . TYR B 1 39 ? 47.698 111.445 46.350 1.00 98.40 264 TYR B CA 1
ATOM 2445 C C . TYR B 1 39 ? 47.278 111.156 44.902 1.00 97.50 264 TYR B C 1
ATOM 2446 O O . TYR B 1 39 ? 46.601 110.158 44.637 1.00 97.57 264 TYR B O 1
ATOM 2455 N N . SER B 1 40 ? 47.685 112.027 43.975 1.00 95.74 265 SER B N 1
ATOM 2456 C CA . SER B 1 40 ? 47.348 111.883 42.557 1.00 94.11 265 SER B CA 1
ATOM 2457 C C . SER B 1 40 ? 45.931 111.337 42.433 1.00 92.93 265 SER B C 1
ATOM 2458 O O . SER B 1 40 ? 45.715 110.212 41.980 1.00 93.01 265 SER B O 1
ATOM 2461 N N . LEU B 1 41 ? 44.971 112.152 42.846 1.00 91.03 266 LEU B N 1
ATOM 2462 C CA . LEU B 1 41 ? 43.569 111.773 42.829 1.00 88.94 266 LEU B CA 1
ATOM 2463 C C . LEU B 1 41 ? 42.783 112.839 42.066 1.00 87.62 266 LEU B C 1
ATOM 2464 O O . LEU B 1 41 ? 43.016 114.033 42.252 1.00 88.04 266 LEU B O 1
ATOM 2469 N N . THR B 1 42 ? 41.865 112.414 41.199 1.00 85.59 267 THR B N 1
ATOM 2470 C CA . THR B 1 42 ? 41.055 113.360 40.425 1.00 83.17 267 THR B CA 1
ATOM 2471 C C . THR B 1 42 ? 39.959 113.933 41.323 1.00 81.62 267 THR B C 1
ATOM 2472 O O . THR B 1 42 ? 39.368 113.207 42.121 1.00 81.35 267 THR B O 1
ATOM 2476 N N . VAL B 1 43 ? 39.685 115.227 41.200 1.00 79.23 268 VAL B N 1
ATOM 2477 C CA . VAL B 1 43 ? 38.665 115.842 42.040 1.00 77.46 268 VAL B CA 1
ATOM 2478 C C . VAL B 1 43 ? 37.816 116.883 41.320 1.00 77.40 268 VAL B C 1
ATOM 2479 O O . VAL B 1 43 ? 38.115 117.286 40.197 1.00 77.60 268 VAL B O 1
ATOM 2483 N N . ALA B 1 44 ? 36.741 117.300 41.982 1.00 76.97 269 ALA B N 1
ATOM 2484 C CA . ALA B 1 44 ? 35.845 118.319 41.450 1.00 76.36 269 ALA B CA 1
ATOM 2485 C C . ALA B 1 44 ? 35.998 119.535 42.357 1.00 75.74 269 ALA B C 1
ATOM 2486 O O . ALA B 1 44 ? 35.992 119.405 43.582 1.00 74.97 269 ALA B O 1
ATOM 2488 N N . VAL B 1 45 ? 36.137 120.713 41.757 1.00 75.37 270 VAL B N 1
ATOM 2489 C CA . VAL B 1 45 ? 36.315 121.929 42.534 1.00 75.14 270 VAL B CA 1
ATOM 2490 C C . VAL B 1 45 ? 35.315 123.027 42.213 1.00 75.41 270 VAL B C 1
ATOM 2491 O O . VAL B 1 45 ? 35.386 123.646 41.154 1.00 75.23 270 VAL B O 1
ATOM 2495 N N . LYS B 1 46 ? 34.389 123.268 43.133 1.00 76.09 271 LYS B N 1
ATOM 2496 C CA . LYS B 1 46 ? 33.397 124.319 42.955 1.00 76.61 271 LYS B CA 1
ATOM 2497 C C . LYS B 1 46 ? 34.080 125.610 43.389 1.00 76.5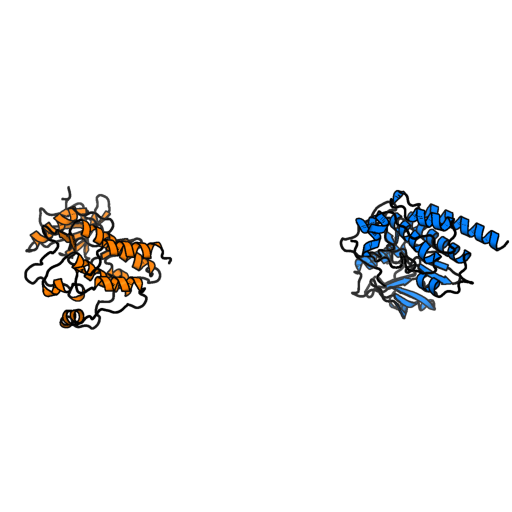5 271 LYS B C 1
ATOM 2498 O O . LYS B 1 46 ? 34.878 125.614 44.329 1.00 76.75 271 LYS B O 1
ATOM 2504 N N . THR B 1 47 ? 33.769 126.705 42.708 1.00 77.07 272 THR B N 1
ATOM 2505 C CA . THR B 1 47 ? 34.391 127.984 43.022 1.00 77.42 272 THR B CA 1
ATOM 2506 C C . THR B 1 47 ? 33.403 129.143 43.051 1.00 77.96 272 THR B C 1
ATOM 2507 O O . THR B 1 47 ? 32.461 129.191 42.257 1.00 78.56 272 THR B O 1
ATOM 2511 N N . LEU B 1 48 ? 33.628 130.081 43.966 1.00 77.86 273 LEU B N 1
ATOM 2512 C CA . LEU B 1 48 ? 32.775 131.258 44.077 1.00 77.83 273 LEU B CA 1
ATOM 2513 C C . LEU B 1 48 ? 33.585 132.463 43.604 1.00 78.48 273 LEU B C 1
ATOM 2514 O O . LEU B 1 48 ? 34.774 132.575 43.906 1.00 78.85 273 LEU B O 1
ATOM 2519 N N . LYS B 1 49 ? 32.948 133.356 42.854 1.00 79.78 274 LYS B N 1
ATOM 2520 C CA . LYS B 1 49 ? 33.622 134.545 42.347 1.00 81.42 274 LYS B CA 1
ATOM 2521 C C . LYS B 1 49 ? 34.121 135.436 43.482 1.00 82.41 274 LYS B C 1
ATOM 2522 O O . LYS B 1 49 ? 33.837 135.182 44.652 1.00 82.20 274 LYS B O 1
ATOM 2528 N N . GLU B 1 50 ? 34.870 136.477 43.132 1.00 84.55 275 GLU B N 1
ATOM 2529 C CA . GLU B 1 50 ? 35.418 137.399 44.128 1.00 86.61 275 GLU B CA 1
ATOM 2530 C C . GLU B 1 50 ? 34.348 138.317 44.713 1.00 86.94 275 GLU B C 1
ATOM 2531 O O . GLU B 1 50 ? 34.239 138.450 45.929 1.00 87.27 275 GLU B O 1
ATOM 2537 N N . ASP B 1 51 ? 33.563 138.955 43.851 1.00 87.78 276 ASP B N 1
ATOM 2538 C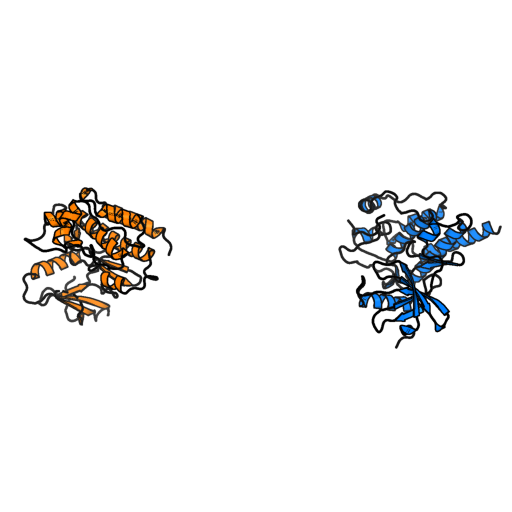 CA . ASP B 1 51 ? 32.483 139.821 44.317 1.00 88.33 276 ASP B CA 1
ATOM 2539 C C . ASP B 1 51 ? 31.216 138.984 44.359 1.00 87.81 276 ASP B C 1
ATOM 2540 O O . ASP B 1 51 ? 30.860 138.340 43.375 1.00 89.01 276 ASP B O 1
ATOM 2545 N N . THR B 1 52 ? 30.545 138.988 45.503 1.00 86.63 277 THR B N 1
ATOM 2546 C CA . THR B 1 52 ? 29.316 138.226 45.677 1.00 85.42 277 THR B CA 1
ATOM 2547 C C . THR B 1 52 ? 28.783 138.433 47.084 1.00 84.89 277 THR B C 1
ATOM 2548 O O . THR B 1 52 ? 29.527 138.784 48.000 1.00 84.22 277 THR B O 1
ATOM 2552 N N . MET B 1 53 ? 27.483 138.224 47.242 1.00 85.04 278 MET B N 1
ATOM 2553 C CA . MET B 1 53 ? 26.829 138.364 48.533 1.00 85.18 278 MET B CA 1
ATOM 2554 C C . MET B 1 53 ? 26.441 136.964 48.997 1.00 85.45 278 MET B C 1
ATOM 2555 O O . MET B 1 53 ? 25.662 136.790 49.931 1.00 86.23 278 MET B O 1
ATOM 2560 N N . GLU B 1 54 ? 27.014 135.966 48.332 1.00 85.94 279 GLU B N 1
ATOM 2561 C CA . GLU B 1 54 ? 26.755 134.568 48.640 1.00 85.94 279 GLU B CA 1
ATOM 2562 C C . GLU B 1 54 ? 27.923 134.007 49.439 1.00 84.92 279 GLU B C 1
ATOM 2563 O O . GLU B 1 54 ? 27.954 132.825 49.773 1.00 84.71 279 GLU B O 1
ATOM 2569 N N . VAL B 1 55 ? 28.877 134.880 49.745 1.00 84.23 280 VAL B N 1
ATOM 2570 C CA . VAL B 1 55 ? 30.071 134.521 50.501 1.00 83.70 280 VAL B CA 1
ATOM 2571 C C . VAL B 1 55 ? 29.750 133.791 51.804 1.00 83.95 280 VAL B C 1
ATOM 2572 O O . VAL B 1 55 ? 30.420 132.825 52.163 1.00 83.34 280 VAL B O 1
ATOM 2576 N N . GLU B 1 56 ? 28.728 134.260 52.509 1.00 84.60 281 GLU B N 1
ATOM 2577 C CA . GLU B 1 56 ? 28.341 133.654 53.775 1.00 85.92 281 GLU B CA 1
ATOM 2578 C C . GLU B 1 56 ? 27.714 132.278 53.566 1.00 85.37 281 GLU B C 1
ATOM 2579 O O . GLU B 1 56 ? 28.049 131.313 54.259 1.00 85.40 281 GLU B O 1
ATOM 2585 N N . GLU B 1 57 ? 26.801 132.193 52.607 1.00 84.10 282 GLU B N 1
ATOM 2586 C CA . GLU B 1 57 ? 26.126 130.939 52.312 1.00 83.53 282 GLU B CA 1
ATOM 2587 C C . GLU B 1 57 ? 27.104 129.886 51.797 1.00 81.54 282 GLU B C 1
ATOM 2588 O O . GLU B 1 57 ? 27.039 128.721 52.194 1.00 81.38 282 GLU B O 1
ATOM 2594 N N . PHE B 1 58 ? 28.009 130.304 50.917 1.00 78.52 283 PHE B N 1
ATOM 2595 C CA . PHE B 1 58 ? 29.021 129.415 50.359 1.00 74.98 283 PHE B CA 1
ATOM 2596 C C . PHE B 1 58 ? 29.812 128.811 51.517 1.00 73.95 283 PHE B C 1
ATOM 2597 O O . PHE B 1 58 ? 29.998 127.597 51.595 1.00 73.33 283 PHE B O 1
ATOM 2605 N N . LEU B 1 59 ? 30.266 129.669 52.424 1.00 72.52 284 LEU B N 1
ATOM 2606 C CA . LEU B 1 59 ? 31.036 129.215 53.571 1.00 71.85 284 LEU B CA 1
ATOM 2607 C C . LEU B 1 59 ? 30.210 128.262 54.429 1.00 71.01 284 LEU B C 1
ATOM 2608 O O . LEU B 1 59 ? 30.714 127.247 54.899 1.00 69.57 284 LEU B O 1
ATOM 2613 N N . LYS B 1 60 ? 28.937 128.600 54.622 1.00 71.13 285 LYS B N 1
ATOM 2614 C CA . LYS B 1 60 ? 28.031 127.785 55.424 1.00 71.50 285 LYS B CA 1
ATOM 2615 C C . LYS B 1 60 ? 27.775 126.416 54.790 1.00 71.74 285 LYS B C 1
ATOM 2616 O O . LYS B 1 60 ? 27.644 125.411 55.495 1.00 70.98 285 LYS B O 1
ATOM 2622 N N . GLU B 1 61 ? 27.689 126.383 53.461 1.00 71.59 286 GLU B N 1
ATOM 2623 C CA . GLU B 1 61 ? 27.466 125.135 52.741 1.00 70.69 286 GLU B CA 1
ATOM 2624 C C . GLU B 1 61 ? 28.625 124.196 53.063 1.00 69.71 286 GLU B C 1
ATOM 2625 O O . GLU B 1 61 ? 28.438 122.999 53.267 1.00 69.81 286 GLU B O 1
ATOM 2631 N N . ALA B 1 62 ? 29.826 124.759 53.112 1.00 68.09 287 ALA B N 1
ATOM 2632 C CA . ALA B 1 62 ? 31.023 123.987 53.405 1.00 67.19 287 ALA B CA 1
ATOM 2633 C C . ALA B 1 62 ? 31.095 123.563 54.876 1.00 66.53 287 ALA B C 1
ATOM 2634 O O . ALA B 1 62 ? 31.557 122.468 55.191 1.00 65.91 287 ALA B O 1
ATOM 2636 N N . ALA B 1 63 ? 30.646 124.435 55.775 1.00 65.94 288 ALA B N 1
ATOM 2637 C CA . ALA B 1 63 ? 30.676 124.130 57.201 1.00 65.40 288 ALA B CA 1
ATOM 2638 C C . ALA B 1 63 ? 29.797 122.918 57.486 1.00 65.89 288 ALA B C 1
ATOM 2639 O O . ALA B 1 63 ? 29.960 122.237 58.501 1.00 66.07 288 ALA B O 1
ATOM 2641 N N . VAL B 1 64 ? 28.860 122.657 56.584 1.00 65.61 289 VAL B N 1
ATOM 2642 C CA . VAL B 1 64 ? 27.963 121.529 56.733 1.00 65.80 289 VAL B CA 1
ATOM 2643 C C . VAL B 1 64 ? 28.666 120.279 56.244 1.00 66.46 289 VAL B C 1
ATOM 2644 O O . VAL B 1 64 ? 28.811 119.305 56.976 1.00 66.53 289 VAL B O 1
ATOM 2648 N N . MET B 1 65 ? 29.110 120.323 54.995 1.00 67.20 290 MET B N 1
ATOM 2649 C CA . MET B 1 65 ? 29.797 119.200 54.373 1.00 68.15 290 MET B CA 1
ATOM 2650 C C . MET B 1 65 ? 30.831 118.541 55.283 1.00 69.07 290 MET B C 1
ATOM 2651 O O . MET B 1 65 ? 31.068 117.335 55.183 1.00 69.49 290 MET B O 1
ATOM 2656 N N . LYS B 1 66 ? 31.437 119.334 56.167 1.00 69.42 291 LYS B N 1
ATOM 2657 C CA . LYS B 1 66 ? 32.458 118.837 57.091 1.00 69.21 291 LYS B CA 1
ATOM 2658 C C . LYS B 1 66 ? 31.859 118.028 58.240 1.00 68.76 291 LYS B C 1
ATOM 2659 O O . LYS B 1 66 ? 32.591 117.489 59.067 1.00 68.17 291 LYS B O 1
ATOM 2665 N N . GLU B 1 67 ? 30.535 117.947 58.295 1.00 67.82 292 GLU B N 1
ATOM 2666 C CA . GLU B 1 67 ? 29.881 117.220 59.372 1.00 67.38 292 GLU B CA 1
ATOM 2667 C C . GLU B 1 67 ? 29.267 115.886 58.975 1.00 65.91 292 GLU B C 1
ATOM 2668 O O . GLU B 1 67 ? 29.376 114.909 59.715 1.00 65.79 292 GLU B O 1
ATOM 2674 N N . ILE B 1 68 ? 28.610 115.850 57.820 1.00 64.67 293 ILE B N 1
ATOM 2675 C CA . ILE B 1 68 ? 27.962 114.631 57.347 1.00 63.45 293 ILE B CA 1
ATOM 2676 C C . ILE B 1 68 ? 28.926 113.688 56.637 1.00 61.25 293 ILE B C 1
ATOM 2677 O O . ILE B 1 68 ? 29.894 114.122 56.021 1.00 61.08 293 ILE B O 1
ATOM 2682 N N . LYS B 1 69 ? 28.649 112.394 56.731 1.00 59.19 294 LYS B N 1
ATOM 2683 C CA . LYS B 1 69 ? 29.496 111.378 56.127 1.00 57.52 294 LYS B CA 1
ATOM 2684 C C . LYS B 1 69 ? 28.656 110.128 55.871 1.00 55.27 294 LYS B C 1
ATOM 2685 O O . LYS B 1 69 ? 28.175 109.489 56.807 1.00 53.76 294 LYS B O 1
ATOM 2691 N N . HIS B 1 70 ? 28.488 109.780 54.599 1.00 52.99 295 HIS B N 1
ATOM 2692 C CA . HIS B 1 70 ? 27.685 108.618 54.219 1.00 51.03 295 HIS B CA 1
ATOM 2693 C C . HIS B 1 70 ? 28.122 108.119 52.837 1.00 49.87 295 HIS B C 1
ATOM 2694 O O . HIS B 1 70 ? 28.393 108.922 51.948 1.00 50.46 295 HIS B O 1
ATOM 2701 N N . PRO B 1 71 ? 28.184 106.788 52.634 1.00 48.92 296 PRO B N 1
ATOM 2702 C CA . PRO B 1 71 ? 28.605 106.278 51.324 1.00 47.49 296 PRO B CA 1
ATOM 2703 C C . PRO B 1 71 ? 27.863 106.834 50.121 1.00 47.54 296 PRO B C 1
ATOM 2704 O O . PRO B 1 71 ? 28.424 106.891 49.029 1.00 47.09 296 PRO B O 1
ATOM 2708 N N . ASN B 1 72 ? 26.617 107.265 50.321 1.00 48.20 297 ASN B N 1
ATOM 2709 C CA . ASN B 1 72 ? 25.806 107.780 49.221 1.00 47.68 297 ASN B CA 1
ATOM 2710 C C . ASN B 1 72 ? 25.606 109.296 49.192 1.00 48.51 297 ASN B C 1
ATOM 2711 O O . ASN B 1 72 ? 24.668 109.800 48.572 1.00 48.44 297 ASN B O 1
ATOM 2716 N N . LEU B 1 73 ? 26.485 110.018 49.876 1.00 49.65 298 LEU B N 1
ATOM 2717 C CA . LEU B 1 73 ? 26.455 111.476 49.891 1.00 50.56 298 LEU B CA 1
ATOM 2718 C C . LEU B 1 73 ? 27.838 111.888 49.430 1.00 51.85 298 LEU B C 1
ATOM 2719 O O . LEU B 1 73 ? 28.822 111.465 50.029 1.00 52.39 298 LEU B O 1
ATOM 2724 N N . VAL B 1 74 ? 27.928 112.694 48.373 1.00 53.76 299 VAL B N 1
ATOM 2725 C CA . VAL B 1 74 ? 29.236 113.130 47.874 1.00 56.30 299 VAL B CA 1
ATOM 2726 C C . VAL B 1 74 ? 30.142 113.543 49.036 1.00 58.74 299 VAL B C 1
ATOM 2727 O O . VAL B 1 74 ? 29.737 114.315 49.904 1.00 58.90 299 VAL B O 1
ATOM 2731 N N . GLN B 1 75 ? 31.366 113.023 49.043 1.00 61.16 300 GLN B N 1
ATOM 2732 C CA . GLN B 1 75 ? 32.323 113.302 50.107 1.00 64.53 300 GLN B CA 1
ATOM 2733 C C . GLN B 1 75 ? 33.136 114.585 49.911 1.00 65.22 300 GLN B C 1
ATOM 2734 O O . GLN B 1 75 ? 33.542 114.927 48.799 1.00 65.08 300 GLN B O 1
ATOM 2740 N N . LEU B 1 76 ? 33.375 115.289 51.013 1.00 66.35 301 LEU B N 1
ATOM 2741 C CA . LEU B 1 76 ? 34.141 116.532 50.998 1.00 66.14 301 LEU B CA 1
ATOM 2742 C C . LEU B 1 76 ? 35.606 116.218 51.218 1.00 66.29 301 LEU B C 1
ATOM 2743 O O . LEU B 1 76 ? 35.951 115.470 52.128 1.00 65.38 301 LEU B O 1
ATOM 2748 N N . LEU B 1 77 ? 36.465 116.791 50.384 1.00 67.82 302 LEU B N 1
ATOM 2749 C CA . LEU B 1 77 ? 37.897 116.564 50.508 1.00 69.62 302 LEU B CA 1
ATOM 2750 C C . LEU B 1 77 ? 38.615 117.751 51.142 1.00 71.54 302 LEU B C 1
ATOM 2751 O O . LEU B 1 77 ? 39.290 117.589 52.150 1.00 72.12 302 LEU B O 1
ATOM 2756 N N . GLY B 1 78 ? 38.467 118.942 50.567 1.00 74.05 303 GLY B N 1
ATOM 2757 C CA . GLY B 1 78 ? 39.134 120.103 51.136 1.00 77.42 303 GLY B CA 1
ATOM 2758 C C . GLY B 1 78 ? 38.520 121.446 50.788 1.00 79.45 303 GLY B C 1
ATOM 2759 O O . GLY B 1 78 ? 37.642 121.533 49.931 1.00 79.76 303 GLY B O 1
ATOM 2760 N N . VAL B 1 79 ? 38.989 122.502 51.448 1.00 82.25 304 VAL B N 1
ATOM 2761 C CA . VAL B 1 79 ? 38.467 123.844 51.202 1.00 85.14 304 VAL B CA 1
ATOM 2762 C C . VAL B 1 79 ? 39.521 124.953 51.206 1.00 86.78 304 VAL B C 1
ATOM 2763 O O . VAL B 1 79 ? 40.476 124.922 51.981 1.00 87.00 304 VAL B O 1
ATOM 2767 N N . CYS B 1 80 ? 39.326 125.929 50.325 1.00 89.12 305 CYS B N 1
ATOM 2768 C CA . CYS B 1 80 ? 40.207 127.088 50.211 1.00 91.53 305 CYS B CA 1
ATOM 2769 C C . CYS B 1 80 ? 39.310 128.263 50.569 1.00 92.86 305 CYS B C 1
ATOM 2770 O O . CYS B 1 80 ? 38.572 128.761 49.719 1.00 92.73 305 CYS B O 1
ATOM 2773 N N . THR B 1 81 ? 39.366 128.707 51.821 1.00 94.66 306 THR B N 1
ATOM 2774 C CA . THR B 1 81 ? 38.499 129.795 52.248 1.00 96.95 306 THR B CA 1
ATOM 2775 C C . THR B 1 81 ? 39.101 130.889 53.125 1.00 98.17 306 THR B C 1
ATOM 2776 O O . THR B 1 81 ? 38.451 131.354 54.064 1.00 98.69 306 THR B O 1
ATOM 2780 N N . ARG B 1 82 ? 40.327 131.307 52.831 1.00 99.03 307 ARG B N 1
ATOM 2781 C CA . ARG B 1 82 ? 40.950 132.374 53.608 1.00 99.70 307 ARG B CA 1
ATOM 2782 C C . ARG B 1 82 ? 41.538 133.441 52.697 1.00 99.42 307 ARG B C 1
ATOM 2783 O O . ARG B 1 82 ? 41.836 134.549 53.136 1.00 99.64 307 ARG B O 1
ATOM 2791 N N . GLU B 1 83 ? 41.693 133.104 51.422 1.00 99.16 308 GLU B N 1
ATOM 2792 C CA . GLU B 1 83 ? 42.236 134.038 50.449 1.00 98.96 308 GLU B CA 1
ATOM 2793 C C . GLU B 1 83 ? 41.504 133.914 49.112 1.00 98.29 308 GLU B C 1
ATOM 2794 O O . GLU B 1 83 ? 41.850 133.073 48.280 1.00 98.08 308 GLU B O 1
ATOM 2800 N N . PRO B 1 84 ? 40.478 134.755 48.892 1.00 97.30 309 PRO B N 1
ATOM 2801 C CA . PRO B 1 84 ? 39.683 134.753 47.657 1.00 96.23 309 PRO B CA 1
ATOM 2802 C C . PRO B 1 84 ? 40.559 134.589 46.422 1.00 95.16 309 PRO B C 1
ATOM 2803 O O . PRO B 1 84 ? 41.645 135.157 46.352 1.00 94.85 309 PRO B O 1
ATOM 2807 N N . PRO B 1 85 ? 40.092 133.824 45.421 1.00 94.88 310 PRO B N 1
ATOM 2808 C CA . PRO B 1 85 ? 38.821 133.093 45.335 1.00 94.75 310 PRO B CA 1
ATOM 2809 C C . PRO B 1 85 ? 38.720 131.851 46.226 1.00 93.99 310 PRO B C 1
ATOM 2810 O O . PRO B 1 85 ? 39.721 131.189 46.511 1.00 94.09 310 PRO B O 1
ATOM 2814 N N . PHE B 1 86 ? 37.495 131.541 46.645 1.00 92.62 311 PHE B N 1
ATOM 2815 C CA . PHE B 1 86 ? 37.216 130.395 47.510 1.00 91.47 311 PHE B CA 1
ATOM 2816 C C . PHE B 1 86 ? 36.964 129.109 46.717 1.00 90.30 311 PHE B C 1
ATOM 2817 O O . PHE B 1 86 ? 36.344 129.138 45.652 1.00 90.27 311 PHE B O 1
ATOM 2825 N N . TYR B 1 87 ? 37.442 127.982 47.244 1.00 88.74 312 TYR B N 1
ATOM 2826 C CA . TYR B 1 87 ? 37.266 126.682 46.593 1.00 87.53 312 TYR B CA 1
ATOM 2827 C C . TYR B 1 87 ? 36.590 125.674 47.527 1.00 86.17 312 TYR B C 1
ATOM 2828 O O . TYR B 1 87 ? 36.524 125.878 48.739 1.00 86.70 312 TYR B O 1
ATOM 2837 N N . ILE B 1 88 ? 36.101 124.585 46.940 1.00 83.97 313 ILE B N 1
ATOM 2838 C CA . ILE B 1 88 ? 35.465 123.486 47.672 1.00 81.11 313 ILE B CA 1
ATOM 2839 C C . ILE B 1 88 ? 35.868 122.217 46.933 1.00 78.44 313 ILE B C 1
ATOM 2840 O O . ILE B 1 88 ? 35.554 122.058 45.757 1.00 77.85 313 ILE B O 1
ATOM 2845 N N . ILE B 1 89 ? 36.568 121.320 47.617 1.00 76.10 314 ILE B N 1
ATOM 2846 C CA . ILE B 1 89 ? 37.023 120.082 46.993 1.00 74.20 314 ILE B CA 1
ATOM 2847 C C . ILE B 1 89 ? 36.189 118.876 47.405 1.00 72.24 314 ILE B C 1
ATOM 2848 O O . ILE B 1 89 ? 36.087 118.555 48.588 1.00 71.26 314 ILE B O 1
ATOM 2853 N N . THR B 1 90 ? 35.597 118.212 46.414 1.00 70.03 315 THR B N 1
ATOM 2854 C CA . THR B 1 90 ? 34.771 117.032 46.648 1.00 68.03 315 THR B CA 1
ATOM 2855 C C . THR B 1 90 ? 35.177 115.957 45.648 1.00 68.20 315 THR B C 1
ATOM 2856 O O . THR B 1 90 ? 35.571 116.267 44.523 1.00 68.24 315 THR B O 1
ATOM 2860 N N . GLU B 1 91 ? 35.086 114.696 46.055 1.00 67.66 316 GLU B N 1
ATOM 2861 C CA . GLU B 1 91 ? 35.451 113.589 45.176 1.00 67.49 316 GLU B CA 1
ATOM 2862 C C . GLU B 1 91 ? 34.843 113.797 43.801 1.00 67.55 316 GLU B C 1
ATOM 2863 O O . GLU B 1 91 ? 33.860 114.520 43.655 1.00 68.62 316 GLU B O 1
ATOM 2869 N N . PHE B 1 92 ? 35.429 113.166 42.792 1.00 66.99 317 PHE B N 1
ATOM 2870 C CA . PHE B 1 92 ? 34.924 113.293 41.432 1.00 66.77 317 PHE B CA 1
ATOM 2871 C C . PHE B 1 92 ? 34.093 112.066 41.077 1.00 66.49 317 PHE B C 1
ATOM 2872 O O . PHE B 1 92 ? 34.544 110.934 41.234 1.00 66.81 317 PHE B O 1
ATOM 2880 N N . MET B 1 93 ? 32.871 112.296 40.613 1.00 65.51 318 MET B N 1
ATOM 2881 C CA . MET 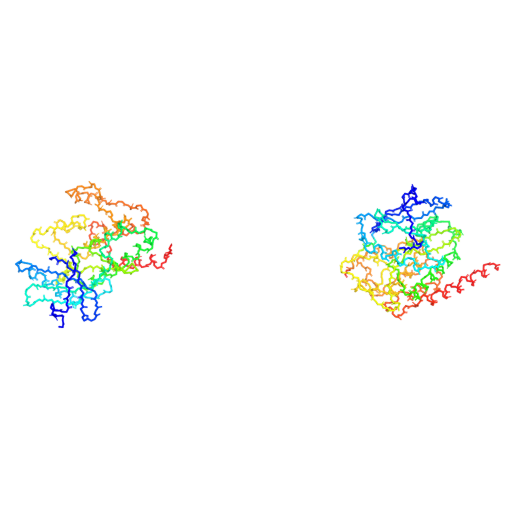B 1 93 ? 31.987 111.207 40.234 1.00 64.28 318 MET B CA 1
ATOM 2882 C C . MET B 1 93 ? 32.120 111.043 38.727 1.00 63.53 318 MET B C 1
ATOM 2883 O O . MET B 1 93 ? 31.500 111.759 37.945 1.00 64.67 318 MET B O 1
ATOM 2888 N N . THR B 1 94 ? 32.955 110.085 38.342 1.00 62.46 319 THR B N 1
ATOM 2889 C CA . THR B 1 94 ? 33.283 109.792 36.948 1.00 61.32 319 THR B CA 1
ATOM 2890 C C . THR B 1 94 ? 32.193 109.793 35.878 1.00 59.31 319 THR B C 1
ATOM 2891 O O . THR B 1 94 ? 32.498 110.018 34.710 1.00 59.16 319 THR B O 1
ATOM 2895 N N . TYR B 1 95 ? 30.938 109.549 36.249 1.00 57.41 320 TYR B N 1
ATOM 2896 C CA . TYR B 1 95 ? 29.869 109.527 35.251 1.00 55.29 320 TYR B CA 1
ATOM 2897 C C . TYR B 1 95 ? 28.922 110.728 35.194 1.00 53.42 320 TYR B C 1
ATOM 2898 O O . TYR B 1 95 ? 27.920 110.683 34.487 1.00 52.53 320 TYR B O 1
ATOM 2907 N N . GLY B 1 96 ? 29.229 111.796 35.921 1.00 51.62 321 GLY B N 1
ATOM 2908 C CA . GLY B 1 96 ? 28.367 112.965 35.890 1.00 52.37 321 GLY B CA 1
ATOM 2909 C C . GLY B 1 96 ? 27.040 112.820 36.625 1.00 52.62 321 GLY B C 1
ATOM 2910 O O . GLY B 1 96 ? 26.856 111.880 37.411 1.00 52.72 321 GLY B O 1
ATOM 2911 N N . ASN B 1 97 ? 26.107 113.743 36.365 1.00 50.32 322 ASN B N 1
ATOM 2912 C CA . ASN B 1 97 ? 24.810 113.716 37.031 1.00 48.31 322 ASN B CA 1
ATOM 2913 C C . ASN B 1 97 ? 23.899 112.603 36.531 1.00 47.26 322 ASN B C 1
ATOM 2914 O O . ASN B 1 97 ? 24.017 112.149 35.394 1.00 48.26 322 ASN B O 1
ATOM 2919 N N . LEU B 1 98 ? 22.993 112.171 37.403 1.00 45.96 323 LEU B N 1
ATOM 2920 C CA . LEU B 1 98 ? 22.048 111.089 37.135 1.00 43.22 323 LEU B CA 1
ATOM 2921 C C . LEU B 1 98 ? 21.039 111.357 36.017 1.00 43.71 323 LEU B C 1
ATOM 2922 O O . LEU B 1 98 ? 20.551 110.423 35.383 1.00 43.04 323 LEU B O 1
ATOM 2927 N N . LEU B 1 99 ? 20.727 112.624 35.770 1.00 43.94 324 LEU B N 1
ATOM 2928 C CA . LEU B 1 99 ? 19.758 112.960 34.735 1.00 45.71 324 LEU B CA 1
ATOM 2929 C C . LEU B 1 99 ? 20.289 112.635 33.343 1.00 46.25 324 LEU B C 1
ATOM 2930 O O . LEU B 1 99 ? 19.664 111.890 32.587 1.00 43.94 324 LEU B O 1
ATOM 2935 N N . ASP B 1 100 ? 21.438 113.204 32.998 1.00 47.61 325 ASP B N 1
ATOM 2936 C CA . ASP B 1 100 ? 22.029 112.931 31.696 1.00 50.90 325 ASP B CA 1
ATOM 2937 C C . ASP B 1 100 ? 22.313 111.433 31.572 1.00 51.48 325 ASP B C 1
ATOM 2938 O O . ASP B 1 100 ? 21.979 110.801 30.563 1.00 51.08 325 ASP B O 1
ATOM 2943 N N . TYR B 1 101 ? 22.915 110.874 32.619 1.00 51.49 326 TYR B N 1
ATOM 2944 C CA . TYR B 1 101 ? 23.255 109.460 32.649 1.00 51.40 326 TYR B CA 1
ATOM 2945 C C . TYR B 1 101 ? 22.116 108.560 32.175 1.00 51.60 326 TYR B C 1
ATOM 2946 O O . TYR B 1 101 ? 22.318 107.696 31.325 1.00 52.95 326 TYR B O 1
ATOM 2955 N N . LEU B 1 102 ? 20.928 108.763 32.728 1.00 50.72 327 LEU B N 1
ATOM 2956 C CA . LEU B 1 102 ? 19.778 107.947 32.374 1.00 51.10 327 LEU B CA 1
ATOM 2957 C C . LEU B 1 102 ? 19.265 108.179 30.963 1.00 52.45 327 LEU B C 1
ATOM 2958 O O . LEU B 1 102 ? 18.635 107.305 30.373 1.00 52.19 327 LEU B O 1
ATOM 2963 N N . ARG B 1 103 ? 19.536 109.354 30.416 1.00 53.69 328 ARG B N 1
ATOM 2964 C CA . ARG B 1 103 ? 19.059 109.674 29.083 1.00 55.64 328 ARG B CA 1
ATOM 2965 C C . ARG B 1 103 ? 19.915 109.127 27.951 1.00 57.41 328 ARG B C 1
ATOM 2966 O O . ARG B 1 103 ? 19.422 108.915 26.839 1.00 56.76 328 ARG B O 1
ATOM 2974 N N . GLU B 1 104 ? 21.194 108.903 28.233 1.00 58.75 329 GLU B N 1
ATOM 2975 C CA . GLU B 1 104 ? 22.126 108.409 27.224 1.00 59.60 329 GLU B CA 1
ATOM 2976 C C . GLU B 1 104 ? 22.589 106.974 27.479 1.00 58.44 329 GLU B C 1
ATOM 2977 O O . GLU B 1 104 ? 23.402 106.448 26.723 1.00 58.40 329 GLU B O 1
ATOM 2983 N N . CYS B 1 105 ? 22.064 106.338 28.524 1.00 55.54 330 CYS B N 1
ATOM 2984 C CA . CYS B 1 105 ? 22.468 104.981 28.877 1.00 52.71 330 CYS B CA 1
ATOM 2985 C C . CYS B 1 105 ? 21.804 103.878 28.058 1.00 52.55 330 CYS B C 1
ATOM 2986 O O . CYS B 1 105 ? 20.854 104.127 27.325 1.00 53.10 330 CYS B O 1
ATOM 2989 N N . ASN B 1 106 ? 22.328 102.659 28.200 1.00 52.47 331 ASN B N 1
ATOM 2990 C CA . ASN B 1 106 ? 21.814 101.460 27.533 1.00 51.51 331 ASN B CA 1
ATOM 2991 C C . ASN B 1 106 ? 20.814 100.826 28.501 1.00 50.79 331 ASN B C 1
ATOM 2992 O O . ASN B 1 106 ? 21.190 100.349 29.567 1.00 51.16 331 ASN B O 1
ATOM 2997 N N . ARG B 1 107 ? 19.541 100.812 28.138 1.00 50.74 332 ARG B N 1
ATOM 2998 C CA . ARG B 1 107 ? 18.519 100.268 29.024 1.00 50.51 332 ARG B CA 1
ATOM 2999 C C . ARG B 1 107 ? 18.473 98.761 29.232 1.00 50.65 332 ARG B C 1
ATOM 3000 O O . ARG B 1 107 ? 17.502 98.249 29.790 1.00 50.46 332 ARG B O 1
ATOM 3008 N N . GLN B 1 108 ? 19.499 98.050 28.775 1.00 51.82 333 GLN B N 1
ATOM 3009 C CA . GLN B 1 108 ? 19.566 96.597 28.975 1.00 53.23 333 GLN B CA 1
ATOM 3010 C C . GLN B 1 108 ? 20.530 96.384 30.137 1.00 51.92 333 GLN B C 1
ATOM 3011 O O . GLN B 1 108 ? 20.370 95.468 30.942 1.00 49.99 333 GLN B O 1
ATOM 3017 N N . GLU B 1 109 ? 21.527 97.261 30.208 1.00 51.71 334 GLU B N 1
ATOM 3018 C CA . GLU B 1 109 ? 22.493 97.257 31.288 1.00 51.12 334 GLU B CA 1
ATOM 3019 C C . GLU B 1 109 ? 21.701 97.853 32.453 1.00 51.75 334 GLU B C 1
ATOM 3020 O O . GLU B 1 109 ? 21.404 97.170 33.435 1.00 52.93 334 GLU B O 1
ATOM 3026 N N . VAL B 1 110 ? 21.336 99.129 32.326 1.00 51.00 335 VAL B N 1
ATOM 3027 C CA . VAL B 1 110 ? 20.547 99.808 33.353 1.00 50.84 335 VAL B CA 1
ATOM 3028 C C . VAL B 1 110 ? 19.114 99.263 33.279 1.00 49.81 335 VAL B C 1
ATOM 3029 O O . VAL B 1 110 ? 18.208 99.968 32.840 1.00 49.46 335 VAL B O 1
ATOM 3033 N N . ASN B 1 111 ? 18.917 98.012 33.696 1.00 50.65 336 ASN B N 1
ATOM 3034 C CA . ASN B 1 111 ? 17.593 97.384 33.659 1.00 48.58 336 ASN B CA 1
ATOM 3035 C C . ASN B 1 111 ? 16.700 97.781 34.839 1.00 49.00 336 ASN B C 1
ATOM 3036 O O . ASN B 1 111 ? 16.945 98.788 35.512 1.00 45.80 336 ASN B O 1
ATOM 3041 N N . ALA B 1 112 ? 15.664 96.982 35.083 1.00 46.69 337 ALA B N 1
ATOM 3042 C CA . ALA B 1 112 ? 14.717 97.254 36.162 1.00 46.55 337 ALA B CA 1
ATOM 3043 C C . ALA B 1 112 ? 15.322 97.118 37.559 1.00 45.97 337 ALA B C 1
ATOM 3044 O O . ALA B 1 112 ? 15.025 97.924 38.444 1.00 47.33 337 ALA B O 1
ATOM 3046 N N . VAL B 1 113 ? 16.158 96.100 37.764 1.00 43.44 338 VAL B N 1
ATOM 3047 C CA . VAL B 1 113 ? 16.782 95.891 39.065 1.00 41.51 338 VAL B CA 1
ATOM 3048 C C . VAL B 1 113 ? 17.841 96.969 39.324 1.00 40.07 338 VAL B C 1
ATOM 3049 O O . VAL B 1 113 ? 18.180 97.277 40.468 1.00 38.81 338 VAL B O 1
ATOM 3053 N N . VAL B 1 114 ? 18.352 97.560 38.257 1.00 38.26 339 VAL B N 1
ATOM 3054 C CA . VAL B 1 114 ? 19.334 98.611 38.412 1.00 39.06 339 VAL B CA 1
ATOM 3055 C C . VAL B 1 114 ? 18.652 99.904 38.854 1.00 40.43 339 VAL B C 1
ATOM 3056 O O . VAL B 1 114 ? 19.205 100.656 39.651 1.00 41.78 339 VAL B O 1
ATOM 3060 N N . LEU B 1 115 ? 17.454 100.167 38.335 1.00 40.41 340 LEU B N 1
ATOM 3061 C CA . LEU B 1 115 ? 16.711 101.372 38.709 1.00 39.87 340 LEU B CA 1
ATOM 3062 C C . LEU B 1 115 ? 16.197 101.240 40.143 1.00 40.49 340 LEU B C 1
ATOM 3063 O O . LEU B 1 115 ? 15.980 102.236 40.837 1.00 41.21 340 LEU B O 1
ATOM 3068 N N . LEU B 1 116 ? 15.990 100.002 40.577 1.00 39.87 341 LEU B N 1
ATOM 3069 C CA . LEU B 1 116 ? 15.507 99.718 41.926 1.00 39.56 341 LEU B CA 1
ATOM 3070 C C . LEU B 1 116 ? 16.691 99.959 42.867 1.00 40.56 341 LEU B C 1
ATOM 3071 O O . LEU B 1 116 ? 16.564 100.480 43.984 1.00 40.55 341 LEU B O 1
ATOM 3076 N N . TYR B 1 117 ? 17.855 99.559 42.376 1.00 39.80 342 TYR B N 1
ATOM 3077 C CA . TYR B 1 117 ? 19.096 99.691 43.099 1.00 37.92 342 TYR B CA 1
ATOM 3078 C C . TYR B 1 117 ? 19.371 101.167 43.395 1.00 36.18 342 TYR B C 1
ATOM 3079 O O . TYR B 1 117 ? 19.542 101.558 44.543 1.00 36.64 342 TYR B O 1
ATOM 3088 N N . MET B 1 118 ? 19.399 101.983 42.352 1.00 37.15 343 MET B N 1
ATOM 3089 C CA . MET B 1 118 ? 19.642 103.412 42.499 1.00 38.04 343 MET B CA 1
ATOM 3090 C C . MET B 1 118 ? 18.681 104.043 43.499 1.00 37.99 343 MET B C 1
ATOM 3091 O O . MET B 1 118 ? 19.072 104.889 44.306 1.00 37.26 343 MET B O 1
ATOM 3096 N N . ALA B 1 119 ? 17.429 103.604 43.468 1.00 37.94 344 ALA B N 1
ATOM 3097 C CA . ALA B 1 119 ? 16.435 104.119 44.388 1.00 37.87 344 ALA B CA 1
ATOM 3098 C C . ALA B 1 119 ? 16.816 103.740 45.812 1.00 38.78 344 ALA B C 1
ATOM 3099 O O . ALA B 1 119 ? 16.690 104.554 46.736 1.00 40.60 344 ALA B O 1
ATOM 3101 N N . THR B 1 120 ? 17.284 102.512 46.003 1.00 37.87 345 THR B N 1
ATOM 3102 C CA . THR B 1 120 ? 17.649 102.081 47.348 1.00 38.08 345 THR B CA 1
ATOM 3103 C C . THR B 1 120 ? 18.784 102.933 47.918 1.00 38.78 345 THR B C 1
ATOM 3104 O O . THR B 1 120 ? 18.762 103.294 49.100 1.00 38.49 345 THR B O 1
ATOM 3108 N N . GLN B 1 121 ? 19.760 103.274 47.081 1.00 37.95 346 GLN B N 1
ATOM 3109 C CA . GLN B 1 121 ? 20.881 104.095 47.535 1.00 38.40 346 GLN B CA 1
ATOM 3110 C C . GLN B 1 121 ? 20.414 105.501 47.916 1.00 37.84 346 GLN B C 1
ATOM 3111 O O . GLN B 1 121 ? 20.838 106.039 48.939 1.00 37.88 346 GLN B O 1
ATOM 3117 N N . ILE B 1 122 ? 19.540 106.093 47.099 1.00 37.18 347 ILE B N 1
ATOM 3118 C CA . ILE B 1 122 ? 19.026 107.434 47.385 1.00 35.49 347 ILE B CA 1
ATOM 3119 C C . ILE B 1 122 ? 18.251 107.438 48.721 1.00 35.31 347 ILE B C 1
ATOM 3120 O O . ILE B 1 122 ? 18.489 108.275 49.593 1.00 32.19 347 ILE B O 1
ATOM 3125 N N . SER B 1 123 ? 17.327 106.497 48.878 1.00 35.04 348 SER B N 1
ATOM 3126 C CA . SER B 1 123 ? 16.547 106.447 50.100 1.00 35.94 348 SER B CA 1
ATOM 3127 C C . SER B 1 123 ? 17.445 106.158 51.289 1.00 37.18 348 SER B C 1
ATOM 3128 O O . SER B 1 123 ? 17.117 106.495 52.421 1.00 38.40 348 SER B O 1
ATOM 3131 N N . SER B 1 124 ? 18.590 105.542 51.040 1.00 39.18 349 SER B N 1
ATOM 3132 C CA . SER B 1 124 ? 19.509 105.245 52.131 1.00 40.26 349 SER B CA 1
ATOM 3133 C C . SER B 1 124 ? 20.090 106.551 52.673 1.00 41.01 349 SER B C 1
ATOM 3134 O O . SER B 1 124 ? 20.093 106.795 53.880 1.00 40.31 349 SER B O 1
ATOM 3137 N N . ALA B 1 125 ? 20.583 107.389 51.765 1.00 41.30 350 ALA B N 1
ATOM 3138 C CA . ALA B 1 125 ? 21.167 108.667 52.141 1.00 41.62 350 ALA B CA 1
ATOM 3139 C C . ALA B 1 125 ? 20.134 109.566 52.810 1.00 43.42 350 ALA B C 1
ATOM 3140 O O . ALA B 1 125 ? 20.435 110.252 53.782 1.00 42.87 350 ALA B O 1
ATOM 3142 N N . MET B 1 126 ? 18.915 109.563 52.278 1.00 45.80 351 MET B N 1
ATOM 3143 C CA . MET B 1 126 ? 17.849 110.394 52.814 1.00 47.13 351 MET B CA 1
ATOM 3144 C C . MET B 1 126 ? 17.416 109.944 54.199 1.00 48.03 351 MET B C 1
ATOM 3145 O O . MET B 1 126 ? 16.928 110.748 54.991 1.00 48.86 351 MET B O 1
ATOM 3150 N N . GLU B 1 127 ? 17.583 108.661 54.496 1.00 48.39 352 GLU B N 1
ATOM 3151 C CA . GLU B 1 127 ? 17.206 108.177 55.812 1.00 48.36 352 GLU B CA 1
ATOM 3152 C C . GLU B 1 127 ? 18.275 108.610 56.788 1.00 46.89 352 GLU B C 1
ATOM 3153 O O . GLU B 1 127 ? 18.002 108.825 57.955 1.00 46.15 352 GLU B O 1
ATOM 3159 N N . TYR B 1 128 ? 19.501 108.722 56.300 1.00 47.39 353 TYR B N 1
ATOM 3160 C CA . TYR B 1 128 ? 20.603 109.151 57.142 1.00 48.86 353 TYR B CA 1
ATOM 3161 C C . TYR B 1 128 ? 20.307 110.586 57.577 1.00 49.53 353 TYR B C 1
ATOM 3162 O O . TYR B 1 128 ? 20.347 110.897 58.767 1.00 49.81 353 TYR B O 1
ATOM 3171 N N . LEU B 1 129 ? 19.993 111.445 56.605 1.00 49.60 354 LEU B N 1
ATOM 3172 C CA . LEU B 1 129 ? 19.675 112.852 56.854 1.00 50.30 354 LEU B CA 1
ATOM 3173 C C . LEU B 1 129 ? 18.447 113.002 57.766 1.00 51.48 354 LEU B C 1
ATOM 3174 O O . LEU B 1 129 ? 18.430 113.839 58.670 1.00 50.74 354 LEU B O 1
ATOM 3179 N N . GLU B 1 130 ? 17.426 112.186 57.527 1.00 51.30 355 GLU B N 1
ATOM 3180 C CA . GLU B 1 130 ? 16.220 112.207 58.342 1.00 52.47 355 GLU B CA 1
ATOM 3181 C C . GLU B 1 130 ? 16.589 112.030 59.836 1.00 54.72 355 GLU B C 1
ATOM 3182 O O . GLU B 1 130 ? 15.972 112.646 60.706 1.00 54.68 355 GLU B O 1
ATOM 3188 N N . LYS B 1 131 ? 17.595 111.195 60.124 1.00 56.15 356 LYS B N 1
ATOM 3189 C CA . LYS B 1 131 ? 18.060 110.937 61.499 1.00 57.34 356 LYS B CA 1
ATOM 3190 C C . LYS B 1 131 ? 18.887 112.102 62.034 1.00 57.49 356 LYS B C 1
ATOM 3191 O O . LYS B 1 131 ? 18.752 112.496 63.189 1.00 58.10 356 LYS B O 1
ATOM 3197 N N . LYS B 1 132 ? 19.771 112.617 61.189 1.00 57.34 357 LYS B N 1
ATOM 3198 C CA . LYS B 1 132 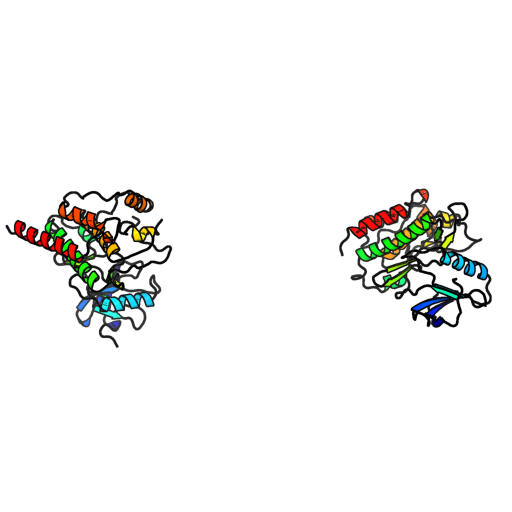? 20.644 113.723 61.543 1.00 57.06 357 LYS B CA 1
ATOM 3199 C C . LYS B 1 132 ? 19.902 115.043 61.615 1.00 56.13 357 LYS B C 1
ATOM 3200 O O . LYS B 1 132 ? 20.493 116.066 61.918 1.00 57.19 357 LYS B O 1
ATOM 3206 N N . ASN B 1 133 ? 18.609 115.023 61.324 1.00 55.27 358 ASN B N 1
ATOM 3207 C CA . ASN B 1 133 ? 17.807 116.240 61.354 1.00 54.20 358 ASN B CA 1
ATOM 3208 C C . ASN B 1 133 ? 18.236 117.303 60.334 1.00 52.31 358 ASN B C 1
ATOM 3209 O O . ASN B 1 133 ? 18.369 118.488 60.652 1.00 51.76 358 ASN B O 1
ATOM 3214 N N . PHE B 1 134 ? 18.445 116.847 59.103 1.00 49.95 359 PHE B N 1
ATOM 3215 C CA . PHE B 1 134 ? 18.816 117.698 57.975 1.00 47.00 359 PHE B CA 1
ATOM 3216 C C . PHE B 1 134 ? 17.686 117.567 56.964 1.00 44.32 359 PHE B C 1
ATOM 3217 O O . PHE B 1 134 ? 16.915 116.615 57.032 1.00 43.70 359 PHE B O 1
ATOM 3225 N N . ILE B 1 135 ? 17.569 118.521 56.046 1.00 41.40 360 ILE B N 1
ATOM 3226 C CA . ILE B 1 135 ? 16.577 118.409 54.980 1.00 40.90 360 ILE B CA 1
ATOM 3227 C C . ILE B 1 135 ? 17.308 118.821 53.715 1.00 40.38 360 ILE B C 1
ATOM 3228 O O . ILE B 1 135 ? 18.298 119.538 53.787 1.00 39.25 360 ILE B O 1
ATOM 3233 N N . HIS B 1 136 ? 16.845 118.353 52.562 1.00 40.90 361 HIS B N 1
ATOM 3234 C CA . HIS B 1 136 ? 17.490 118.696 51.302 1.00 42.41 361 HIS B CA 1
ATOM 3235 C C . HIS B 1 136 ? 16.562 119.582 50.481 1.00 43.17 361 HIS B C 1
ATOM 3236 O O . HIS B 1 136 ? 15.494 119.162 50.056 1.00 43.08 361 HIS B O 1
ATOM 3243 N N . ARG B 1 137 ? 16.985 120.816 50.255 1.00 44.67 362 ARG B N 1
ATOM 3244 C CA . ARG B 1 137 ? 16.182 121.773 49.518 1.00 47.19 362 ARG B CA 1
ATOM 3245 C C . ARG B 1 137 ? 16.107 121.522 48.024 1.00 47.44 362 ARG B C 1
ATOM 3246 O O . ARG B 1 137 ? 15.453 122.275 47.311 1.00 47.68 362 ARG B O 1
ATOM 3254 N N . ASP B 1 138 ? 16.780 120.492 47.531 1.00 48.26 363 ASP B N 1
ATOM 3255 C CA . ASP B 1 138 ? 16.742 120.248 46.095 1.00 49.47 363 ASP B CA 1
ATOM 3256 C C . ASP B 1 138 ? 17.030 118.820 45.660 1.00 48.43 363 ASP B C 1
ATOM 3257 O O . ASP B 1 138 ? 18.004 118.547 44.962 1.00 47.50 363 ASP B O 1
ATOM 3262 N N . LEU B 1 139 ? 16.153 117.915 46.063 1.00 47.93 364 LEU B N 1
ATOM 3263 C CA . LEU B 1 139 ? 16.292 116.522 45.718 1.00 47.46 364 LEU B CA 1
ATOM 3264 C C . LEU B 1 139 ? 15.698 116.326 44.333 1.00 47.59 364 LEU B C 1
ATOM 3265 O O . LEU B 1 139 ? 14.495 116.506 44.130 1.00 48.39 364 LEU B O 1
ATOM 3270 N N . ALA B 1 140 ? 16.560 115.972 43.384 1.00 46.85 365 ALA B N 1
ATOM 3271 C CA . ALA B 1 140 ? 16.162 115.746 41.999 1.00 45.77 365 ALA B CA 1
ATOM 3272 C C . ALA B 1 140 ? 17.283 115.029 41.250 1.00 45.66 365 ALA B C 1
ATOM 3273 O O . ALA B 1 140 ? 18.457 115.157 41.594 1.00 44.46 365 ALA B O 1
ATOM 3275 N N . ALA B 1 141 ? 16.917 114.280 40.217 1.00 45.96 366 ALA B N 1
ATOM 3276 C CA . ALA B 1 141 ? 17.898 113.544 39.440 1.00 46.90 366 ALA B CA 1
ATOM 3277 C C . ALA B 1 141 ? 19.105 114.395 39.055 1.00 47.34 366 ALA B C 1
ATOM 3278 O O . ALA B 1 141 ? 20.229 113.905 39.062 1.00 46.24 366 ALA B O 1
ATOM 3280 N N . ARG B 1 142 ? 18.879 115.667 38.729 1.00 50.15 367 ARG B N 1
ATOM 3281 C CA . ARG B 1 142 ? 19.971 116.559 38.336 1.00 52.24 367 ARG B CA 1
ATOM 3282 C C . ARG B 1 142 ? 20.986 116.771 39.459 1.00 52.46 367 ARG B C 1
ATOM 3283 O O . ARG B 1 142 ? 22.124 117.157 39.203 1.00 52.83 367 ARG B O 1
ATOM 3291 N N . ASN B 1 143 ? 20.575 116.511 40.697 1.00 53.36 368 ASN B N 1
ATOM 3292 C CA . ASN B 1 143 ? 21.459 116.671 41.851 1.00 54.67 368 ASN B CA 1
ATOM 3293 C C . ASN B 1 143 ? 21.898 115.341 42.444 1.00 54.01 368 ASN B C 1
ATOM 3294 O O . ASN B 1 143 ? 22.036 115.202 43.660 1.00 54.65 368 ASN B O 1
ATOM 3299 N N . CYS B 1 144 ? 22.112 114.364 41.575 1.00 53.04 369 CYS B N 1
ATOM 3300 C CA . CYS B 1 144 ? 22.557 113.047 41.993 1.00 52.58 369 CYS B CA 1
ATOM 3301 C C . CYS B 1 144 ? 23.654 112.597 41.047 1.00 52.31 369 CYS B C 1
ATOM 3302 O O . CYS B 1 144 ? 23.459 112.571 39.832 1.00 52.86 369 CYS B O 1
ATOM 3305 N N . LEU B 1 145 ? 24.813 112.256 41.598 1.00 51.41 370 LEU B N 1
ATOM 3306 C CA . LEU B 1 145 ? 25.927 111.821 40.764 1.00 51.05 370 LEU B CA 1
ATOM 3307 C C . LEU B 1 145 ? 26.013 110.307 40.639 1.00 50.19 370 LEU B C 1
ATOM 3308 O O . LEU B 1 145 ? 25.597 109.572 41.534 1.00 50.02 370 LEU B O 1
ATOM 3313 N N . VAL B 1 146 ? 26.561 109.852 39.517 1.00 48.84 371 VAL B N 1
ATOM 3314 C CA . VAL B 1 146 ? 26.716 108.434 39.260 1.00 47.57 371 VAL B CA 1
ATOM 3315 C C . VAL B 1 146 ? 28.185 108.048 39.191 1.00 49.02 371 VAL B C 1
ATOM 3316 O O . VAL B 1 146 ? 28.977 108.687 38.499 1.00 48.01 371 VAL B O 1
ATOM 3320 N N . GLY B 1 147 ? 28.543 106.991 39.914 1.00 50.81 372 GLY B N 1
ATOM 3321 C CA . GLY B 1 147 ? 29.916 106.518 39.915 1.00 52.58 372 GLY B CA 1
ATOM 3322 C C . GLY B 1 147 ? 30.055 105.288 39.043 1.00 54.28 372 GLY B C 1
ATOM 3323 O O . GLY B 1 147 ? 29.381 105.157 38.027 1.00 54.75 372 GLY B O 1
ATOM 3324 N N . GLU B 1 148 ? 30.929 104.372 39.428 1.00 56.18 373 GLU B N 1
ATOM 3325 C CA . GLU B 1 148 ? 31.098 103.163 38.640 1.00 57.44 373 GLU B CA 1
ATOM 3326 C C . GLU B 1 148 ? 30.231 102.063 39.230 1.00 55.71 373 GLU B C 1
ATOM 3327 O O . GLU B 1 148 ? 29.934 102.075 40.423 1.00 54.56 373 GLU B O 1
ATOM 3333 N N . ASN B 1 149 ? 29.814 101.120 38.395 1.00 54.14 374 ASN B N 1
ATOM 3334 C CA . ASN B 1 149 ? 28.967 100.036 38.863 1.00 54.13 374 ASN B CA 1
ATOM 3335 C C . ASN B 1 149 ? 27.663 100.572 39.428 1.00 53.13 374 ASN B C 1
ATOM 3336 O O . ASN B 1 149 ? 27.178 100.100 40.455 1.00 52.91 374 ASN B O 1
ATOM 3341 N N . HIS B 1 150 ? 27.108 101.574 38.764 1.00 52.11 375 HIS B N 1
ATOM 3342 C CA . HIS B 1 150 ? 25.847 102.149 39.192 1.00 50.69 375 HIS B CA 1
ATOM 3343 C C . HIS B 1 150 ? 25.825 102.658 40.632 1.00 50.24 375 HIS B C 1
ATOM 3344 O O . HIS B 1 150 ? 24.811 102.531 41.330 1.00 50.19 375 HIS B O 1
ATOM 3351 N N . LEU B 1 151 ? 26.944 103.220 41.082 1.00 48.46 376 LEU B N 1
ATOM 3352 C CA . LEU B 1 151 ? 27.009 103.778 42.421 1.00 45.91 376 LEU B CA 1
ATOM 3353 C C . LEU B 1 151 ? 26.359 105.144 42.238 1.00 46.47 376 LEU B C 1
ATOM 3354 O O . LEU B 1 151 ? 26.508 105.779 41.189 1.00 46.02 376 LEU B O 1
ATOM 3359 N N . VAL B 1 152 ? 25.617 105.591 43.240 1.00 45.23 377 VAL B N 1
ATOM 3360 C CA . VAL B 1 152 ? 24.945 106.874 43.141 1.00 43.86 377 VAL B CA 1
ATOM 3361 C C . VAL B 1 152 ? 25.077 107.639 44.446 1.00 43.00 377 VAL B C 1
ATOM 3362 O O . VAL B 1 152 ? 25.078 107.044 45.525 1.00 42.35 377 VAL B O 1
ATOM 3366 N N . LYS B 1 153 ? 25.216 108.956 44.340 1.00 42.17 378 LYS B N 1
ATOM 3367 C CA . LYS B 1 153 ? 25.338 109.804 45.516 1.00 43.34 378 LYS B CA 1
ATOM 3368 C C . LYS B 1 153 ? 24.591 111.107 45.325 1.00 45.15 378 LYS B C 1
ATOM 3369 O O . LYS B 1 153 ? 24.451 111.606 44.208 1.00 45.42 378 LYS B O 1
ATOM 3375 N N . VAL B 1 154 ? 24.112 111.654 46.436 1.00 47.19 379 VAL B N 1
ATOM 3376 C CA . VAL B 1 154 ? 23.393 112.916 46.443 1.00 47.28 379 VAL B CA 1
ATOM 3377 C C . VAL B 1 154 ? 24.411 114.006 46.766 1.00 47.82 379 VAL B C 1
ATOM 3378 O O . VAL B 1 154 ? 25.257 113.827 47.636 1.00 46.45 379 VAL B O 1
ATOM 3382 N N . ALA B 1 155 ? 24.343 115.127 46.058 1.00 50.40 380 ALA B N 1
ATOM 3383 C CA . ALA B 1 155 ? 25.266 116.225 46.315 1.00 53.57 380 ALA B CA 1
ATOM 3384 C C . ALA B 1 155 ? 24.857 116.884 47.633 1.00 55.59 380 ALA B C 1
ATOM 3385 O O . ALA B 1 155 ? 23.685 116.850 48.003 1.00 54.93 380 ALA B O 1
ATOM 3387 N N . ASP B 1 156 ? 25.817 117.468 48.345 1.00 59.16 381 ASP B N 1
ATOM 3388 C CA . ASP B 1 156 ? 25.514 118.121 49.621 1.00 63.32 381 ASP B CA 1
ATOM 3389 C C . ASP B 1 156 ? 24.893 119.492 49.366 1.00 64.99 381 ASP B C 1
ATOM 3390 O O . ASP B 1 156 ? 24.074 119.970 50.152 1.00 64.56 381 ASP B O 1
ATOM 3395 N N . PHE B 1 157 ? 25.309 120.110 48.264 1.00 67.20 382 PHE B N 1
ATOM 3396 C CA . PHE B 1 157 ? 24.813 121.410 47.814 1.00 69.36 382 PHE B CA 1
ATOM 3397 C C . PHE B 1 157 ? 23.700 122.030 48.665 1.00 69.01 382 PHE B C 1
ATOM 3398 O O . PHE B 1 157 ? 23.941 122.977 49.427 1.00 69.76 382 PHE B O 1
ATOM 3406 N N . GLY B 1 158 ? 22.489 121.481 48.540 1.00 67.19 383 GLY B N 1
ATOM 3407 C CA . GLY B 1 158 ? 21.340 122.011 49.257 1.00 63.89 383 GLY B CA 1
ATOM 3408 C C . GLY B 1 158 ? 20.957 121.497 50.638 1.00 61.41 383 GLY B C 1
ATOM 3409 O O . GLY B 1 158 ? 19.794 121.604 51.023 1.00 60.77 383 GLY B O 1
ATOM 3410 N N . LEU B 1 159 ? 21.904 120.949 51.390 1.00 58.84 384 LEU B N 1
ATOM 3411 C CA . LEU B 1 159 ? 21.590 120.466 52.729 1.00 57.32 384 LEU B CA 1
ATOM 3412 C C . LEU B 1 159 ? 21.366 121.663 53.643 1.00 56.39 384 LEU B C 1
ATOM 3413 O O . LEU B 1 159 ? 21.794 122.769 53.332 1.00 56.87 384 LEU B O 1
ATOM 3418 N N . SER B 1 160 ? 20.698 121.433 54.768 1.00 55.90 385 SER B N 1
ATOM 3419 C CA . SER B 1 160 ? 20.414 122.481 55.747 1.00 55.97 385 SER B CA 1
ATOM 3420 C C . SER B 1 160 ? 20.189 121.816 57.093 1.00 56.33 385 SER B C 1
ATOM 3421 O O . SER B 1 160 ? 19.590 120.747 57.160 1.00 57.06 385 SER B O 1
ATOM 3424 N N . ARG B 1 161 ? 20.656 122.440 58.167 1.00 57.21 386 ARG B N 1
ATOM 3425 C CA . ARG B 1 161 ? 20.466 121.858 59.486 1.00 57.54 386 ARG B CA 1
ATOM 3426 C C . ARG B 1 161 ? 19.275 122.513 60.177 1.00 56.27 386 ARG B C 1
ATOM 3427 O O . ARG B 1 161 ? 19.199 123.734 60.264 1.00 55.72 386 ARG B O 1
ATOM 3435 N N . LEU B 1 162 ? 18.338 121.688 60.635 1.00 55.38 387 LEU B N 1
ATOM 3436 C CA . LEU B 1 162 ? 17.143 122.158 61.337 1.00 54.83 387 LEU B CA 1
ATOM 3437 C C . LEU B 1 162 ? 17.519 122.392 62.789 1.00 55.83 387 LEU B C 1
ATOM 3438 O O . LEU B 1 162 ? 17.665 121.443 63.560 1.00 57.66 387 LEU B O 1
ATOM 3443 N N . MET B 1 163 ? 17.660 123.652 63.171 1.00 56.71 388 MET B N 1
ATOM 3444 C CA . MET B 1 163 ? 18.055 123.988 64.532 1.00 56.66 388 MET B CA 1
ATOM 3445 C C . MET B 1 163 ? 17.014 123.796 65.640 1.00 55.44 388 MET B C 1
ATOM 3446 O O . MET B 1 163 ? 17.386 123.452 66.762 1.00 54.13 388 MET B O 1
ATOM 3451 N N . THR B 1 164 ? 15.728 123.996 65.348 1.00 54.53 389 THR B N 1
ATOM 3452 C CA . THR B 1 164 ? 14.711 123.846 66.393 1.00 55.14 389 THR B CA 1
ATOM 3453 C C . THR B 1 164 ? 13.493 122.997 66.055 1.00 54.41 389 THR B C 1
ATOM 3454 O O . THR B 1 164 ? 13.160 122.066 66.784 1.00 55.04 389 THR B O 1
ATOM 3458 N N . GLY B 1 165 ? 12.815 123.310 64.963 1.00 53.59 390 GLY B N 1
ATOM 3459 C CA . GLY B 1 165 ? 11.627 122.543 64.636 1.00 53.84 390 GLY B CA 1
ATOM 3460 C C . GLY B 1 165 ? 11.823 121.294 63.800 1.00 53.45 390 GLY B C 1
ATOM 3461 O O . GLY B 1 165 ? 12.629 120.413 64.111 1.00 53.49 390 GLY B O 1
ATOM 3462 N N . ASP B 1 166 ? 11.045 121.210 62.735 1.00 52.50 391 ASP B N 1
ATOM 3463 C CA . ASP B 1 166 ? 11.121 120.090 61.831 1.00 51.43 391 ASP B CA 1
ATOM 3464 C C . ASP B 1 166 ? 10.850 120.669 60.466 1.00 49.65 391 ASP B C 1
ATOM 3465 O O . ASP B 1 166 ? 10.761 119.948 59.483 1.00 49.86 391 ASP B O 1
ATOM 3470 N N . THR B 1 167 ? 10.720 121.989 60.417 1.00 48.18 392 THR B N 1
ATOM 3471 C CA . THR B 1 167 ? 10.480 122.666 59.157 1.00 48.99 392 THR B CA 1
ATOM 3472 C C . THR B 1 167 ? 11.477 123.798 58.979 1.00 47.95 392 THR B C 1
ATOM 3473 O O . THR B 1 167 ? 11.856 124.472 59.930 1.00 48.26 392 THR B O 1
ATOM 3477 N N . TYR B 1 168 ? 11.890 123.995 57.741 1.00 48.43 393 TYR B N 1
ATOM 3478 C CA . TYR B 1 168 ? 12.845 125.023 57.391 1.00 49.28 393 TYR B CA 1
ATOM 3479 C C . TYR B 1 168 ? 12.156 126.029 56.496 1.00 51.53 393 TYR B C 1
ATOM 3480 O O . TYR B 1 168 ? 11.550 125.657 55.498 1.00 53.22 393 TYR B O 1
ATOM 3489 N N . THR B 1 169 ? 12.258 127.304 56.852 1.00 52.72 394 THR B N 1
ATOM 3490 C CA . THR B 1 169 ? 11.660 128.375 56.072 1.00 52.79 394 THR B CA 1
ATOM 3491 C C . THR B 1 169 ? 12.709 128.946 55.124 1.00 53.47 394 THR B C 1
ATOM 3492 O O . THR B 1 169 ? 13.850 129.170 55.519 1.00 53.29 394 THR B O 1
ATOM 3496 N N . ALA B 1 170 ? 12.329 129.175 53.869 1.00 55.34 395 ALA B N 1
ATOM 3497 C CA . ALA B 1 170 ? 13.260 129.719 52.882 1.00 56.93 395 ALA B CA 1
ATOM 3498 C C . ALA B 1 170 ? 13.161 131.241 52.763 1.00 59.57 395 ALA B C 1
ATOM 3499 O O . ALA B 1 170 ? 12.097 131.824 52.969 1.00 58.58 395 ALA B O 1
ATOM 3501 N N . PRO B 1 171 ? 14.279 131.902 52.416 1.00 63.01 396 PRO B N 1
ATOM 3502 C CA . PRO B 1 171 ? 14.369 133.357 52.256 1.00 65.53 396 PRO B CA 1
ATOM 3503 C C . PRO B 1 171 ? 13.259 134.000 51.426 1.00 68.72 396 PRO B C 1
ATOM 3504 O O . PRO B 1 171 ? 12.693 133.380 50.523 1.00 69.10 396 PRO B O 1
ATOM 3508 N N . ALA B 1 172 ? 12.978 135.261 51.757 1.00 72.07 397 ALA B N 1
ATOM 3509 C CA . ALA B 1 172 ? 11.964 136.100 51.112 1.00 74.34 397 ALA B CA 1
ATOM 3510 C C . ALA B 1 172 ? 11.100 135.453 50.019 1.00 75.47 397 ALA B C 1
ATOM 3511 O O . ALA B 1 172 ? 10.082 134.816 50.311 1.00 75.35 397 ALA B O 1
ATOM 3513 N N . GLY B 1 173 ? 11.503 135.634 48.764 1.00 76.06 398 GLY B N 1
ATOM 3514 C CA . GLY B 1 173 ? 10.745 135.074 47.659 1.00 77.17 398 GLY B CA 1
ATOM 3515 C C . GLY B 1 173 ? 11.484 133.988 46.901 1.00 77.95 398 GLY B C 1
ATOM 3516 O O . GLY B 1 173 ? 11.038 133.567 45.829 1.00 78.65 398 GLY B O 1
ATOM 3517 N N . ALA B 1 174 ? 12.609 133.538 47.460 1.00 77.89 399 ALA B N 1
ATOM 3518 C CA . ALA B 1 174 ? 13.429 132.494 46.851 1.00 77.12 399 ALA B CA 1
ATOM 3519 C C . ALA B 1 174 ? 12.569 131.592 45.982 1.00 76.37 399 ALA B C 1
ATOM 3520 O O . ALA B 1 174 ? 11.630 130.965 46.466 1.00 77.16 399 ALA B O 1
ATOM 3522 N N . LYS B 1 175 ? 12.882 131.541 44.694 1.00 75.59 400 LYS B N 1
ATOM 3523 C CA . LYS B 1 175 ? 12.123 130.714 43.766 1.00 74.69 400 LYS B CA 1
ATOM 3524 C C . LYS B 1 175 ? 12.640 129.285 43.781 1.00 72.34 400 LYS B C 1
ATOM 3525 O O . LYS B 1 175 ? 13.836 129.049 43.942 1.00 71.72 400 LYS B O 1
ATOM 3531 N N . PHE B 1 176 ? 11.729 128.333 43.631 1.00 69.68 401 PHE B N 1
ATOM 3532 C CA . PHE B 1 176 ? 12.111 126.929 43.616 1.00 67.60 401 PHE B CA 1
ATOM 3533 C C . PHE B 1 176 ? 11.428 126.177 42.488 1.00 64.49 401 PHE B C 1
ATOM 3534 O O . PHE B 1 176 ? 10.374 126.594 42.003 1.00 64.38 401 PHE B O 1
ATOM 3542 N N . PRO B 1 177 ? 12.028 125.053 42.054 1.00 61.28 402 PRO B N 1
ATOM 3543 C CA . PRO B 1 177 ? 11.485 124.224 40.974 1.00 57.26 402 PRO B CA 1
ATOM 3544 C C . PRO B 1 177 ? 10.084 123.718 41.323 1.00 53.54 402 PRO B C 1
ATOM 3545 O O . PRO B 1 177 ? 9.920 122.813 42.143 1.00 51.46 402 PRO B O 1
ATOM 3549 N N . ILE B 1 178 ? 9.083 124.320 40.695 1.00 49.53 403 ILE B N 1
ATOM 3550 C CA . ILE B 1 178 ? 7.693 123.971 40.943 1.00 48.65 403 ILE B CA 1
ATOM 3551 C C . ILE B 1 178 ? 7.372 122.487 40.829 1.00 46.50 403 ILE B C 1
ATOM 3552 O O . ILE B 1 178 ? 6.791 121.906 41.735 1.00 44.58 403 ILE B O 1
ATOM 3557 N N . LYS B 1 179 ? 7.753 121.874 39.717 1.00 45.18 404 LYS B N 1
ATOM 3558 C CA . LYS B 1 179 ? 7.465 120.468 39.496 1.00 44.99 404 LYS B CA 1
ATOM 3559 C C . LYS B 1 179 ? 8.016 119.440 40.503 1.00 43.76 404 LYS B C 1
ATOM 3560 O O . LYS B 1 179 ? 7.549 118.299 40.542 1.00 41.34 404 LYS B O 1
ATOM 3566 N N . TRP B 1 180 ? 8.979 119.845 41.326 1.00 42.07 405 TRP B N 1
ATOM 3567 C CA . TRP B 1 180 ? 9.550 118.952 42.331 1.00 42.12 405 TRP B CA 1
ATOM 3568 C C . TRP B 1 180 ? 9.128 119.316 43.749 1.00 41.39 405 TRP B C 1
ATOM 3569 O O . TRP B 1 180 ? 9.250 118.515 44.675 1.00 40.76 405 TRP B O 1
ATOM 3580 N N . THR B 1 181 ? 8.605 120.524 43.906 1.00 42.31 406 THR B N 1
ATOM 3581 C CA . THR B 1 181 ? 8.209 121.036 45.216 1.00 42.19 406 THR B CA 1
ATOM 3582 C C . THR B 1 181 ? 6.833 120.628 45.735 1.00 40.88 406 THR B C 1
ATOM 3583 O O . THR B 1 181 ? 5.834 120.706 45.034 1.00 39.49 406 THR B O 1
ATOM 3587 N N . ALA B 1 182 ? 6.797 120.199 46.989 1.00 42.35 407 ALA B N 1
ATOM 3588 C CA . ALA B 1 182 ? 5.557 119.772 47.624 1.00 43.02 407 ALA B CA 1
ATOM 3589 C C . ALA B 1 182 ? 4.569 120.922 47.794 1.00 44.44 407 ALA B C 1
ATOM 3590 O O . ALA B 1 182 ? 4.941 122.099 47.757 1.00 43.39 407 ALA B O 1
ATOM 3592 N N . PRO B 1 183 ? 3.284 120.585 47.991 1.00 46.44 408 PRO B N 1
ATOM 3593 C CA . PRO B 1 183 ? 2.194 121.549 48.173 1.00 46.31 408 PRO B CA 1
ATOM 3594 C C . PRO B 1 183 ? 2.496 122.618 49.221 1.00 46.94 408 PRO B C 1
ATOM 3595 O O . PRO B 1 183 ? 2.551 123.809 48.908 1.00 46.59 408 PRO B O 1
ATOM 3599 N N . GLU B 1 184 ? 2.693 122.180 50.461 1.00 47.95 409 GLU B N 1
ATOM 3600 C CA . GLU B 1 184 ? 2.978 123.088 51.571 1.00 48.64 409 GLU B CA 1
ATOM 3601 C C . GLU B 1 184 ? 4.158 124.010 51.296 1.00 49.02 409 GLU B C 1
ATOM 3602 O O . GLU B 1 184 ? 4.166 125.169 51.710 1.00 49.32 409 GLU B O 1
ATOM 3608 N N . SER B 1 185 ? 5.165 123.499 50.605 1.00 49.53 410 SER B N 1
ATOM 3609 C CA . SER B 1 185 ? 6.323 124.318 50.309 1.00 49.61 410 SER B CA 1
ATOM 3610 C C . SER B 1 185 ? 5.951 125.396 49.306 1.00 49.92 410 SER B C 1
ATOM 3611 O O . SER B 1 185 ? 6.394 126.534 49.420 1.00 51.03 410 SER B O 1
ATOM 3614 N N . LEU B 1 186 ? 5.130 125.044 48.323 1.00 50.33 411 LEU B N 1
ATOM 3615 C CA . LEU B 1 186 ? 4.707 126.019 47.321 1.00 49.12 411 LEU B CA 1
ATOM 3616 C C . LEU B 1 186 ? 3.768 127.056 47.944 1.00 49.73 411 LEU B C 1
ATOM 3617 O O . LEU B 1 186 ? 3.899 128.248 47.699 1.00 49.82 411 LEU B O 1
ATOM 3622 N N . ALA B 1 187 ? 2.840 126.588 48.768 1.00 50.75 412 ALA B N 1
ATOM 3623 C CA . ALA B 1 187 ? 1.870 127.453 49.410 1.00 51.56 412 ALA B CA 1
ATOM 3624 C C . ALA B 1 187 ? 2.355 128.235 50.632 1.00 54.51 412 ALA B C 1
ATOM 3625 O O . ALA B 1 187 ? 1.742 129.238 50.982 1.00 54.77 412 ALA B O 1
ATOM 3627 N N . TYR B 1 188 ? 3.435 127.796 51.283 1.00 57.10 413 TYR B N 1
ATOM 3628 C CA . TYR B 1 188 ? 3.931 128.494 52.479 1.00 59.32 413 TYR B CA 1
ATOM 3629 C C . TYR B 1 188 ? 5.453 128.690 52.575 1.00 60.54 413 TYR B C 1
ATOM 3630 O O . TYR B 1 188 ? 5.936 129.282 53.542 1.00 59.83 413 TYR B O 1
ATOM 3639 N N . ASN B 1 189 ? 6.207 128.200 51.594 1.00 61.92 414 ASN B N 1
ATOM 3640 C CA . ASN B 1 189 ? 7.672 128.315 51.614 1.00 62.46 414 ASN B CA 1
ATOM 3641 C C . ASN B 1 189 ? 8.301 127.624 52.830 1.00 62.50 414 ASN B C 1
ATOM 3642 O O . ASN B 1 189 ? 9.267 128.129 53.402 1.00 63.21 414 ASN B O 1
ATOM 3647 N N . LYS B 1 190 ? 7.751 126.471 53.213 1.00 61.87 415 LYS B N 1
ATOM 3648 C CA . LYS B 1 190 ? 8.251 125.701 54.352 1.00 60.86 415 LYS B CA 1
ATOM 3649 C C . LYS B 1 190 ? 8.565 124.242 54.000 1.00 58.32 415 LYS B C 1
ATOM 3650 O O . LYS B 1 190 ? 7.710 123.505 53.512 1.00 58.58 415 LYS B O 1
ATOM 3656 N N . PHE B 1 191 ? 9.795 123.826 54.275 1.00 54.62 416 PHE B N 1
ATOM 3657 C CA . PHE B 1 191 ? 10.231 122.474 53.968 1.00 50.53 416 PHE B CA 1
ATOM 3658 C C . PHE B 1 191 ? 10.453 121.602 55.192 1.00 46.91 416 PHE B C 1
ATOM 3659 O O . PHE B 1 191 ? 11.059 122.017 56.165 1.00 47.67 416 PHE B O 1
ATOM 3667 N N . SER B 1 192 ? 9.940 120.387 55.138 1.00 43.20 417 SER B N 1
ATOM 3668 C CA . SER B 1 192 ? 10.130 119.444 56.216 1.00 40.50 417 SER B CA 1
ATOM 3669 C C . SER B 1 192 ? 10.728 118.211 55.566 1.00 40.35 417 SER B C 1
ATOM 3670 O O . SER B 1 192 ? 10.982 118.201 54.359 1.00 40.96 417 SER B O 1
ATOM 3673 N N . ILE B 1 193 ? 10.964 117.168 56.351 1.00 38.54 418 ILE B N 1
ATOM 3674 C CA . ILE B 1 193 ? 11.522 115.956 55.781 1.00 36.66 418 ILE B CA 1
ATOM 3675 C C . ILE B 1 193 ? 10.476 115.307 54.848 1.00 35.34 418 ILE B C 1
ATOM 3676 O O . ILE B 1 193 ? 10.820 114.564 53.934 1.00 35.42 418 ILE B O 1
ATOM 3681 N N . LYS B 1 194 ? 9.203 115.625 55.068 1.00 34.23 419 LYS B N 1
ATOM 3682 C CA . LYS B 1 194 ? 8.115 115.106 54.252 1.00 33.12 419 LYS B CA 1
ATOM 3683 C C . LYS B 1 194 ? 8.047 115.837 52.923 1.00 33.18 419 LYS B C 1
ATOM 3684 O O . LYS B 1 194 ? 7.476 115.337 51.957 1.00 33.57 419 LYS B O 1
ATOM 3690 N N . SER B 1 195 ? 8.619 117.031 52.876 1.00 32.59 420 SER B N 1
ATOM 3691 C CA . SER B 1 195 ? 8.636 117.795 51.642 1.00 32.93 420 SER B CA 1
ATOM 3692 C C . SER B 1 195 ? 9.602 117.074 50.711 1.00 33.16 420 SER B C 1
ATOM 3693 O O . SER B 1 195 ? 9.419 117.051 49.493 1.00 32.56 420 SER B O 1
ATOM 3696 N N . ASP B 1 196 ? 10.637 116.486 51.313 1.00 34.83 421 ASP B N 1
ATOM 3697 C CA . ASP B 1 196 ? 11.647 115.723 50.587 1.00 34.14 421 ASP B CA 1
ATOM 3698 C C . ASP B 1 196 ? 11.047 114.409 50.097 1.00 34.14 421 ASP B C 1
ATOM 3699 O O . ASP B 1 196 ? 11.292 113.986 48.968 1.00 32.73 421 ASP B O 1
ATOM 3704 N N . VAL B 1 197 ? 10.256 113.765 50.950 1.00 31.83 422 VAL B N 1
ATOM 3705 C CA . VAL B 1 197 ? 9.600 112.521 50.570 1.00 32.23 422 VAL B CA 1
ATOM 3706 C C . VAL B 1 197 ? 8.814 112.782 49.279 1.00 31.90 422 VAL B C 1
ATOM 3707 O O . VAL B 1 197 ? 8.799 111.960 48.372 1.00 32.88 422 VAL B O 1
ATOM 3711 N N . TRP B 1 198 ? 8.177 113.942 49.202 1.00 29.33 423 TRP B N 1
ATOM 3712 C CA . TRP B 1 198 ? 7.409 114.302 48.028 1.00 28.08 423 TRP B CA 1
ATOM 3713 C C . TRP B 1 198 ? 8.324 114.393 46.808 1.00 29.06 423 TRP B C 1
ATOM 3714 O O . TRP B 1 198 ? 8.041 113.805 45.769 1.00 28.87 423 TRP B O 1
ATOM 3725 N N . ALA B 1 199 ? 9.416 115.141 46.931 1.00 29.73 424 ALA B N 1
ATOM 3726 C CA . ALA B 1 199 ? 10.358 115.293 45.830 1.00 31.08 424 ALA B CA 1
ATOM 3727 C C . ALA B 1 199 ? 10.993 113.947 45.454 1.00 34.00 424 ALA B C 1
ATOM 3728 O O . ALA B 1 199 ? 11.401 113.742 44.311 1.00 35.86 424 ALA B O 1
ATOM 3730 N N . PHE B 1 200 ? 11.090 113.039 46.424 1.00 34.13 425 PHE B N 1
ATOM 3731 C CA . PHE B 1 200 ? 11.661 111.731 46.177 1.00 34.09 425 PHE B CA 1
ATOM 3732 C C . PHE B 1 200 ? 10.772 111.013 45.178 1.00 34.21 425 PHE B C 1
ATOM 3733 O O . PHE B 1 200 ? 11.244 110.431 44.199 1.00 33.80 425 PHE B O 1
ATOM 3741 N N . GLY B 1 201 ? 9.476 111.064 45.437 1.00 33.41 426 GLY B N 1
ATOM 3742 C CA . GLY B 1 201 ? 8.532 110.418 44.555 1.00 34.09 426 GLY B CA 1
ATOM 3743 C C . GLY B 1 201 ? 8.671 110.894 43.123 1.00 34.76 426 GLY B C 1
ATOM 3744 O O . GLY B 1 201 ? 8.482 110.115 42.190 1.00 34.87 426 GLY B O 1
ATOM 3745 N N . VAL B 1 202 ? 8.993 112.171 42.945 1.00 34.32 427 VAL B N 1
ATOM 3746 C CA . VAL B 1 202 ? 9.141 112.738 41.615 1.00 36.17 427 VAL B CA 1
ATOM 3747 C C . VAL B 1 202 ? 10.457 112.251 41.015 1.00 37.13 427 VAL B C 1
ATOM 3748 O O . VAL B 1 202 ? 10.557 112.027 39.807 1.00 37.63 427 VAL B O 1
ATOM 3752 N N . LEU B 1 203 ? 11.461 112.079 41.868 1.00 38.84 428 LEU B N 1
ATOM 3753 C CA . LEU B 1 203 ? 12.762 111.592 41.420 1.00 38.87 428 LEU B CA 1
ATOM 3754 C C . LEU B 1 203 ? 12.564 110.188 40.863 1.00 37.01 428 LEU B C 1
ATOM 3755 O O . LEU B 1 203 ? 13.080 109.855 39.795 1.00 35.94 428 LEU B O 1
ATOM 3760 N N . LEU B 1 204 ? 11.799 109.382 41.596 1.00 34.87 429 LEU B N 1
ATOM 3761 C CA . LEU B 1 204 ? 11.483 108.021 41.183 1.00 34.77 429 LEU B CA 1
ATOM 3762 C C . LEU B 1 204 ? 10.906 108.056 39.774 1.00 35.61 429 LEU B C 1
ATOM 3763 O O . LEU B 1 204 ? 11.359 107.343 38.874 1.00 37.04 429 LEU B O 1
ATOM 3768 N N . TRP B 1 205 ? 9.893 108.896 39.598 1.00 34.81 430 TRP B N 1
ATOM 3769 C CA . TRP B 1 205 ? 9.244 109.057 38.316 1.00 33.63 430 TRP B CA 1
ATOM 3770 C C . TRP B 1 205 ? 10.293 109.356 37.228 1.00 35.32 430 TRP B C 1
ATOM 3771 O O . TRP B 1 205 ? 10.213 108.801 36.125 1.00 34.08 430 TRP B O 1
ATOM 3782 N N . GLU B 1 206 ? 11.271 110.221 37.533 1.00 34.19 431 GLU B N 1
ATOM 3783 C CA . GLU B 1 206 ? 12.316 110.555 36.555 1.00 36.37 431 GLU B CA 1
ATOM 3784 C C . GLU B 1 206 ? 13.095 109.289 36.202 1.00 37.45 431 GLU B C 1
ATOM 3785 O O . GLU B 1 206 ? 13.391 109.021 35.035 1.00 37.04 431 GLU B O 1
ATOM 3791 N N . ILE B 1 207 ? 13.432 108.520 37.231 1.00 37.64 432 ILE B N 1
ATOM 3792 C CA . ILE B 1 207 ? 14.144 107.274 37.057 1.00 37.08 432 ILE B CA 1
ATOM 3793 C C . ILE B 1 207 ? 13.343 106.344 36.129 1.00 37.05 432 ILE B C 1
ATOM 3794 O O . ILE B 1 207 ? 13.852 105.907 35.105 1.00 38.96 432 ILE B O 1
ATOM 3799 N N . ALA B 1 208 ? 12.085 106.067 36.469 1.00 36.19 433 ALA B N 1
ATOM 3800 C CA . ALA B 1 208 ? 11.254 105.156 35.679 1.00 37.31 433 ALA B CA 1
ATOM 3801 C C . ALA B 1 208 ? 10.922 105.586 34.241 1.00 38.40 433 ALA B C 1
ATOM 3802 O O . ALA B 1 208 ? 10.251 104.856 33.517 1.00 39.57 433 ALA B O 1
ATOM 3804 N N . THR B 1 209 ? 11.389 106.750 33.820 1.00 38.51 434 THR B N 1
ATOM 3805 C CA . THR B 1 209 ? 11.087 107.232 32.480 1.00 40.30 434 THR B CA 1
ATOM 3806 C C . THR B 1 209 ? 12.394 107.515 31.766 1.00 42.22 434 THR B C 1
ATOM 3807 O O . THR B 1 209 ? 12.422 107.976 30.619 1.00 39.90 434 THR B O 1
ATOM 3811 N N . TYR B 1 210 ? 13.477 107.224 32.477 1.00 43.01 435 TYR B N 1
ATOM 3812 C CA . TYR B 1 210 ? 14.826 107.431 31.983 1.00 44.13 435 TYR B CA 1
ATOM 3813 C C . TYR B 1 210 ? 15.094 108.902 31.718 1.00 45.47 435 TYR B C 1
ATOM 3814 O O . TYR B 1 210 ? 15.692 109.271 30.708 1.00 47.14 435 TYR B O 1
ATOM 3823 N N . GLY B 1 211 ? 14.633 109.740 32.644 1.00 46.34 436 GLY B N 1
ATOM 3824 C CA . GLY B 1 211 ? 14.880 111.168 32.539 1.00 47.61 436 GLY B CA 1
ATOM 3825 C C . GLY B 1 211 ? 13.890 112.074 31.824 1.00 47.65 436 GLY B C 1
ATOM 3826 O O . GLY B 1 211 ? 14.283 113.091 31.250 1.00 48.06 436 GLY B O 1
ATOM 3827 N N . MET B 1 212 ? 12.614 111.732 31.835 1.00 47.08 437 MET B N 1
ATOM 3828 C CA . MET B 1 212 ? 11.665 112.613 31.187 1.00 47.17 437 MET B CA 1
ATOM 3829 C C . MET B 1 212 ? 11.381 113.754 32.139 1.00 46.95 437 MET B C 1
ATOM 3830 O O . MET B 1 212 ? 11.454 113.587 33.356 1.00 48.01 437 MET B O 1
ATOM 3835 N N . SER B 1 213 ? 11.087 114.923 31.587 1.00 45.49 438 SER B N 1
ATOM 3836 C CA . SER B 1 213 ? 10.785 116.072 32.411 1.00 44.40 438 SER B CA 1
ATOM 3837 C C . SER B 1 213 ? 9.425 115.779 33.018 1.00 43.13 438 SER B C 1
ATOM 3838 O O . SER B 1 213 ? 8.542 115.274 32.335 1.00 44.05 438 SER B O 1
ATOM 3841 N N . PRO B 1 214 ? 9.234 116.094 34.308 1.00 41.76 439 PRO B N 1
ATOM 3842 C CA . PRO B 1 214 ? 7.952 115.838 34.975 1.00 41.48 439 PRO B CA 1
ATOM 3843 C C . PRO B 1 214 ? 6.786 116.672 34.414 1.00 41.23 439 PRO B C 1
ATOM 3844 O O . PRO B 1 214 ? 6.980 117.769 33.886 1.00 40.27 439 PRO B O 1
ATOM 3848 N N . TYR B 1 215 ? 5.573 116.146 34.550 1.00 41.51 440 TYR B N 1
ATOM 3849 C CA . TYR B 1 215 ? 4.371 116.836 34.072 1.00 41.96 440 TYR B CA 1
ATOM 3850 C C . TYR B 1 215 ? 4.529 117.381 32.660 1.00 42.37 440 TYR B C 1
ATOM 3851 O O . TYR B 1 215 ? 4.181 118.534 32.398 1.00 43.19 440 TYR B O 1
ATOM 3860 N N . PRO B 1 216 ? 5.017 116.549 31.723 1.00 42.72 441 PRO B N 1
ATOM 3861 C CA . PRO B 1 216 ? 5.205 117.000 30.343 1.00 42.53 441 PRO B CA 1
ATOM 3862 C C . PRO B 1 216 ? 3.934 117.611 29.766 1.00 41.77 441 PRO B C 1
ATOM 3863 O O . PRO B 1 216 ? 2.884 116.984 29.771 1.00 40.73 441 PRO B O 1
ATOM 3867 N N . GLY B 1 217 ? 4.030 118.844 29.290 1.00 41.93 442 GLY B N 1
ATOM 3868 C CA . GLY B 1 217 ? 2.867 119.481 28.706 1.00 42.71 442 GLY B CA 1
ATOM 3869 C C . GLY B 1 217 ? 2.104 120.376 29.653 1.00 43.52 442 GLY B C 1
ATOM 3870 O O . GLY B 1 217 ? 1.518 121.364 29.215 1.00 43.96 442 GLY B O 1
ATOM 3871 N N . ILE B 1 218 ? 2.103 120.038 30.941 1.00 44.34 443 ILE B N 1
ATOM 3872 C CA . ILE B 1 218 ? 1.388 120.837 31.938 1.00 44.84 443 ILE B CA 1
ATOM 3873 C C . ILE B 1 218 ? 2.020 122.217 32.057 1.00 47.19 443 ILE B C 1
ATOM 3874 O O . ILE B 1 218 ? 3.225 122.369 31.936 1.00 48.80 443 ILE B O 1
ATOM 3879 N N . ASP B 1 219 ? 1.202 123.223 32.304 1.00 50.01 444 ASP B N 1
ATOM 3880 C CA . ASP B 1 219 ? 1.691 124.587 32.447 1.00 52.72 444 ASP B CA 1
ATOM 3881 C C . ASP B 1 219 ? 1.950 124.871 33.938 1.00 52.80 444 ASP B C 1
ATOM 3882 O O . ASP B 1 219 ? 1.115 124.562 34.791 1.00 51.85 444 ASP B O 1
ATOM 3887 N N . LEU B 1 220 ? 3.108 125.447 34.250 1.00 53.47 445 LEU B N 1
ATOM 3888 C CA . LEU B 1 220 ? 3.477 125.745 35.640 1.00 54.07 445 LEU B CA 1
ATOM 3889 C C . LEU B 1 220 ? 2.384 126.280 36.564 1.00 53.71 445 LEU B C 1
ATOM 3890 O O . LEU B 1 220 ? 2.173 125.745 37.653 1.00 55.16 445 LEU B O 1
ATOM 3895 N N . SER B 1 221 ? 1.702 127.339 36.140 1.00 52.11 446 SER B N 1
ATOM 3896 C CA . SER B 1 221 ? 0.666 127.955 36.958 1.00 51.20 446 SER B CA 1
ATOM 3897 C C . SER B 1 221 ? -0.468 127.014 37.317 1.00 50.15 446 SER B C 1
ATOM 3898 O O . SER B 1 221 ? -1.202 127.250 38.279 1.00 50.68 446 SER B O 1
ATOM 3901 N N . GLN B 1 222 ? -0.605 125.941 36.552 1.00 48.67 447 GLN B N 1
ATOM 3902 C CA . GLN B 1 222 ? -1.680 124.979 36.769 1.00 47.45 447 GLN B CA 1
ATOM 3903 C C . GLN B 1 222 ? -1.343 123.869 37.762 1.00 45.62 447 GLN B C 1
ATOM 3904 O O . GLN B 1 222 ? -2.247 123.277 38.361 1.00 45.92 447 GLN B O 1
ATOM 3910 N N . VAL B 1 223 ? -0.054 123.599 37.944 1.00 41.89 448 VAL B N 1
ATOM 3911 C CA . VAL B 1 223 ? 0.375 122.535 38.840 1.00 40.94 448 VAL B CA 1
ATOM 3912 C C . VAL B 1 223 ? -0.270 122.513 40.226 1.00 39.81 448 VAL B C 1
ATOM 3913 O O . VAL B 1 223 ? -0.829 121.494 40.638 1.00 37.20 448 VAL B O 1
ATOM 3917 N N . TYR B 1 224 ? -0.211 123.629 40.946 1.00 39.75 449 TYR B N 1
ATOM 3918 C CA . TYR B 1 224 ? -0.783 123.644 42.284 1.00 38.14 449 TYR B CA 1
ATOM 3919 C C . TYR B 1 224 ? -2.252 123.264 42.305 1.00 38.99 449 TYR B C 1
ATOM 3920 O O . TYR B 1 224 ? -2.648 122.402 43.095 1.00 39.40 449 TYR B O 1
ATOM 3929 N N . GLU B 1 225 ? -3.060 123.898 41.449 1.00 38.42 450 GLU B N 1
ATOM 3930 C CA . GLU B 1 225 ? -4.491 123.605 41.439 1.00 36.89 450 GLU B CA 1
ATOM 3931 C C . GLU B 1 225 ? -4.775 122.162 41.059 1.00 34.99 450 GLU B C 1
ATOM 3932 O O . GLU B 1 225 ? -5.555 121.487 41.730 1.00 34.24 450 GLU B O 1
ATOM 3938 N N . LEU B 1 226 ? -4.134 121.690 39.992 1.00 32.98 451 LEU B N 1
ATOM 3939 C CA . LEU B 1 226 ? -4.305 120.307 39.547 1.00 30.30 451 LEU B CA 1
ATOM 3940 C C . LEU B 1 226 ? -3.959 119.368 40.700 1.00 30.77 451 LEU B C 1
ATOM 3941 O O . LEU B 1 226 ? -4.703 118.430 40.980 1.00 29.26 451 LEU B O 1
ATOM 3946 N N . LEU B 1 227 ? -2.837 119.633 41.378 1.00 32.21 452 LEU B N 1
ATOM 3947 C CA . LEU B 1 227 ? -2.402 118.814 42.523 1.00 33.88 452 LEU B CA 1
ATOM 3948 C C . LEU B 1 227 ? -3.439 118.813 43.635 1.00 35.37 452 LEU B C 1
ATOM 3949 O O . LEU B 1 227 ? -3.708 117.779 44.263 1.00 35.04 452 LEU B O 1
ATOM 3954 N N . GLU B 1 228 ? -4.004 120.000 43.863 1.00 38.50 453 GLU B N 1
ATOM 3955 C CA . GLU B 1 228 ? -5.008 120.217 44.892 1.00 38.68 453 GLU B CA 1
ATOM 3956 C C . GLU B 1 228 ? -6.291 119.456 44.575 1.00 37.87 453 GLU B C 1
ATOM 3957 O O . GLU B 1 228 ? -6.932 118.927 45.484 1.00 34.45 453 GLU B O 1
ATOM 3963 N N . LYS B 1 229 ? -6.642 119.383 43.288 1.00 38.61 454 LYS B N 1
ATOM 3964 C CA . LYS B 1 229 ? -7.837 118.675 42.834 1.00 39.43 454 LYS B CA 1
ATOM 3965 C C . LYS B 1 229 ? -7.555 117.182 42.667 1.00 39.79 454 LYS B C 1
ATOM 3966 O O . LYS B 1 229 ? -8.350 116.469 42.075 1.00 40.85 454 LYS B O 1
ATOM 3972 N N . ASP B 1 230 ? -6.404 116.729 43.153 1.00 39.89 455 ASP B N 1
ATOM 3973 C CA . ASP B 1 230 ? -6.014 115.319 43.114 1.00 40.58 455 ASP B CA 1
ATOM 3974 C C . ASP B 1 230 ? -5.429 114.757 41.824 1.00 38.94 455 ASP B C 1
ATOM 3975 O O . ASP B 1 230 ? -5.579 113.576 41.548 1.00 40.08 455 ASP B O 1
ATOM 3980 N N . TYR B 1 231 ? -4.772 115.590 41.032 1.00 36.07 456 TYR B N 1
ATOM 3981 C CA . TYR B 1 231 ? -4.139 115.101 39.824 1.00 33.01 456 TYR B CA 1
ATOM 3982 C C . TYR B 1 231 ? -2.721 114.667 40.213 1.00 33.45 456 TYR B C 1
ATOM 3983 O O . TYR B 1 231 ? -2.063 115.303 41.040 1.00 33.04 456 TYR B O 1
ATOM 3992 N N . ARG B 1 232 ? -2.257 113.584 39.609 1.00 33.32 457 ARG B N 1
ATOM 3993 C CA . ARG B 1 232 ? -0.928 113.047 39.875 1.00 32.72 457 ARG B CA 1
ATOM 3994 C C . ARG B 1 232 ? -0.464 112.388 38.578 1.00 33.78 457 ARG B C 1
ATOM 3995 O O . ARG B 1 232 ? -1.286 111.867 37.831 1.00 34.86 457 ARG B O 1
ATOM 4003 N N . MET B 1 233 ? 0.836 112.418 38.294 1.00 36.05 458 MET B N 1
ATOM 4004 C CA . MET B 1 233 ? 1.344 111.794 37.070 1.00 35.31 458 MET B CA 1
ATOM 4005 C C . MET B 1 233 ? 0.982 110.328 37.123 1.00 37.72 458 MET B C 1
ATOM 4006 O O . MET B 1 233 ? 0.899 109.742 38.206 1.00 38.20 458 MET B O 1
ATOM 4011 N N . GLU B 1 234 ? 0.748 109.719 35.968 1.00 41.20 459 GLU B N 1
ATOM 4012 C CA . GLU B 1 234 ? 0.405 108.307 35.988 1.00 44.81 459 GLU B CA 1
ATOM 4013 C C . GLU B 1 234 ? 1.603 107.370 35.879 1.00 44.55 459 GLU B C 1
ATOM 4014 O O . GLU B 1 234 ? 2.729 107.787 35.572 1.00 43.46 459 GLU B O 1
ATOM 4020 N N . ARG B 1 235 ? 1.341 106.099 36.167 1.00 43.91 460 ARG B N 1
ATOM 4021 C CA . ARG B 1 235 ? 2.344 105.042 36.143 1.00 44.09 460 ARG B CA 1
ATOM 4022 C C . ARG B 1 235 ? 3.109 105.034 34.824 1.00 44.25 460 ARG B C 1
ATOM 4023 O O . ARG B 1 235 ? 2.529 104.822 33.759 1.00 44.09 460 ARG B O 1
ATOM 4031 N N . PRO B 1 236 ? 4.420 105.300 34.871 1.00 45.10 461 PRO B N 1
ATOM 4032 C CA . PRO B 1 236 ? 5.183 105.295 33.621 1.00 47.43 461 PRO B CA 1
ATOM 4033 C C . PRO B 1 236 ? 5.167 103.887 33.022 1.00 50.27 461 PRO B C 1
ATOM 4034 O O . PRO B 1 236 ? 4.860 102.910 33.719 1.00 49.43 461 PRO B O 1
ATOM 4038 N N . GLU B 1 237 ? 5.481 103.776 31.734 1.00 53.86 462 GLU B N 1
ATOM 4039 C CA . GLU B 1 237 ? 5.489 102.462 31.103 1.00 56.26 462 GLU B CA 1
ATOM 4040 C C . GLU B 1 237 ? 6.686 101.665 31.598 1.00 55.22 462 GLU B C 1
ATOM 4041 O O . GLU B 1 237 ? 7.804 102.183 31.662 1.00 53.22 462 GLU B O 1
ATOM 4047 N N . GLY B 1 238 ? 6.435 100.407 31.951 1.00 54.35 463 GLY B N 1
ATOM 4048 C CA . GLY B 1 238 ? 7.489 99.543 32.441 1.00 54.22 463 GLY B CA 1
ATOM 4049 C C . GLY B 1 238 ? 7.593 99.512 33.953 1.00 54.54 463 GLY B C 1
ATOM 4050 O O . GLY B 1 238 ? 7.952 98.488 34.545 1.00 56.38 463 GLY B O 1
ATOM 4051 N N . CYS B 1 239 ? 7.272 100.638 34.582 1.00 53.27 464 CYS B N 1
ATOM 4052 C CA . CYS B 1 239 ? 7.344 100.766 36.030 1.00 51.02 464 CYS B CA 1
ATOM 4053 C C . CYS B 1 239 ? 6.488 99.749 36.769 1.00 49.26 464 CYS B C 1
ATOM 4054 O O . CYS B 1 239 ? 5.282 99.672 36.560 1.00 49.77 464 CYS B O 1
ATOM 4057 N N . PRO B 1 240 ? 7.103 98.944 37.644 1.00 48.97 465 PRO B N 1
ATOM 4058 C CA . PRO B 1 240 ? 6.274 97.969 38.357 1.00 49.83 465 PRO B CA 1
ATOM 4059 C C . PRO B 1 240 ? 5.293 98.684 39.277 1.00 50.76 465 PRO B C 1
ATOM 4060 O O . PRO B 1 240 ? 5.543 99.804 39.723 1.00 50.43 465 PRO B O 1
ATOM 4064 N N . GLU B 1 241 ? 4.173 98.030 39.547 1.00 51.34 466 GLU B N 1
ATOM 4065 C CA . GLU B 1 241 ? 3.154 98.604 40.390 1.00 52.54 466 GLU B CA 1
ATOM 4066 C C . GLU B 1 241 ? 3.626 99.008 41.777 1.00 51.77 466 GLU B C 1
ATOM 4067 O O . GLU B 1 241 ? 3.427 100.150 42.194 1.00 52.11 466 GLU B O 1
ATOM 4073 N N . LYS B 1 242 ? 4.232 98.077 42.501 1.00 50.15 467 LYS B N 1
ATOM 4074 C CA . LYS B 1 242 ? 4.696 98.381 43.843 1.00 50.11 467 LYS B CA 1
ATOM 4075 C C . LYS B 1 242 ? 5.493 99.676 43.891 1.00 49.06 467 LYS B C 1
ATOM 4076 O O . LYS B 1 242 ? 5.297 100.492 44.790 1.00 48.10 467 LYS B O 1
ATOM 4082 N N . VAL B 1 243 ? 6.380 99.868 42.918 1.00 46.89 468 VAL B N 1
ATOM 4083 C CA . VAL B 1 243 ? 7.185 101.080 42.843 1.00 44.93 468 VAL B CA 1
ATOM 4084 C C . VAL B 1 243 ? 6.289 102.307 42.654 1.00 44.99 468 VAL B C 1
ATOM 4085 O O . VAL B 1 243 ? 6.547 103.368 43.229 1.00 45.33 468 VAL B O 1
ATOM 4089 N N . TYR B 1 244 ? 5.242 102.162 41.844 1.00 43.40 469 TYR B N 1
ATOM 4090 C CA . TYR B 1 244 ? 4.331 103.271 41.569 1.00 41.81 469 TYR B CA 1
ATOM 4091 C C . TYR B 1 244 ? 3.402 103.504 42.751 1.00 41.90 469 TYR B C 1
ATOM 4092 O O . TYR B 1 244 ? 2.892 104.604 42.954 1.00 39.42 469 TYR B O 1
ATOM 4101 N N . GLU B 1 245 ? 3.188 102.451 43.527 1.00 43.62 470 GLU B N 1
ATOM 4102 C CA . GLU B 1 245 ? 2.325 102.523 44.697 1.00 45.81 470 GLU B CA 1
ATOM 4103 C C . GLU B 1 245 ? 3.039 103.360 45.751 1.00 45.06 470 GLU B C 1
ATOM 4104 O O . GLU B 1 245 ? 2.417 104.093 46.509 1.00 45.29 470 GLU B O 1
ATOM 4110 N N . LEU B 1 246 ? 4.358 103.259 45.779 1.00 44.06 471 LEU B N 1
ATOM 4111 C CA . LEU B 1 246 ? 5.138 103.989 46.744 1.00 44.68 471 LEU B CA 1
ATOM 4112 C C . LEU B 1 246 ? 5.309 105.419 46.270 1.00 45.86 471 LEU B C 1
ATOM 4113 O O . LEU B 1 246 ? 5.491 106.338 47.067 1.00 46.04 471 LEU B O 1
ATOM 4118 N N . MET B 1 247 ? 5.252 105.603 44.961 1.00 46.80 472 MET B N 1
ATOM 4119 C CA . MET B 1 247 ? 5.373 106.926 44.370 1.00 46.96 472 MET B CA 1
ATOM 4120 C C . MET B 1 247 ? 4.102 107.685 44.770 1.00 46.60 472 MET B C 1
ATOM 4121 O O . MET B 1 247 ? 4.118 108.887 44.993 1.00 46.85 472 MET B O 1
ATOM 4126 N N . ARG B 1 248 ? 2.997 106.957 44.863 1.00 45.91 473 ARG B N 1
ATOM 4127 C CA . ARG B 1 248 ? 1.732 107.561 45.227 1.00 44.43 473 ARG B CA 1
ATOM 4128 C C . ARG B 1 248 ? 1.714 107.933 46.682 1.00 43.74 473 ARG B C 1
ATOM 4129 O O . ARG B 1 248 ? 1.260 109.013 47.041 1.00 45.99 473 ARG B O 1
ATOM 4137 N N . ALA B 1 249 ? 2.199 107.032 47.525 1.00 41.57 474 ALA B N 1
ATOM 4138 C CA . ALA B 1 249 ? 2.225 107.286 48.952 1.00 40.14 474 ALA B CA 1
ATOM 4139 C C . ALA B 1 249 ? 3.025 108.556 49.238 1.00 38.90 474 ALA B C 1
ATOM 4140 O O . ALA B 1 249 ? 2.696 109.315 50.140 1.00 40.62 474 ALA B O 1
ATOM 4142 N N . CYS B 1 250 ? 4.067 108.792 48.455 1.00 38.25 475 CYS B N 1
ATOM 4143 C CA . CYS B 1 250 ? 4.901 109.966 48.636 1.00 38.06 475 CYS B CA 1
ATOM 4144 C C . CYS B 1 250 ? 4.159 111.225 48.250 1.00 38.19 475 CYS B C 1
ATOM 4145 O O . CYS B 1 250 ? 4.413 112.301 48.790 1.00 40.43 475 CYS B O 1
ATOM 4148 N N . TRP B 1 251 ? 3.252 111.100 47.292 1.00 36.44 476 TRP B N 1
ATOM 4149 C CA . TRP B 1 251 ? 2.523 112.258 46.841 1.00 34.21 476 TRP B CA 1
ATOM 4150 C C . TRP B 1 251 ? 1.230 112.514 47.616 1.00 34.79 476 TRP B C 1
ATOM 4151 O O . TRP B 1 251 ? 0.333 113.191 47.113 1.00 34.96 476 TRP B O 1
ATOM 4162 N N . GLN B 1 252 ? 1.125 111.976 48.831 1.00 34.13 477 GLN B N 1
ATOM 4163 C CA . GLN B 1 252 ? -0.064 112.223 49.648 1.00 34.82 477 GLN B CA 1
ATOM 4164 C C . GLN B 1 252 ? -0.131 113.726 49.900 1.00 33.50 477 GLN B C 1
ATOM 4165 O O . GLN B 1 252 ? 0.877 114.336 50.242 1.00 32.32 477 GLN B O 1
ATOM 4171 N N . TRP B 1 253 ? -1.309 114.315 49.724 1.00 32.53 478 TRP B N 1
ATOM 4172 C CA . TRP B 1 253 ? -1.501 115.748 49.917 1.00 32.09 478 TRP B CA 1
ATOM 4173 C C . TRP B 1 253 ? -1.070 116.210 51.305 1.00 32.70 478 TRP B C 1
ATOM 4174 O O . TRP B 1 253 ? -0.319 117.177 51.430 1.00 31.20 478 TRP B O 1
ATOM 4185 N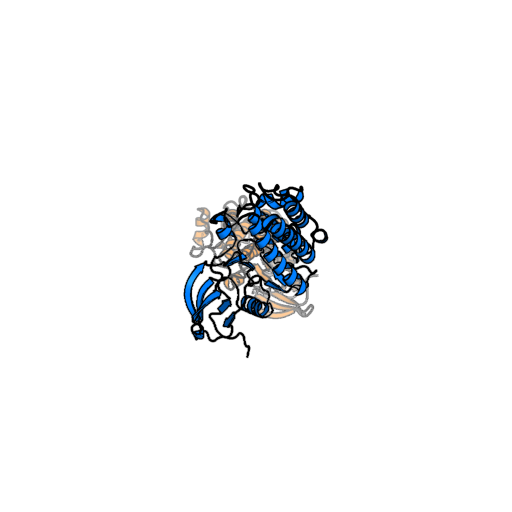 N . ASN B 1 254 ? -1.531 115.523 52.343 1.00 33.72 479 ASN B N 1
ATOM 4186 C CA . ASN B 1 254 ? -1.151 115.877 53.704 1.00 37.98 479 ASN B CA 1
ATOM 4187 C C . ASN B 1 254 ? 0.192 115.210 54.013 1.00 40.93 479 ASN B C 1
ATOM 4188 O O . ASN B 1 254 ? 0.288 113.981 54.054 1.00 41.72 479 ASN B O 1
ATOM 4193 N N . PRO B 1 255 ? 1.249 116.015 54.245 1.00 41.58 480 PRO B N 1
ATOM 4194 C CA . PRO B 1 255 ? 2.587 115.492 54.542 1.00 41.16 480 PRO B CA 1
ATOM 4195 C C . PRO B 1 255 ? 2.660 114.411 55.602 1.00 41.37 480 PRO B C 1
ATOM 4196 O O . PRO B 1 255 ? 3.394 113.439 55.451 1.00 43.47 480 PRO B O 1
ATOM 4200 N N . SER B 1 256 ? 1.894 114.563 56.669 1.00 41.76 481 SER B N 1
ATOM 4201 C CA . SER B 1 256 ? 1.916 113.564 57.726 1.00 43.35 481 SER B CA 1
ATOM 4202 C C . SER B 1 256 ? 1.430 112.203 57.240 1.00 43.09 481 SER B C 1
ATOM 4203 O O . SER B 1 256 ? 1.625 111.200 57.918 1.00 43.00 481 SER B O 1
ATOM 4206 N N . ASP B 1 257 ? 0.797 112.171 56.069 1.00 44.07 482 ASP B N 1
ATOM 4207 C CA . ASP B 1 257 ? 0.292 110.920 55.490 1.00 44.56 482 ASP B CA 1
ATOM 4208 C C . ASP B 1 257 ? 1.335 110.246 54.613 1.00 43.34 482 ASP B C 1
ATOM 4209 O O . ASP B 1 257 ? 1.190 109.087 54.237 1.00 43.24 482 ASP B O 1
ATOM 4214 N N . ARG B 1 258 ? 2.381 110.985 54.273 1.00 40.95 483 ARG B N 1
ATOM 4215 C CA . ARG B 1 258 ? 3.438 110.432 53.456 1.00 37.89 483 ARG B CA 1
ATOM 4216 C C . ARG B 1 258 ? 4.303 109.566 54.351 1.00 37.42 483 ARG B C 1
ATOM 4217 O O . ARG B 1 258 ? 4.436 109.827 55.543 1.00 36.51 483 ARG B O 1
ATOM 4225 N N . PRO B 1 259 ? 4.889 108.505 53.791 1.00 37.36 484 PRO B N 1
ATOM 4226 C CA . PRO B 1 259 ? 5.740 107.630 54.594 1.00 36.59 484 PRO B CA 1
ATOM 4227 C C . PRO B 1 259 ? 7.080 108.303 54.866 1.00 37.74 484 PRO B C 1
ATOM 4228 O O . PRO B 1 259 ? 7.462 109.250 54.174 1.00 38.43 484 PRO B O 1
ATOM 4232 N N . SER B 1 260 ? 7.791 107.830 55.883 1.00 39.33 485 SER B N 1
ATOM 4233 C CA . SER B 1 260 ? 9.100 108.388 56.199 1.00 39.51 485 SER B CA 1
ATOM 4234 C C . SER B 1 260 ? 10.121 107.691 55.307 1.00 40.25 485 SER B C 1
ATOM 4235 O O . SER B 1 260 ? 9.791 106.747 54.582 1.00 39.71 485 SER B O 1
ATOM 4238 N N . PHE B 1 261 ? 11.366 108.142 55.359 1.00 39.64 486 PHE B N 1
ATOM 4239 C CA . PHE B 1 261 ? 12.391 107.515 54.557 1.00 39.93 486 PHE B CA 1
ATOM 4240 C C . PHE B 1 261 ? 12.755 106.147 55.128 1.00 40.63 486 PHE B C 1
ATOM 4241 O O . PHE B 1 261 ? 13.137 105.244 54.390 1.00 42.84 486 PHE B O 1
ATOM 4249 N N . ALA B 1 262 ? 12.613 105.989 56.439 1.00 41.24 487 ALA B N 1
ATOM 4250 C CA . ALA B 1 262 ? 12.904 104.713 57.084 1.00 41.37 487 ALA B CA 1
ATOM 4251 C C . ALA B 1 262 ? 12.066 103.646 56.385 1.00 41.50 487 ALA B C 1
ATOM 4252 O O . ALA B 1 262 ? 12.573 102.597 55.974 1.00 42.05 487 ALA B O 1
ATOM 4254 N N . GLU B 1 263 ? 10.776 103.926 56.257 1.00 40.92 488 GLU B N 1
ATOM 4255 C CA . GLU B 1 263 ? 9.851 103.010 55.608 1.00 41.72 488 GLU B CA 1
ATOM 4256 C C . GLU B 1 263 ? 10.157 102.866 54.109 1.00 40.71 488 GLU B C 1
ATOM 4257 O O . GLU B 1 263 ? 10.073 101.775 53.551 1.00 39.91 488 GLU B O 1
ATOM 4263 N N . ILE B 1 264 ? 10.498 103.977 53.463 1.00 39.00 489 ILE B N 1
ATOM 4264 C CA . ILE B 1 264 ? 10.800 103.967 52.046 1.00 37.86 489 ILE B CA 1
ATOM 4265 C C . ILE B 1 264 ? 11.958 103.017 51.772 1.00 39.11 489 ILE B C 1
ATOM 4266 O O . ILE B 1 264 ? 11.841 102.085 50.970 1.00 35.81 489 ILE B O 1
ATOM 4271 N N . HIS B 1 265 ? 13.073 103.257 52.459 1.00 40.85 490 HIS B N 1
ATOM 4272 C CA . HIS B 1 265 ? 14.271 102.446 52.298 1.00 41.90 490 HIS B CA 1
ATOM 4273 C C . HIS B 1 265 ? 13.964 100.970 52.555 1.00 41.18 490 HIS B C 1
ATOM 4274 O O . HIS B 1 265 ? 14.258 100.104 51.727 1.00 39.89 490 HIS B O 1
ATOM 4281 N N . GLN B 1 266 ? 13.371 100.696 53.705 1.00 40.32 491 GLN B N 1
ATOM 4282 C CA . GLN B 1 266 ? 12.993 99.342 54.066 1.00 42.02 491 GLN B CA 1
ATOM 4283 C C . GLN B 1 266 ? 12.252 98.680 52.901 1.00 41.65 491 GLN B C 1
ATOM 4284 O O . GLN B 1 266 ? 12.592 97.574 52.487 1.00 42.79 491 GLN B O 1
ATOM 4290 N N . ALA B 1 267 ? 11.245 99.368 52.373 1.00 40.83 492 ALA B N 1
ATOM 4291 C CA . ALA B 1 267 ? 10.451 98.863 51.255 1.00 39.72 492 ALA B CA 1
ATOM 4292 C C . ALA B 1 267 ? 11.279 98.585 50.002 1.00 39.61 492 ALA B C 1
ATOM 4293 O O . ALA B 1 267 ? 11.088 97.578 49.338 1.00 39.45 492 ALA B O 1
ATOM 4295 N N . PHE B 1 268 ? 12.197 99.482 49.678 1.00 40.59 493 PHE B N 1
ATOM 4296 C CA . PHE B 1 268 ? 13.027 99.315 48.499 1.00 41.45 493 PHE B CA 1
ATOM 4297 C C . PHE B 1 268 ? 14.126 98.274 48.645 1.00 42.09 493 PHE B C 1
ATOM 4298 O O . PHE B 1 268 ? 14.604 97.745 47.641 1.00 41.69 493 PHE B O 1
ATOM 4306 N N . GLU B 1 269 ? 14.544 97.988 49.878 1.00 43.10 494 GLU B N 1
ATOM 4307 C CA . GLU B 1 269 ? 15.596 96.995 50.075 1.00 43.15 494 GLU B CA 1
ATOM 4308 C C . GLU B 1 269 ? 14.996 95.637 49.823 1.00 41.86 494 GLU B C 1
ATOM 4309 O O . GLU B 1 269 ? 15.582 94.819 49.128 1.00 41.83 494 GLU B O 1
ATOM 4315 N N . THR B 1 270 ? 13.815 95.411 50.384 1.00 40.55 495 THR B N 1
ATOM 4316 C CA . THR B 1 270 ? 13.104 94.156 50.221 1.00 41.17 495 THR B CA 1
ATOM 4317 C C . THR B 1 270 ? 12.885 93.839 48.753 1.00 42.93 495 THR B C 1
ATOM 4318 O O . THR B 1 270 ? 13.141 92.722 48.318 1.00 43.40 495 THR B O 1
ATOM 4322 N N . MET B 1 271 ? 12.399 94.815 47.992 1.00 43.60 496 MET B N 1
ATOM 4323 C CA . MET B 1 271 ? 12.144 94.601 46.569 1.00 44.65 496 MET B CA 1
ATOM 4324 C C . MET B 1 271 ? 13.420 94.320 45.806 1.00 43.18 496 MET B C 1
ATOM 4325 O O . MET B 1 271 ? 13.456 93.455 44.947 1.00 43.84 496 MET B O 1
ATOM 4330 N N . PHE B 1 272 ? 14.463 95.065 46.133 1.00 42.49 497 PHE B N 1
ATOM 4331 C CA . PHE B 1 272 ? 15.749 94.913 45.487 1.00 42.34 497 PHE B CA 1
ATOM 4332 C C . PHE B 1 272 ? 16.400 93.577 45.829 1.00 42.28 497 PHE B C 1
ATOM 4333 O O . PHE B 1 272 ? 16.867 92.861 44.942 1.00 42.90 497 PHE B O 1
ATOM 4341 N N . GLN B 1 273 ? 16.420 93.250 47.119 1.00 41.60 498 GLN B N 1
ATOM 4342 C CA . GLN B 1 273 ? 17.028 92.017 47.606 1.00 42.39 498 GLN B CA 1
ATOM 4343 C C . GLN B 1 273 ? 16.441 90.716 47.099 1.00 44.36 498 GLN B C 1
ATOM 4344 O O . GLN B 1 273 ? 17.119 89.696 47.100 1.00 46.50 498 GLN B O 1
ATOM 4350 N N . GLU B 1 274 ? 15.188 90.731 46.672 1.00 46.75 499 GLU B N 1
ATOM 4351 C CA . GLU B 1 274 ? 14.576 89.507 46.184 1.00 50.10 499 GLU B CA 1
ATOM 4352 C C . GLU B 1 274 ? 14.283 89.582 44.693 1.00 50.76 499 GLU B C 1
ATOM 4353 O O . GLU B 1 274 ? 13.458 88.834 44.174 1.00 51.75 499 GLU B O 1
ATOM 4359 N N . SER B 1 275 ? 14.984 90.471 44.002 1.00 50.80 500 SER B N 1
ATOM 4360 C CA . SER B 1 275 ? 14.781 90.649 42.576 1.00 52.39 500 SER B CA 1
ATOM 4361 C C . SER B 1 275 ? 15.913 90.011 41.769 1.00 54.29 500 SER B C 1
ATOM 4362 O O . SER B 1 275 ? 17.051 89.950 42.230 1.00 53.77 500 SER B O 1
ATOM 4365 N N . SER B 1 276 ? 15.602 89.543 40.566 1.00 56.54 501 SER B N 1
ATOM 4366 C CA . SER B 1 276 ? 16.612 88.926 39.705 1.00 59.93 501 SER B CA 1
ATOM 4367 C C . SER B 1 276 ? 17.216 89.958 38.761 1.00 61.91 501 SER B C 1
ATOM 4368 O O . SER B 1 276 ? 17.533 91.084 39.163 1.00 62.35 501 SER B O 1
ATOM 4371 N N . ILE B 1 277 ? 17.386 89.559 37.502 1.00 63.05 502 ILE B N 1
ATOM 4372 C CA . ILE B 1 277 ? 17.924 90.455 36.490 1.00 62.97 502 ILE B CA 1
ATOM 4373 C C . ILE B 1 277 ? 17.303 90.106 35.142 1.00 63.37 502 ILE B C 1
ATOM 4374 O O . ILE B 1 277 ? 17.967 90.313 34.105 1.00 63.89 502 ILE B O 1
ATOM 4379 N N . GLU C 2 1 ? 1.777 21.176 18.743 1.00 62.31 104 GLU C N 1
ATOM 4380 C CA . GLU C 2 1 ? 2.335 20.349 19.860 1.00 63.08 104 GLU C CA 1
ATOM 4381 C C . GLU C 2 1 ? 3.166 21.196 20.829 1.00 62.19 104 GLU C C 1
ATOM 4382 O O . GLU C 2 1 ? 2.715 21.476 21.949 1.00 63.44 104 GLU C O 1
ATOM 4384 N N . ALA C 2 2 ? 4.366 21.586 20.379 1.00 59.41 105 ALA C N 1
ATOM 4385 C CA . ALA C 2 2 ? 5.345 22.411 21.118 1.00 56.08 105 ALA C CA 1
ATOM 4386 C C . ALA C 2 2 ? 6.608 21.610 21.453 1.00 54.41 105 ALA C C 1
ATOM 4387 O O . ALA C 2 2 ? 6.626 20.834 22.417 1.00 51.73 105 ALA C O 1
ATOM 4389 N N . ILE C 2 3 ? 7.662 21.822 20.660 1.00 51.57 106 ILE C N 1
ATOM 4390 C CA . ILE C 2 3 ? 8.933 21.117 20.836 1.00 49.75 106 ILE C CA 1
ATOM 4391 C C . ILE C 2 3 ? 10.136 21.955 21.275 1.00 48.84 106 ILE C C 1
ATOM 4392 O O . ILE C 2 3 ? 10.804 21.603 22.237 1.00 48.93 106 ILE C O 1
ATOM 4397 N N . PHE C 2 4 ? 10.425 23.052 20.577 1.00 49.48 107 PHE C N 1
ATOM 4398 C CA . PHE C 2 4 ? 11.581 23.891 20.921 1.00 47.97 107 PHE C CA 1
ATOM 4399 C C . PHE C 2 4 ? 11.278 25.033 21.884 1.00 47.93 107 PHE C C 1
ATOM 4400 O O . PHE C 2 4 ? 10.256 25.692 21.772 1.00 47.63 107 PHE C O 1
ATOM 4408 N N . ALA C 2 5 ? 12.174 25.266 22.835 1.00 48.42 108 ALA C N 1
ATOM 4409 C CA . ALA C 2 5 ? 11.981 26.342 23.801 1.00 49.80 108 ALA C CA 1
ATOM 4410 C C . ALA C 2 5 ? 13.288 26.719 24.500 1.00 51.96 108 ALA C C 1
ATOM 4411 O O . ALA C 2 5 ? 14.271 25.971 24.470 1.00 52.23 108 ALA C O 1
ATOM 4413 N N . ALA C 2 6 ? 13.297 27.892 25.125 1.00 54.53 109 ALA C N 1
ATOM 4414 C CA . ALA C 2 6 ? 14.478 28.377 25.830 1.00 55.89 109 ALA C CA 1
ATOM 4415 C C . ALA C 2 6 ? 14.409 27.933 27.282 1.00 55.13 109 ALA C C 1
ATOM 4416 O O . ALA C 2 6 ? 13.423 28.191 27.957 1.00 54.89 109 ALA C O 1
ATOM 4418 N N . PRO C 2 7 ? 15.459 27.260 27.780 1.00 56.11 110 PRO C N 1
ATOM 4419 C CA . PRO C 2 7 ? 15.489 26.788 29.166 1.00 58.60 110 PRO C CA 1
ATOM 4420 C C . PRO C 2 7 ? 14.931 27.793 30.173 1.00 61.62 110 PRO C C 1
ATOM 4421 O O . PRO C 2 7 ? 14.933 29.002 29.938 1.00 62.80 110 PRO C O 1
ATOM 4425 N N . PHE C 2 8 ? 14.471 27.272 31.304 1.00 64.61 111 PHE C N 1
ATOM 4426 C CA . PHE C 2 8 ? 13.864 28.082 32.358 1.00 66.58 111 PHE C CA 1
ATOM 4427 C C . PHE C 2 8 ? 14.770 28.221 33.584 1.00 67.87 111 PHE C C 1
ATOM 4428 O O . PHE C 2 8 ? 15.860 27.600 33.585 1.00 68.58 111 PHE C O 1
#

Organism: Homo sapiens (NCBI:txid9606)

InterPro domains:
  IPR000719 Protein kinase domain [PS50011] (242-493)
  IPR000980 SH2 domain [PF00017] (127-202)
  IPR000980 SH2 domain [PS50001] (127-217)
  IPR000980 SH2 domain [SM00252] (125-208)
  IPR001245 Serine-threonine/tyrosine-protein kinase, catalytic domain [PF07714] (242-492)
  IPR001245 Serine-threonine/tyrosine-protein kinase, catalytic domain [PR00109] (315-328)
  IPR001245 Serine-threonine/tyrosine-protein kinase, catalytic domain [PR00109] (353-371)
  IPR001245 Serine-threonine/tyrosine-protein kinase, catalytic domain [PR00109] (401-411)
  IPR001245 Serine-threonine/tyrosine-protein kinase, catalytic domain [PR00109] (420-442)
  IPR001245 Serine-threonine/tyrosine-protein kinase, catalytic domain [PR00109] (464-486)
  IPR001452 SH3 domain [PF00018] (67-113)
  IPR001452 SH3 domain [PS50002] (61-121)
  IPR001452 SH3 domain [SM00326] (64-120)
  IPR008266 Tyrosine-protein kinase, active site [PS00109] (359-371)
  IPR011009 Protein kinase-like domain superfamily [SSF56112] (231-498)
  IPR015015 F-actin binding [PF08919] (1026-1130)
  IPR015015 F-actin binding [SM00808] (1004-1130)
  IPR017441 Protein kinase, ATP binding site [PS00107] (248-271)
  IPR020635 Tyrosine-protein kinase, catalytic domain [SM00219] (242-493)
  IPR035837 Tyrosine-protein kinase ABL, SH2 domain [cd09935] (123-216)

B-factor: mean 52.28, std 20.91, range [15.74, 120.01]

Foldseek 3Di:
DDPQADDPVQKDFDAWDDADLAFTKTFIARVVVRATKIKGWDDVGRDDLVVQVVLLVVLVPDDDQAAWHWRHWHNPDPGTITITHDAVAAFQLVCLVPDDCVLCDDLLLLVLLLSVLVVLLVCLVVQKAFQADARNQWGHHPPSRIHGYSSRIDHHRAPDKDADDPPDDHPQLQFALCCVVGVIDHSLRVLSSSLVRSVCSLVSNDDGPPPDDSVCVNVCVVVPDDDDDDDPHDPVSVVLSVQSRDNDSVSRDRSVVVSVSSVVVSVVVVVVVVD/DFADDCPQWDFDAFPVGKTWIFGNVVGATWIKNWDADDDPCLVVVVVLQVVLVPDDDQAAWHWRHWHRDDPTIITITHDAVAAFQQVCLQPDDDVLCDDLLLLVLLLSVLVVLVVCVVQQKAFQDDASNQKGAHPPRRIHGYSRRIDHDDDDQKDADPDCDDDDQLQFAQCCVVPVIDGSLRVLLSSLVRSVCSLQSNDDPPVPDDRVCVNVCLVVPDDDDDDPPHDPVSNVLSVLSSDNDSVSRDGSVVVSVSSCVPSVPDDD/DDDDDDDD

Solvent-accessible surface area: 28631 Å² total; per-residue (Å²): 251,50,168,50,33,17,122,146,87,19,13,63,62,119,110,94,93,32,58,36,117,109,2,39,41,47,30,0,37,29,102,122,143,100,75,52,0,13,0,37,9,7,142,190,65,72,37,102,59,121,94,0,52,112,9,0,40,2,3,50,100,8,168,32,99,13,2,8,51,4,50,0,0,6,32,154,102,104,41,16,18,0,0,15,40,50,18,73,119,32,39,0,31,68,35,1,119,151,31,88,140,163,97,1,61,82,41,14,25,26,72,0,3,9,13,0,0,20,0,0,35,36,0,22,144,122,39,11,17,8,111,26,2,0,0,54,38,0,42,0,5,96,131,31,54,0,24,0,25,4,31,10,2,27,105,24,113,61,61,80,72,100,88,12,89,103,63,29,141,14,18,2,29,19,10,1,3,25,0,8,43,153,22,94,38,14,8,40,11,8,0,1,8,1,0,0,1,5,14,3,6,20,20,30,3,101,66,2,4,82,82,50,80,27,65,92,1,54,82,50,3,92,156,110,92,25,4,141,112,11,177,69,4,73,125,96,9,31,99,25,0,99,30,0,1,83,104,68,41,93,81,4,22,30,0,47,102,0,34,118,20,1,78,65,14,56,125,95,27,43,104,80,67,105,108,249,88,92,42,94,123,79,10,10,50,66,125,117,115,131,57,30,49,71,34,0,33,32,130,117,169,96,82,54,0,19,0,44,19,6,157,130,129,32,177,91,56,142,115,10,82,131,37,4,51,14,9,88,107,14,174,33,99,13,3,10,102,6,37,0,2,10,31,181,104,82,57,27,31,5,0,22,33,54,22,75,122,36,41,0,35,66,28,1,130,144,32,87,141,162,101,0,25,72,21,16,24,20,68,0,3,11,13,4,0,24,0,0,34,45,0,42,144,98,82,6,0,3,87,25,3,0,0,86,20,0,40,0,4,111,135,33,51,0,22,0,20,6,90,0,11,8,119,25,140,141,50,94,66,54,83,15,92,114,58,46,207,42,50,47,32,38,10,1,5,29,0,35,48,158,33,99,19,18,32,44,7,4,0,2,9,1,0,0,2,6,15,4,9,15,21,33,4,95,64,1,6,77,76,49,92,106,99,76,3,85,88,54,4,80,134,112,88,32,6,144,117,11,173,68,5,67,117,143,12,26,103,22,0,104,35,0,1,70,91,71,40,83,88,4,25,25,0,47,100,1,25,120,36,1,59,64,30,60,136,133,55,94,180,153,75,59,87,20,42,34,145

Radius of gyration: 57.07 Å; Cα contacts (8 Å, |Δi|>4): 894; chains: 3; bounding box: 57×161×82 Å

CATH classification: 3.30.200.20 (+1 more: 1.10.510.10)

Secondary structure (DSSP, 8-state):
--TTB--GGGEEEEEEEE--TT--EEEEEEGGGTEEEEEEEESSSSS-HHHHHHHHHHHTT---TTBPPEEEEE-SSSSEEEEEE--TT-BHHHHHHHS-TTTS-HHHHHHHHHHHHHHHHHHHHTTEEETT-SGGGEEEEGGGEEEE-GGGEEE--BTB-EEPPTT--EEGGG--HHHHHH-EE-HHHHHHHHHHHHHHHHTTSPPSSTT--HHHHHHHHHTT--PPPPTT--HHHHHHHHHHT-SSGGGSPPHHHHHHHHHHHHHHHHHHHH-/--B--TTTEEEEEE--EEEEEEETGGGEEEEEEEE-SS-S-HHHHHHHHHHHTT---TTB--EEEEE-SSSSEEEEEE--TT-BHHHHHHHS-TTTS-HHHHHHHHHHHHHHHHHHHHHTEEETT-SGGGEEE-STT-EEE-STTEEE-SSSSEEEPPTT----GGGS-HHHHHH-EEEHHHHHHHHHHHHHHHTTTSPPSSTT--HHHHHHHHHTT------TT--HHHHHHHHHHT-SSGGGS--HHHHHHHHHHHHHT---/---EE---

Sequence (547 aa):
YDKWEMERTDITMKHKLGGGQYGEVYEGVWKKYSLTVAVKTLKEDTMEVEEFLKEAAVMKEIKHPNLVQLLGVCTREPPFYIITEFMTYGNLLDYLRECNRQEVNAVVLLYMATQISSAMEYLEKKNFIHRDLAARNCLVGENHLVKVADFGLSRLMTGDTYTAPAGAKFPIKWTAPESLAYNKFSIKSDVWAFGVLLWEIATYGMSPYPGIDLSQVYELLEKDYRMERPEGCPEKVYELMRACWQWNPSDRPSFAEIHQAFETMFQESSISDEVKWEMERTDITMKHKLGEVYEGVWKKYSLTVAVKTLKEDTMEVEEFLKEAAVMKEIKHPNLVQLLGVCTREPPFYIITEFMTYGNLLDYLRECNRQEVNAVVLLYMATQISSAMEYLEKKNFIHRDLAARNCLVGENHLVKVADFGLSRLMTGDTYTAPAGAKFPIKWTAPESLAYNKFSIKSDVWAFGVLLWEIATYGMSPYPGIDLSQVYELLEKDYRMERPEGCPEKVYELMRACWQWNPSDRPSFAEIHQAFETMFQESSIEAIFAAPF

GO terms:
  GO:0005515 protein binding (F, IPI)
  GO:0043065 positive regulation of apoptotic process (P, IDA)
  GO:0000400 four-way junction DNA binding (F, IDA)
  GO:0000405 bubble DNA binding (F, IDA)
  GO:0071103 DNA conformation change (P, IDA)
  GO:1990837 sequence-specific double-stranded DNA binding (F, IDA)
  GO:0098794 postsynapse (C, TAS)
  GO:0003713 transcription coactivator activity (F, TAS)
  GO:0045944 positive regulation of transcription by RNA polymerase II (P, TAS)
  GO:0004713 protein tyrosine kinase activity (F, IDA)
  GO:0043539 protein serine/threonine kinase activator activity (F, IDA)
  GO:0141214 positive regulation of phospholipase C/protein kinase C signal transduction (P, IDA)
  GO:0070301 cellular response to hydrogen peroxide (P, IDA)
  GO:0034599 cellular response to oxidative stress (P, TAS)
  GO:0051726 regulation of cell cycle (P, TAS)
  GO:0051882 mitochondrial depolarization (P, TAS)
  GO:1903351 cellular response to dopamine (P, TAS)
  GO:0000278 mitotic cell cycle (P, TAS)
  GO:0005080 protein kinase C binding (F, IPI)
  GO:0004672 protein kinase activity (F, IDA)